Protein AF-0000000075995054 (afdb_homodimer)

InterPro domains:
  IPR000730 Proliferating cell nuclear antigen, PCNA [MF_00317] (2-255)
  IPR000730 Proliferating cell nuclear antigen, PCNA [PR00339] (10-29)
  IPR000730 Proliferating cell nuclear antigen, PCNA [PR00339] (34-52)
  IPR000730 Proliferating cell nuclear antigen, PCNA [PR00339] (56-80)
  IPR000730 Proliferating cell nuclear antigen, PCNA [PR00339] (110-132)
  IPR000730 Proliferating cell nuclear antigen, PCNA [PR00339] (203-217)
  IPR000730 Proliferating cell nuclear antigen, PCNA [PR00339] (241-258)
  IPR000730 Proliferating cell nuclear antigen, PCNA [PTHR11352] (1-259)
  IPR000730 Proliferating cell nuclear antigen, PCNA [TIGR00590] (1-258)
  IPR022648 Proliferating cell nuclear antigen, PCNA, N-terminal [PF00705] (1-124)
  IPR022649 Proliferating cell nuclear antigen, PCNA, C-terminal [PF02747] (127-254)
  IPR022659 Proliferating cell nuclear antigen, PCNA, conserved site [PS00293] (61-79)
  IPR022659 Proliferating cell nuclear antigen, PCNA, conserved site [PS01251] (34-57)
  IPR046938 DNA clamp superfamily [SSF55979] (1-126)
  IPR046938 DNA clamp superfamily [SSF55979] (127-255)

Sequence (522 aa):
MFEARLVQGSLLKKVLEAIKDLINEATWDCSATGISLQAMDNSHVSLVSVNLRSDGFDKYRCDRNISMGMNLGSMSKILKCAANDDVITVKAQDDADTVTFVFEAPNQEKVSDYEMKLMNLDTEHLGIPDTEYSVVIKMPAVEFQRICRDLSQIGDSVVISCSKEGVKFSASGDLGTGNIKLSQTANVDKEEEAVIIDMQEAVTLTFALRYLNSFTKATPLAAQVQLSMSADVPLAVEYKIADMGYMKYYLAPKIEDGDDNMFEARLVQGSLLKKVLEAIKDLINEATWDCSATGISLQAMDNSHVSLVSVNLRSDGFDKYRCDRNISMGMNLGSMSKILKCAANDDVITVKAQDDADTVTFVFEAPNQEKVSDYEMKLMNLDTEHLGIPDTEYSVVIKMPAVEFQRICRDLSQIGDSVVISCSKEGVKFSASGDLGTGNIKLSQTANVDKEEEAVIIDMQEAVTLTFALRYLNSFTKATPLAAQVQLSMSADVPLAVEYKIADMGYMKYYLAPKIEDGDDN

Nearest PDB structures (foldseek):
  5e0u-assembly3_C  TM=9.875E-01  e=7.480E-42  Homo sapiens
  2zvv-assembly2_B  TM=9.870E-01  e=3.228E-41  Arabidopsis thaliana
  2zvw-assembly2_E  TM=9.789E-01  e=1.639E-40  Arabidopsis thaliana
  4cs5-assembly3_C  TM=9.875E-01  e=4.345E-40  Penaeus vannamei
  9b8t-assembly1_D  TM=9.681E-01  e=4.716E-41  Homo sapiens

Structure (mmCIF, N/CA/C/O backbone):
data_AF-0000000075995054-model_v1
#
loop_
_entity.id
_entity.type
_entity.pdbx_description
1 polymer 'Proliferating cell nuclear antigen-like'
#
loop_
_atom_site.group_PDB
_atom_site.id
_atom_site.type_symbol
_atom_site.label_atom_id
_atom_site.label_alt_id
_atom_site.label_comp_id
_atom_site.label_asym_id
_atom_site.label_entity_id
_atom_site.label_seq_id
_atom_site.pdbx_PDB_ins_code
_atom_site.Cartn_x
_atom_site.Cartn_y
_atom_site.Cartn_z
_atom_site.occupancy
_atom_site.B_iso_or_equiv
_atom_site.auth_seq_id
_atom_site.auth_comp_id
_atom_site.auth_asym_id
_atom_site.auth_atom_id
_atom_site.pdbx_PDB_model_num
ATOM 1 N N . MET A 1 1 ? 26.609 -13.398 -11.516 1 94.06 1 MET A N 1
ATOM 2 C CA . MET A 1 1 ? 25.672 -12.297 -11.25 1 94.06 1 MET A CA 1
ATOM 3 C C . MET A 1 1 ? 24.328 -12.555 -11.906 1 94.06 1 MET A C 1
ATOM 5 O O . MET A 1 1 ? 24.25 -13.102 -13.008 1 94.06 1 MET A O 1
ATOM 9 N N . PHE A 1 2 ? 23.359 -12.328 -11.234 1 97.94 2 PHE A N 1
ATOM 10 C CA . PHE A 1 2 ? 22 -12.461 -11.727 1 97.94 2 PHE A CA 1
ATOM 11 C C . PHE A 1 2 ? 21.312 -11.102 -11.773 1 97.94 2 PHE A C 1
ATOM 13 O O . PHE A 1 2 ? 21.406 -10.32 -10.828 1 97.94 2 PHE A O 1
ATOM 20 N N . GLU A 1 3 ? 20.609 -10.836 -12.852 1 98.5 3 GLU A N 1
ATOM 21 C CA . GLU A 1 3 ? 19.828 -9.625 -13.023 1 98.5 3 GLU A CA 1
ATOM 22 C C . GLU A 1 3 ? 18.641 -9.859 -13.969 1 98.5 3 GLU A C 1
ATOM 24 O O . GLU A 1 3 ? 18.828 -10.406 -15.055 1 98.5 3 GLU A O 1
ATOM 29 N N . ALA A 1 4 ? 17.5 -9.508 -13.555 1 98.44 4 ALA A N 1
ATOM 30 C CA . ALA A 1 4 ? 16.297 -9.594 -14.375 1 98.44 4 ALA A CA 1
ATOM 31 C C . ALA A 1 4 ? 15.469 -8.32 -14.258 1 98.44 4 ALA A C 1
ATOM 33 O O . ALA A 1 4 ? 15.062 -7.93 -13.164 1 98.44 4 ALA A O 1
ATOM 34 N N . ARG A 1 5 ? 15.227 -7.652 -15.359 1 98.19 5 ARG A N 1
ATOM 35 C CA . ARG A 1 5 ? 14.508 -6.383 -15.414 1 98.19 5 ARG A CA 1
ATOM 36 C C . ARG A 1 5 ? 13.172 -6.547 -16.141 1 98.19 5 ARG A C 1
ATOM 38 O O . ARG A 1 5 ? 13.133 -6.969 -17.297 1 98.19 5 ARG A O 1
ATOM 45 N N . LEU A 1 6 ? 12.125 -6.234 -15.445 1 96.62 6 LEU A N 1
ATOM 46 C CA . LEU A 1 6 ? 10.766 -6.34 -15.969 1 96.62 6 LEU A CA 1
ATOM 47 C C . LEU A 1 6 ? 10.125 -4.961 -16.109 1 96.62 6 LEU A C 1
ATOM 49 O O . LEU A 1 6 ? 9.898 -4.277 -15.109 1 96.62 6 LEU A O 1
ATOM 53 N N . VAL A 1 7 ? 9.781 -4.559 -17.312 1 94.94 7 VAL A N 1
ATOM 54 C CA . VAL A 1 7 ? 9.211 -3.244 -17.578 1 94.94 7 VAL A CA 1
ATOM 55 C C . VAL A 1 7 ? 7.832 -3.143 -16.938 1 94.94 7 VAL A C 1
ATOM 57 O O . VAL A 1 7 ? 7.523 -2.16 -16.266 1 94.94 7 VAL A O 1
ATOM 60 N N . GLN A 1 8 ? 7.016 -4.16 -17.141 1 92.81 8 GLN A N 1
ATOM 61 C CA . GLN A 1 8 ? 5.742 -4.238 -16.438 1 92.81 8 GLN A CA 1
ATOM 62 C C . GLN A 1 8 ? 5.902 -4.953 -15.102 1 92.81 8 GLN A C 1
ATOM 64 O O . GLN A 1 8 ? 5.492 -6.105 -14.953 1 92.81 8 GLN A O 1
ATOM 69 N N . GLY A 1 9 ? 6.383 -4.234 -14.125 1 94.69 9 GLY A N 1
ATOM 70 C CA . GLY A 1 9 ? 6.711 -4.812 -12.836 1 94.69 9 GLY A CA 1
ATOM 71 C C . GLY A 1 9 ? 5.512 -5.426 -12.133 1 94.69 9 GLY A C 1
ATOM 72 O O . GLY A 1 9 ? 5.66 -6.355 -11.336 1 94.69 9 GLY A O 1
ATOM 73 N N . SER A 1 10 ? 4.316 -4.969 -12.484 1 96 10 SER A N 1
ATOM 74 C CA . SER A 1 10 ? 3.096 -5.445 -11.852 1 96 10 SER A CA 1
ATOM 75 C C . SER A 1 10 ? 2.916 -6.945 -12.055 1 96 10 SER A C 1
ATOM 77 O O . SER A 1 10 ? 2.256 -7.613 -11.258 1 96 10 SER A O 1
ATOM 79 N N . LEU A 1 11 ? 3.508 -7.48 -13.102 1 96.25 11 LEU A N 1
ATOM 80 C CA . LEU A 1 11 ? 3.434 -8.914 -13.367 1 96.25 11 LEU A CA 1
ATOM 81 C C . LEU A 1 11 ? 4.051 -9.711 -12.227 1 96.25 11 LEU A C 1
ATOM 83 O O . LEU A 1 11 ? 3.475 -10.703 -11.766 1 96.25 11 LEU A O 1
ATOM 87 N N . LEU A 1 12 ? 5.23 -9.336 -11.789 1 96.81 12 LEU A N 1
ATOM 88 C CA . LEU A 1 12 ? 5.898 -10.023 -10.695 1 96.81 12 LEU A CA 1
ATOM 89 C C . LEU A 1 12 ? 5.062 -9.953 -9.422 1 96.81 12 LEU A C 1
ATOM 91 O O . LEU A 1 12 ? 4.98 -10.93 -8.672 1 96.81 12 LEU A O 1
ATOM 95 N N . LYS A 1 13 ? 4.484 -8.859 -9.188 1 97.44 13 LYS A N 1
ATOM 96 C CA . LYS A 1 13 ? 3.6 -8.688 -8.039 1 97.44 13 LYS A CA 1
ATOM 97 C C . LYS A 1 13 ? 2.443 -9.688 -8.086 1 97.44 13 LYS A C 1
ATOM 99 O O . LYS A 1 13 ? 2.119 -10.32 -7.078 1 97.44 13 LYS A O 1
ATOM 104 N N . LYS A 1 14 ? 1.835 -9.797 -9.227 1 97.56 14 LYS A N 1
ATOM 105 C CA . LYS A 1 14 ? 0.701 -10.703 -9.406 1 97.56 14 LYS A CA 1
ATOM 106 C C . LYS A 1 14 ? 1.117 -12.156 -9.195 1 97.56 14 LYS A C 1
ATOM 108 O O . LYS A 1 14 ? 0.376 -12.938 -8.594 1 97.56 14 LYS A O 1
ATOM 113 N N . VAL A 1 15 ? 2.238 -12.5 -9.719 1 97.81 15 VAL A N 1
ATOM 114 C CA . VAL A 1 15 ? 2.764 -13.852 -9.539 1 97.81 15 VAL A CA 1
ATOM 115 C C . VAL A 1 15 ? 2.91 -14.148 -8.047 1 97.81 15 VAL A C 1
ATOM 117 O O . VAL A 1 15 ? 2.486 -15.211 -7.578 1 97.81 15 VAL A O 1
ATOM 120 N N . LEU A 1 16 ? 3.508 -13.273 -7.328 1 98.19 16 LEU A N 1
ATOM 121 C CA . LEU A 1 16 ? 3.719 -13.477 -5.898 1 98.19 16 LEU A CA 1
ATOM 122 C C . LEU A 1 16 ? 2.387 -13.57 -5.164 1 98.19 16 LEU A C 1
ATOM 124 O O . LEU A 1 16 ? 2.217 -14.43 -4.293 1 98.19 16 LEU A O 1
ATOM 128 N N . GLU A 1 17 ? 1.414 -12.703 -5.469 1 97.62 17 GLU A N 1
ATOM 129 C CA . GLU A 1 17 ? 0.089 -12.758 -4.859 1 97.62 17 GLU A CA 1
ATOM 130 C C . GLU A 1 17 ? -0.564 -14.117 -5.074 1 97.62 17 GLU A C 1
ATOM 132 O O . GLU A 1 17 ? -1.315 -14.594 -4.223 1 97.62 17 GLU A O 1
ATOM 137 N N . ALA A 1 18 ? -0.205 -14.688 -6.164 1 98.12 18 ALA A N 1
ATOM 138 C CA . ALA A 1 18 ? -0.832 -15.945 -6.562 1 98.12 18 ALA A CA 1
ATOM 139 C C . ALA A 1 18 ? -0.23 -17.125 -5.801 1 98.12 18 ALA A C 1
ATOM 141 O O . ALA A 1 18 ? -0.772 -18.234 -5.828 1 98.12 18 ALA A O 1
ATOM 142 N N . ILE A 1 19 ? 0.853 -16.938 -5.09 1 97.69 19 ILE A N 1
ATOM 143 C CA . ILE A 1 19 ? 1.467 -18.109 -4.477 1 97.69 19 ILE A CA 1
ATOM 144 C C . ILE A 1 19 ? 1.643 -17.891 -2.979 1 97.69 19 ILE A C 1
ATOM 146 O O . ILE A 1 19 ? 1.82 -18.844 -2.215 1 97.69 19 ILE A O 1
ATOM 150 N N . LYS A 1 20 ? 1.653 -16.688 -2.518 1 96.5 20 LYS A N 1
ATOM 151 C CA . LYS A 1 20 ? 2.08 -16.344 -1.165 1 96.5 20 LYS A CA 1
ATOM 152 C C . LYS A 1 20 ? 1.132 -16.938 -0.124 1 96.5 20 LYS A C 1
ATOM 154 O O . LYS A 1 20 ? 1.525 -17.156 1.021 1 96.5 20 LYS A O 1
ATOM 159 N N . ASP A 1 21 ? -0.121 -17.156 -0.451 1 96.25 21 ASP A N 1
ATOM 160 C CA . ASP A 1 21 ? -1.075 -17.719 0.501 1 96.25 21 ASP A CA 1
ATOM 161 C C . ASP A 1 21 ? -0.896 -19.234 0.633 1 96.25 21 ASP A C 1
ATOM 163 O O . ASP A 1 21 ? -1.402 -19.844 1.577 1 96.25 21 ASP A O 1
ATOM 167 N N . LEU A 1 22 ? -0.229 -19.875 -0.292 1 97.12 22 LEU A N 1
ATOM 168 C CA . LEU A 1 22 ? -0.051 -21.328 -0.324 1 97.12 22 LEU A CA 1
ATOM 169 C C . LEU A 1 22 ? 1.304 -21.719 0.255 1 97.12 22 LEU A C 1
ATOM 171 O O . LEU A 1 22 ? 1.444 -22.797 0.84 1 97.12 22 LEU A O 1
ATOM 175 N N . ILE A 1 23 ? 2.232 -20.875 0.022 1 96.31 23 ILE A N 1
ATOM 176 C CA . ILE A 1 23 ? 3.621 -21.188 0.342 1 96.31 23 ILE A CA 1
ATOM 177 C C . ILE A 1 23 ? 4.23 -20.062 1.17 1 96.31 23 ILE A C 1
ATOM 179 O O . ILE A 1 23 ? 4.109 -18.891 0.813 1 96.31 23 ILE A O 1
ATOM 183 N N . ASN A 1 24 ? 4.934 -20.406 2.264 1 96.31 24 ASN A N 1
ATOM 184 C CA . ASN A 1 24 ? 5.562 -19.406 3.109 1 96.31 24 ASN A CA 1
ATOM 185 C C . ASN A 1 24 ? 6.965 -19.062 2.617 1 96.31 24 ASN A C 1
ATOM 187 O O . ASN A 1 24 ? 7.34 -17.875 2.566 1 96.31 24 ASN A O 1
ATOM 191 N N . GLU A 1 25 ? 7.676 -20.125 2.285 1 96.25 25 GLU A N 1
ATOM 192 C CA . GLU A 1 25 ? 9.047 -20.016 1.8 1 96.25 25 GLU A CA 1
ATOM 193 C C . GLU A 1 25 ? 9.266 -20.875 0.562 1 96.25 25 GLU A C 1
ATOM 195 O O . GLU A 1 25 ? 8.742 -21.984 0.474 1 96.25 25 GLU A O 1
ATOM 200 N N . ALA A 1 26 ? 10.016 -20.297 -0.37 1 95.44 26 ALA A N 1
ATOM 201 C CA . ALA A 1 26 ? 10.266 -21.062 -1.586 1 95.44 26 ALA A CA 1
ATOM 202 C C . ALA A 1 26 ? 11.586 -20.656 -2.234 1 95.44 26 ALA A C 1
ATOM 204 O O . ALA A 1 26 ? 12.102 -19.562 -1.968 1 95.44 26 ALA A O 1
ATOM 205 N N . THR A 1 27 ? 12.062 -21.547 -3.043 1 96 27 THR A N 1
ATOM 206 C CA . THR A 1 27 ? 13.297 -21.312 -3.783 1 96 27 THR A CA 1
ATOM 207 C C . THR A 1 27 ? 12.992 -20.875 -5.215 1 96 27 THR A C 1
ATOM 209 O O . THR A 1 27 ? 12.227 -21.547 -5.922 1 96 27 THR A O 1
ATOM 212 N N . TRP A 1 28 ? 13.562 -19.797 -5.574 1 96.56 28 TRP A N 1
ATOM 213 C CA . TRP A 1 28 ? 13.539 -19.359 -6.965 1 96.56 28 TRP A CA 1
ATOM 214 C C . TRP A 1 28 ? 14.812 -19.781 -7.691 1 96.56 28 TRP A C 1
ATOM 216 O O . TRP A 1 28 ? 15.906 -19.328 -7.352 1 96.56 28 TRP A O 1
ATOM 226 N N . ASP A 1 29 ? 14.617 -20.562 -8.633 1 95.88 29 ASP A N 1
ATOM 227 C CA . ASP A 1 29 ? 15.758 -21.031 -9.414 1 95.88 29 ASP A CA 1
ATOM 228 C C . ASP A 1 29 ? 15.938 -20.188 -10.672 1 95.88 29 ASP A C 1
ATOM 230 O O . ASP A 1 29 ? 15.023 -20.078 -11.484 1 95.88 29 ASP A O 1
ATOM 234 N N . CYS A 1 30 ? 17.125 -19.641 -10.836 1 97 30 CYS A N 1
ATOM 235 C CA . CYS A 1 30 ? 17.422 -18.781 -11.969 1 97 30 CYS A CA 1
ATOM 236 C C . CYS A 1 30 ? 18.516 -19.375 -12.844 1 97 30 CYS A C 1
ATOM 238 O O . CYS A 1 30 ? 19.531 -19.844 -12.328 1 97 30 CYS A O 1
ATOM 240 N N . SER A 1 31 ? 18.281 -19.391 -14.078 1 97.5 31 SER A N 1
ATOM 241 C CA . SER A 1 31 ? 19.234 -19.859 -15.078 1 97.5 31 SER A CA 1
ATOM 242 C C . SER A 1 31 ? 19.203 -18.984 -16.328 1 97.5 31 SER A C 1
ATOM 244 O O . SER A 1 31 ? 18.5 -17.969 -16.359 1 97.5 31 SER A O 1
ATOM 246 N N . ALA A 1 32 ? 20 -19.359 -17.328 1 97.38 32 ALA A N 1
ATOM 247 C CA . ALA A 1 32 ? 20.031 -18.594 -18.562 1 97.38 32 ALA A CA 1
ATOM 248 C C . ALA A 1 32 ? 18.672 -18.594 -19.266 1 97.38 32 ALA A C 1
ATOM 250 O O . ALA A 1 32 ? 18.375 -17.688 -20.031 1 97.38 32 ALA A O 1
ATOM 251 N N . THR A 1 33 ? 17.891 -19.562 -18.938 1 97.31 33 THR A N 1
ATOM 252 C CA . THR A 1 33 ? 16.641 -19.719 -19.672 1 97.31 33 THR A CA 1
ATOM 253 C C . THR A 1 33 ? 15.508 -18.984 -18.953 1 97.31 33 THR A C 1
ATOM 255 O O . THR A 1 33 ? 14.438 -18.781 -19.531 1 97.31 33 THR A O 1
ATOM 258 N N . GLY A 1 34 ? 15.711 -18.625 -17.719 1 98.19 34 GLY A N 1
ATOM 259 C CA . GLY A 1 34 ? 14.664 -17.891 -17.016 1 98.19 34 GLY A CA 1
ATOM 260 C C . GLY A 1 34 ? 14.609 -18.219 -15.531 1 98.19 34 GLY A C 1
ATOM 261 O O . GLY A 1 34 ? 15.602 -18.672 -14.953 1 98.19 34 GLY A O 1
ATOM 262 N N . ILE A 1 35 ? 13.484 -17.906 -14.914 1 97.94 35 ILE A N 1
ATOM 263 C CA . ILE A 1 35 ? 13.25 -18.094 -13.484 1 97.94 35 ILE A CA 1
ATOM 264 C C . ILE A 1 35 ? 12.148 -19.125 -13.273 1 97.94 35 ILE A C 1
ATOM 266 O O . ILE A 1 35 ? 11.117 -19.094 -13.953 1 97.94 35 ILE A O 1
ATOM 270 N N . SER A 1 36 ? 12.328 -20 -12.352 1 96.31 36 SER A N 1
ATOM 271 C CA . SER A 1 36 ? 11.312 -21 -12.047 1 96.31 36 SER A CA 1
ATOM 272 C C . SER A 1 36 ? 11.188 -21.234 -10.547 1 96.31 36 SER A C 1
ATOM 274 O O . SER A 1 36 ? 12.109 -20.922 -9.789 1 96.31 36 SER A O 1
ATOM 276 N N . LEU A 1 37 ? 10.07 -21.703 -10.125 1 96.12 37 LEU A N 1
ATOM 277 C CA . LEU A 1 37 ? 9.758 -22.047 -8.742 1 96.12 37 LEU A CA 1
ATOM 278 C C . LEU A 1 37 ? 8.828 -23.25 -8.688 1 96.12 37 LEU A C 1
ATOM 280 O O . LEU A 1 37 ? 7.867 -23.344 -9.461 1 96.12 37 LEU A O 1
ATOM 284 N N . GLN A 1 38 ? 9.164 -24.219 -7.969 1 94.75 38 GLN A N 1
ATOM 285 C CA . GLN A 1 38 ? 8.305 -25.359 -7.668 1 94.75 38 GLN A CA 1
ATOM 286 C C . GLN A 1 38 ? 8.297 -25.672 -6.176 1 94.75 38 GLN A C 1
ATOM 288 O O . GLN A 1 38 ? 9.352 -25.766 -5.547 1 94.75 38 GLN A O 1
ATOM 293 N N . ALA A 1 39 ? 7.129 -25.781 -5.605 1 93.81 39 ALA A N 1
ATOM 294 C CA . ALA A 1 39 ? 7.023 -26.062 -4.176 1 93.81 39 ALA A CA 1
ATOM 295 C C . ALA A 1 39 ? 5.645 -26.609 -3.82 1 93.81 39 ALA A C 1
ATOM 297 O O . ALA A 1 39 ? 4.648 -26.266 -4.465 1 93.81 39 ALA A O 1
ATOM 298 N N . MET A 1 40 ? 5.602 -27.469 -2.869 1 92.94 40 MET A N 1
ATOM 299 C CA . MET A 1 40 ? 4.328 -27.875 -2.273 1 92.94 40 MET A CA 1
ATOM 300 C C . MET A 1 40 ? 3.805 -26.797 -1.332 1 92.94 40 MET A C 1
ATOM 302 O O . MET A 1 40 ? 4.586 -26.031 -0.769 1 92.94 40 MET A O 1
ATOM 306 N N . ASP A 1 41 ? 2.561 -26.812 -1.261 1 93.12 41 ASP A N 1
ATOM 307 C CA . ASP A 1 41 ? 2.008 -25.875 -0.279 1 93.12 41 ASP A CA 1
ATOM 308 C C . ASP A 1 41 ? 2.324 -26.328 1.145 1 93.12 41 ASP A C 1
ATOM 310 O O . ASP A 1 41 ? 2.771 -27.453 1.357 1 93.12 41 ASP A O 1
ATOM 314 N N . ASN A 1 42 ? 2.094 -25.516 2.043 1 91.56 42 ASN A N 1
ATOM 315 C CA . ASN A 1 42 ? 2.439 -25.781 3.438 1 91.56 42 ASN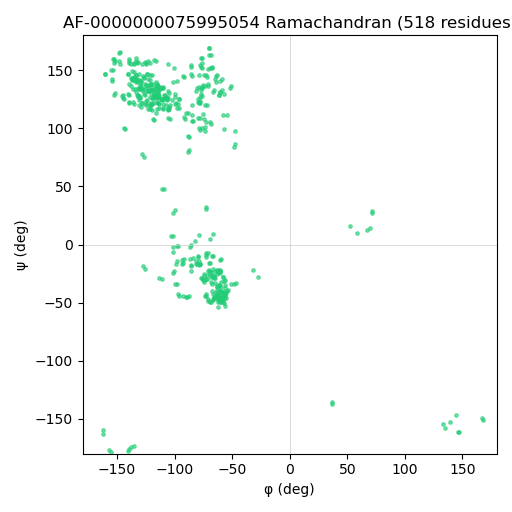 A CA 1
ATOM 316 C C . ASN A 1 42 ? 1.772 -27.047 3.953 1 91.56 42 ASN A C 1
ATOM 318 O O . ASN A 1 42 ? 2.336 -27.75 4.793 1 91.56 42 ASN A O 1
ATOM 322 N N . SER A 1 43 ? 0.651 -27.453 3.461 1 91.31 43 SER A N 1
ATOM 323 C CA . SER A 1 43 ? -0.085 -28.641 3.895 1 91.31 43 SER A CA 1
ATOM 324 C C . SER A 1 43 ? 0.302 -29.859 3.074 1 91.31 43 SER A C 1
ATOM 326 O O . SER A 1 43 ? -0.123 -30.984 3.377 1 91.31 43 SER A O 1
ATOM 328 N N . HIS A 1 44 ? 0.987 -29.688 1.997 1 91.62 44 HIS A N 1
ATOM 329 C CA . HIS A 1 44 ? 1.491 -30.734 1.126 1 91.62 44 HIS A CA 1
ATOM 330 C C . HIS A 1 44 ? 0.357 -31.406 0.354 1 91.62 44 HIS A C 1
ATOM 332 O O . HIS A 1 44 ? 0.437 -32.594 0.023 1 91.62 44 HIS A O 1
ATOM 338 N N . VAL A 1 45 ? -0.655 -30.672 0.121 1 93.25 45 VAL A N 1
ATOM 339 C CA . VAL A 1 45 ? -1.817 -31.188 -0.591 1 93.25 45 VAL A CA 1
ATOM 340 C C . VAL A 1 45 ? -1.782 -30.719 -2.045 1 93.25 45 VAL A C 1
ATOM 342 O O . VAL A 1 45 ? -2.34 -31.375 -2.928 1 93.25 45 VAL A O 1
ATOM 345 N N . SER A 1 46 ? -1.108 -29.609 -2.291 1 94.88 46 SER A N 1
ATOM 346 C CA . SER A 1 46 ? -1.003 -29.062 -3.639 1 94.88 46 SER A CA 1
ATOM 347 C C . SER A 1 46 ? 0.441 -28.719 -3.982 1 94.88 46 SER A C 1
ATOM 349 O O . SER A 1 46 ? 1.286 -28.594 -3.092 1 94.88 46 SER A O 1
ATOM 351 N N . LEU A 1 47 ? 0.683 -28.688 -5.273 1 94.75 47 LEU A N 1
ATOM 352 C CA . LEU A 1 47 ? 1.982 -28.297 -5.812 1 94.75 47 LEU A CA 1
ATOM 353 C C . LEU A 1 47 ? 1.852 -27.094 -6.73 1 94.75 47 LEU A C 1
ATOM 355 O O . LEU A 1 47 ? 0.937 -27.031 -7.555 1 94.75 47 LEU A O 1
ATOM 359 N N . VAL A 1 48 ? 2.744 -26.109 -6.527 1 96.25 48 VAL A N 1
ATOM 360 C CA . VAL A 1 48 ? 2.777 -24.922 -7.367 1 96.25 48 VAL A CA 1
ATOM 361 C C . VAL A 1 48 ? 4.031 -24.938 -8.234 1 96.25 48 VAL A C 1
ATOM 363 O O . VAL A 1 48 ? 5.121 -25.25 -7.758 1 96.25 48 VAL A O 1
ATOM 366 N N . SER A 1 49 ? 3.828 -24.609 -9.492 1 95.81 49 SER A N 1
ATOM 367 C CA . SER A 1 49 ? 4.934 -24.469 -10.43 1 95.81 49 SER A CA 1
ATOM 368 C C . SER A 1 49 ? 4.852 -23.156 -11.195 1 95.81 49 SER A C 1
ATOM 370 O O . SER A 1 49 ? 3.818 -22.844 -11.797 1 95.81 49 SER A O 1
ATOM 372 N N . VAL A 1 50 ? 5.906 -22.391 -11.156 1 96.94 50 VAL A N 1
ATOM 373 C CA . VAL A 1 50 ? 6.02 -21.141 -11.891 1 96.94 50 VAL A CA 1
ATOM 374 C C . VAL A 1 50 ? 7.203 -21.203 -12.852 1 96.94 50 VAL A C 1
ATOM 376 O O . VAL A 1 50 ? 8.266 -21.734 -12.5 1 96.94 50 VAL A O 1
ATOM 379 N N . ASN A 1 51 ? 6.957 -20.703 -13.977 1 96.94 51 ASN A N 1
ATOM 380 C CA . ASN A 1 51 ? 8.031 -20.562 -14.953 1 96.94 51 ASN A CA 1
ATOM 381 C C . ASN A 1 51 ? 7.934 -19.234 -15.711 1 96.94 51 ASN A C 1
ATOM 383 O O . ASN A 1 51 ? 6.898 -18.938 -16.297 1 96.94 51 ASN A O 1
ATOM 387 N N . LEU A 1 52 ? 8.969 -18.453 -15.648 1 98.06 52 LEU A N 1
ATOM 388 C CA . LEU A 1 52 ? 9.117 -17.203 -16.406 1 98.06 52 LEU A CA 1
ATOM 389 C C . LEU A 1 52 ? 10.352 -17.25 -17.297 1 98.06 52 LEU A C 1
ATOM 391 O O . LEU A 1 52 ? 11.477 -17.281 -16.797 1 98.06 52 LEU A O 1
ATOM 395 N N . ARG A 1 53 ? 10.141 -17.188 -18.516 1 98.31 53 ARG A N 1
ATOM 396 C CA . ARG A 1 53 ? 11.242 -17.328 -19.453 1 98.31 53 ARG A CA 1
ATOM 397 C C . ARG A 1 53 ? 12.047 -16.031 -19.547 1 98.31 53 ARG A C 1
ATOM 399 O O . ARG A 1 53 ? 11.492 -14.938 -19.422 1 98.31 53 ARG A O 1
ATOM 406 N N . SER A 1 54 ? 13.297 -16.156 -19.906 1 97.94 54 SER A N 1
ATOM 407 C CA . SER A 1 54 ? 14.219 -15.023 -19.953 1 97.94 54 SER A CA 1
ATOM 408 C C . SER A 1 54 ? 13.805 -14.008 -21 1 97.94 54 SER A C 1
ATOM 410 O O . SER A 1 54 ? 14.008 -12.805 -20.828 1 97.94 54 SER A O 1
ATOM 412 N N . ASP A 1 55 ? 13.227 -14.445 -22.078 1 96.56 55 ASP A N 1
ATOM 413 C CA . ASP A 1 55 ? 12.906 -13.57 -23.203 1 96.56 55 ASP A CA 1
ATOM 414 C C . ASP A 1 55 ? 11.727 -12.656 -22.859 1 96.56 55 ASP A C 1
ATOM 416 O O . ASP A 1 55 ? 11.414 -11.742 -23.625 1 96.56 55 ASP A O 1
ATOM 420 N N . GLY A 1 56 ? 11.047 -12.875 -21.797 1 95.94 56 GLY A N 1
ATOM 421 C CA . GLY A 1 56 ? 9.977 -12 -21.344 1 95.94 56 GLY A CA 1
ATOM 422 C C . GLY A 1 56 ? 10.477 -10.781 -20.594 1 95.94 56 GLY A C 1
ATOM 423 O O . GLY A 1 56 ? 9.727 -9.828 -20.375 1 95.94 56 GLY A O 1
ATOM 424 N N . PHE A 1 57 ? 11.672 -10.797 -20.219 1 97.25 57 PHE A N 1
ATOM 425 C CA . PHE A 1 57 ? 12.281 -9.695 -19.484 1 97.25 57 PHE A CA 1
ATOM 426 C C . PHE A 1 57 ? 12.945 -8.719 -20.453 1 97.25 57 PHE A C 1
ATOM 428 O O . PHE A 1 57 ? 13.438 -9.117 -21.5 1 97.25 57 PHE A O 1
ATOM 435 N N . ASP A 1 58 ? 12.859 -7.457 -20.109 1 96.94 58 ASP A N 1
ATOM 436 C CA . ASP A 1 58 ? 13.547 -6.434 -20.891 1 96.94 58 ASP A CA 1
ATOM 437 C C . ASP A 1 58 ? 15.055 -6.641 -20.859 1 96.94 58 ASP A C 1
ATOM 439 O O . ASP A 1 58 ? 15.727 -6.508 -21.891 1 96.94 58 ASP A O 1
ATOM 443 N N . LYS A 1 59 ? 15.586 -6.887 -19.781 1 97.56 59 LYS A N 1
ATOM 444 C CA . LYS A 1 59 ? 16.969 -7.293 -19.547 1 97.56 59 LYS A CA 1
ATOM 445 C C . LYS A 1 59 ? 17.031 -8.531 -18.656 1 97.56 59 LYS A C 1
ATOM 447 O O . LYS A 1 59 ? 16.312 -8.625 -17.656 1 97.56 59 LYS A O 1
ATOM 452 N N . TYR A 1 60 ? 17.891 -9.453 -19.141 1 98.19 60 TYR A N 1
ATOM 453 C CA . TYR A 1 60 ? 18.062 -10.68 -18.359 1 98.19 60 TYR A CA 1
ATOM 454 C C . TYR A 1 60 ? 19.5 -11.172 -18.453 1 98.19 60 TYR A C 1
ATOM 456 O O . TYR A 1 60 ? 20.047 -11.328 -19.547 1 98.19 60 TYR A O 1
ATOM 464 N N . ARG A 1 61 ? 20.062 -11.359 -17.312 1 97.88 61 ARG A N 1
ATOM 465 C CA . ARG A 1 61 ? 21.422 -11.891 -17.219 1 97.88 61 ARG A CA 1
ATOM 466 C C . ARG A 1 61 ? 21.547 -12.883 -16.078 1 97.88 61 ARG A C 1
ATOM 468 O O . ARG A 1 61 ? 21.062 -12.625 -14.969 1 97.88 61 ARG A O 1
ATOM 475 N N . CYS A 1 62 ? 22.062 -13.992 -16.375 1 97.56 62 CYS A N 1
ATOM 476 C CA . CYS A 1 62 ? 22.375 -15 -15.367 1 97.56 62 CYS A CA 1
ATOM 477 C C . CYS A 1 62 ? 23.672 -15.734 -15.719 1 97.56 62 CYS A C 1
ATOM 479 O O . CYS A 1 62 ? 23.656 -16.688 -16.484 1 97.56 62 CYS A O 1
ATOM 481 N N . ASP A 1 63 ? 24.75 -15.336 -15.094 1 96.38 63 ASP A N 1
ATOM 482 C CA . ASP A 1 63 ? 26.062 -15.852 -15.445 1 96.38 63 ASP A CA 1
ATOM 483 C C . ASP A 1 63 ? 26.234 -17.297 -14.961 1 96.38 63 ASP A C 1
ATOM 485 O O . ASP A 1 63 ? 26.875 -18.109 -15.641 1 96.38 63 ASP A O 1
ATOM 489 N N . ARG A 1 64 ? 25.781 -17.547 -13.766 1 95.25 64 ARG A N 1
ATOM 490 C CA . ARG A 1 64 ? 25.734 -18.875 -13.164 1 95.25 64 ARG A CA 1
ATOM 491 C C . ARG A 1 64 ? 24.359 -19.172 -12.578 1 95.25 64 ARG A C 1
ATOM 493 O O . ARG A 1 64 ? 23.719 -18.266 -12.016 1 95.25 64 ARG A O 1
ATOM 500 N N . ASN A 1 65 ? 24 -20.391 -12.773 1 95.31 65 ASN A N 1
ATOM 501 C CA . ASN A 1 65 ? 22.75 -20.766 -12.125 1 95.31 65 ASN A CA 1
ATOM 502 C C . ASN A 1 65 ? 22.766 -20.422 -10.641 1 95.31 65 ASN A C 1
ATOM 504 O O . ASN A 1 65 ? 23.766 -20.641 -9.961 1 95.31 65 ASN A O 1
ATOM 508 N N . ILE A 1 66 ? 21.703 -19.844 -10.211 1 94.5 66 ILE A N 1
ATOM 509 C CA . ILE A 1 66 ? 21.609 -19.5 -8.797 1 94.5 66 ILE A CA 1
ATOM 510 C C . ILE A 1 66 ? 20.234 -19.875 -8.266 1 94.5 66 ILE A C 1
ATOM 512 O O . ILE A 1 66 ? 19.234 -19.781 -8.977 1 94.5 66 ILE A O 1
ATOM 516 N N . SER A 1 67 ? 20.203 -20.375 -7.031 1 94.5 67 SER A N 1
ATOM 517 C CA . SER A 1 67 ? 18.969 -20.656 -6.293 1 94.5 67 SER A CA 1
ATOM 518 C C . SER A 1 67 ? 18.812 -19.703 -5.105 1 94.5 67 SER A C 1
ATOM 520 O O . SER A 1 67 ? 19.672 -19.656 -4.23 1 94.5 67 SER A O 1
ATOM 522 N N . MET A 1 68 ? 17.719 -19.062 -5.078 1 96 68 MET A N 1
ATOM 523 C CA . MET A 1 68 ? 17.5 -18.062 -4.035 1 96 68 MET A CA 1
ATOM 524 C C . MET A 1 68 ? 16.312 -18.438 -3.158 1 96 68 MET A C 1
ATOM 526 O O . MET A 1 68 ? 15.164 -18.391 -3.604 1 96 68 MET A O 1
ATOM 530 N N . GLY A 1 69 ? 16.578 -18.859 -1.954 1 96.5 69 GLY A N 1
ATOM 531 C CA . GLY A 1 69 ? 15.523 -19.094 -0.983 1 96.5 69 GLY A CA 1
ATOM 532 C C . GLY A 1 69 ? 14.992 -17.828 -0.348 1 96.5 69 GLY A C 1
ATOM 533 O O . GLY A 1 69 ? 15.758 -17.047 0.233 1 96.5 69 GLY A O 1
ATOM 534 N N . MET A 1 70 ? 13.688 -17.688 -0.43 1 96.5 70 MET A N 1
ATOM 535 C CA . MET A 1 70 ? 13.125 -16.438 0.071 1 96.5 70 MET A CA 1
ATOM 536 C C . MET A 1 70 ? 11.859 -16.703 0.89 1 96.5 70 MET A C 1
ATOM 538 O O . MET A 1 70 ? 11.117 -17.641 0.606 1 96.5 70 MET A O 1
ATOM 542 N N . ASN A 1 71 ? 11.688 -15.906 1.963 1 96.62 71 ASN A N 1
ATOM 543 C CA . ASN A 1 71 ? 10.391 -15.805 2.615 1 96.62 71 ASN A CA 1
ATOM 544 C C . ASN A 1 71 ? 9.391 -15.023 1.758 1 96.62 71 ASN A C 1
ATOM 546 O O . ASN A 1 71 ? 9.602 -13.844 1.475 1 96.62 71 ASN A O 1
ATOM 550 N N . LEU A 1 72 ? 8.305 -15.625 1.39 1 97.38 72 LEU A N 1
ATOM 551 C CA . LEU A 1 72 ? 7.391 -15.016 0.426 1 97.38 72 LEU A CA 1
ATOM 552 C C . LEU A 1 72 ? 6.586 -13.898 1.071 1 97.38 72 LEU A C 1
ATOM 554 O O . LEU A 1 72 ? 6.188 -12.945 0.396 1 97.38 72 LEU A O 1
ATOM 558 N N . GLY A 1 73 ? 6.305 -13.992 2.396 1 96.5 73 GLY A N 1
ATOM 559 C CA . GLY A 1 73 ? 5.699 -12.875 3.107 1 96.5 73 GLY A CA 1
ATOM 560 C C . GLY A 1 73 ? 6.539 -11.617 3.061 1 96.5 73 GLY A C 1
ATOM 561 O O . GLY A 1 73 ? 6.023 -10.531 2.781 1 96.5 73 GLY A O 1
ATOM 562 N N . SER A 1 74 ? 7.82 -11.758 3.311 1 96.38 74 SER A N 1
ATOM 563 C CA . SER A 1 74 ? 8.758 -10.641 3.248 1 96.38 74 SER A CA 1
ATOM 564 C C . SER A 1 74 ? 8.844 -10.07 1.836 1 96.38 74 SER A C 1
ATOM 566 O O . SER A 1 74 ? 8.828 -8.852 1.647 1 96.38 74 SER A O 1
ATOM 568 N N . MET A 1 75 ? 8.922 -10.969 0.911 1 97.38 75 MET A N 1
ATOM 569 C CA . MET A 1 75 ? 8.961 -10.547 -0.487 1 97.38 75 MET A CA 1
ATOM 570 C C . MET A 1 75 ? 7.711 -9.758 -0.853 1 97.38 75 MET A C 1
ATOM 572 O O . MET A 1 75 ? 7.789 -8.75 -1.555 1 97.38 75 MET A O 1
ATOM 576 N N . SER A 1 76 ? 6.645 -10.227 -0.4 1 97.38 76 SER A N 1
ATOM 577 C CA . SER A 1 76 ? 5.379 -9.555 -0.673 1 97.38 76 SER A CA 1
ATOM 578 C C . SER A 1 76 ? 5.375 -8.133 -0.111 1 97.38 76 SER A C 1
ATOM 580 O O . SER A 1 76 ? 4.93 -7.199 -0.777 1 97.38 76 SER A O 1
ATOM 582 N N . LYS A 1 77 ? 5.816 -7.938 1.109 1 96.38 77 LYS A N 1
ATOM 583 C CA . LYS A 1 77 ? 5.906 -6.617 1.726 1 96.38 77 LYS A CA 1
ATOM 584 C C . LYS A 1 77 ? 6.742 -5.668 0.873 1 96.38 77 LYS A C 1
ATOM 586 O O . LYS A 1 77 ? 6.375 -4.504 0.69 1 96.38 77 LYS A O 1
ATOM 591 N N . ILE A 1 78 ? 7.805 -6.164 0.35 1 97.5 78 ILE A N 1
ATOM 592 C CA . ILE A 1 78 ? 8.703 -5.363 -0.475 1 97.5 78 ILE A CA 1
ATOM 593 C C . ILE A 1 78 ? 8.023 -5.02 -1.796 1 97.5 78 ILE A C 1
ATOM 595 O O . ILE A 1 78 ? 7.984 -3.854 -2.197 1 97.5 78 ILE A O 1
ATOM 599 N N . LEU A 1 79 ? 7.465 -6.008 -2.443 1 97.62 79 LEU A N 1
ATOM 600 C CA . LEU A 1 79 ? 6.879 -5.797 -3.762 1 97.62 79 LEU A CA 1
ATOM 601 C C . LEU A 1 79 ? 5.656 -4.891 -3.676 1 97.62 79 LEU A C 1
ATOM 603 O O . LEU A 1 79 ? 5.297 -4.227 -4.652 1 97.62 79 LEU A O 1
ATOM 607 N N . LYS A 1 80 ? 4.965 -4.875 -2.568 1 96.31 80 LYS A N 1
ATOM 608 C CA . LYS A 1 80 ? 3.84 -3.967 -2.361 1 96.31 80 LYS A CA 1
ATOM 609 C C . LYS A 1 80 ? 4.285 -2.51 -2.445 1 96.31 80 LYS A C 1
ATOM 611 O O . LYS A 1 80 ? 3.469 -1.617 -2.68 1 96.31 80 LYS A O 1
ATOM 616 N N . CYS A 1 81 ? 5.539 -2.26 -2.223 1 96.69 81 CYS A N 1
ATOM 617 C CA . CYS A 1 81 ? 6.066 -0.901 -2.262 1 96.69 81 CYS A CA 1
ATOM 618 C C . CYS A 1 81 ? 6.273 -0.436 -3.699 1 96.69 81 CYS A C 1
ATOM 620 O O . CYS A 1 81 ? 6.527 0.745 -3.943 1 96.69 81 CYS A O 1
ATOM 622 N N . ALA A 1 82 ? 6.25 -1.278 -4.617 1 97.06 82 ALA A N 1
ATOM 623 C CA . ALA A 1 82 ? 6.344 -0.909 -6.027 1 97.06 82 ALA A CA 1
ATOM 624 C C . ALA A 1 82 ? 4.992 -0.45 -6.562 1 97.06 82 ALA A C 1
ATOM 626 O O . ALA A 1 82 ? 3.961 -1.067 -6.277 1 97.06 82 ALA A O 1
ATOM 627 N N . ALA A 1 83 ? 5.004 0.654 -7.246 1 94.5 83 ALA A N 1
ATOM 628 C CA . ALA A 1 83 ? 3.797 1.047 -7.965 1 94.5 83 ALA A CA 1
ATOM 629 C C . ALA A 1 83 ? 3.523 0.106 -9.133 1 94.5 83 ALA A C 1
ATOM 631 O O . ALA A 1 83 ? 4.414 -0.629 -9.57 1 94.5 83 ALA A O 1
ATOM 632 N N . ASN A 1 84 ? 2.324 0.146 -9.633 1 93.88 84 ASN A N 1
ATOM 633 C CA . ASN A 1 84 ? 1.918 -0.788 -10.68 1 93.88 84 ASN A CA 1
ATOM 634 C C . ASN A 1 84 ? 2.639 -0.505 -11.992 1 93.88 84 ASN A C 1
ATOM 636 O O . ASN A 1 84 ? 2.797 -1.401 -12.828 1 93.88 84 ASN A O 1
ATOM 640 N N . ASP A 1 85 ? 3.047 0.708 -12.188 1 94.75 85 ASP A N 1
ATOM 641 C CA . ASP A 1 85 ? 3.695 1.065 -13.445 1 94.75 85 ASP A CA 1
ATOM 642 C C . ASP A 1 85 ? 5.211 1.141 -13.281 1 94.75 85 ASP A C 1
ATOM 644 O O . ASP A 1 85 ? 5.918 1.576 -14.188 1 94.75 85 ASP A O 1
ATOM 648 N N . ASP A 1 86 ? 5.68 0.746 -12.156 1 96.62 86 ASP A N 1
ATOM 649 C CA . ASP A 1 86 ? 7.121 0.748 -11.922 1 96.62 86 ASP A CA 1
ATOM 650 C C . ASP A 1 86 ? 7.809 -0.356 -12.719 1 96.62 86 ASP A C 1
ATOM 652 O O . ASP A 1 86 ? 7.246 -1.436 -12.914 1 96.62 86 ASP A O 1
ATOM 656 N N . VAL A 1 87 ? 8.992 -0.055 -13.18 1 97.56 87 VAL A N 1
ATOM 657 C CA . VAL A 1 87 ? 9.914 -1.092 -13.633 1 97.56 87 VAL A CA 1
ATOM 658 C C . VAL A 1 87 ? 10.547 -1.785 -12.43 1 97.56 87 VAL A C 1
ATOM 660 O O . VAL A 1 87 ? 10.977 -1.126 -11.484 1 97.56 87 VAL A O 1
ATOM 663 N N . ILE A 1 88 ? 10.586 -3.098 -12.43 1 98.19 88 ILE A N 1
ATOM 664 C CA . ILE A 1 88 ? 11.172 -3.846 -11.32 1 98.19 88 ILE A CA 1
ATOM 665 C C . ILE A 1 88 ? 12.398 -4.617 -11.805 1 98.19 88 ILE A C 1
ATOM 667 O O . ILE A 1 88 ? 12.328 -5.332 -12.812 1 98.19 88 ILE A O 1
ATOM 671 N N . THR A 1 89 ? 13.508 -4.449 -11.141 1 98.38 89 THR A N 1
ATOM 672 C CA . THR A 1 89 ? 14.727 -5.219 -11.383 1 98.38 89 THR A CA 1
ATOM 673 C C . THR A 1 89 ? 15.086 -6.059 -10.164 1 98.38 89 THR A C 1
ATOM 675 O O . THR A 1 89 ? 15.086 -5.559 -9.039 1 98.38 89 THR A O 1
ATOM 678 N N . VAL A 1 90 ? 15.312 -7.336 -10.398 1 98.5 90 VAL A N 1
ATOM 679 C CA . VAL A 1 90 ? 15.812 -8.234 -9.359 1 98.5 90 VAL A CA 1
ATOM 680 C C . VAL A 1 90 ? 17.281 -8.531 -9.609 1 98.5 90 VAL A C 1
ATOM 682 O O . VAL A 1 90 ? 17.672 -8.922 -10.711 1 98.5 90 VAL A O 1
ATOM 685 N N . LYS A 1 91 ? 18.062 -8.367 -8.508 1 97.5 91 LYS A N 1
ATOM 686 C CA . LYS A 1 91 ? 19.516 -8.539 -8.641 1 97.5 91 LYS A CA 1
ATOM 687 C C . LYS A 1 91 ? 20.062 -9.367 -7.484 1 97.5 91 LYS A C 1
ATOM 689 O O . LYS A 1 91 ? 19.625 -9.227 -6.34 1 97.5 91 LYS A O 1
ATOM 694 N N . ALA A 1 92 ? 21.031 -10.18 -7.84 1 97.5 92 ALA A N 1
ATOM 695 C CA . ALA A 1 92 ? 21.781 -10.93 -6.832 1 97.5 92 ALA A CA 1
ATOM 696 C C . ALA A 1 92 ? 23.172 -11.289 -7.336 1 97.5 92 ALA A C 1
ATOM 698 O O . ALA A 1 92 ? 23.359 -11.625 -8.508 1 97.5 92 ALA A O 1
ATOM 699 N N . GLN A 1 93 ? 24.125 -11.18 -6.398 1 94.94 93 GLN A N 1
ATOM 700 C CA . GLN A 1 93 ? 25.469 -11.664 -6.715 1 94.94 93 GLN A CA 1
ATOM 701 C C . GLN A 1 93 ? 25.531 -13.188 -6.645 1 94.94 93 GLN A C 1
ATOM 703 O O . GLN A 1 93 ? 24.656 -13.828 -6.066 1 94.94 93 GLN A O 1
ATOM 708 N N . ASP A 1 94 ? 26.516 -13.922 -7.258 1 88.44 94 ASP A N 1
ATOM 709 C CA . ASP A 1 94 ? 26.625 -15.375 -7.348 1 88.44 94 ASP A CA 1
ATOM 710 C C . ASP A 1 94 ? 26.625 -16.016 -5.961 1 88.44 94 ASP A C 1
ATOM 712 O O . ASP A 1 94 ? 25.969 -17.031 -5.738 1 88.44 94 ASP A O 1
ATOM 716 N N . ASP A 1 95 ? 27.328 -15.531 -5.004 1 85 95 ASP A N 1
ATOM 717 C CA . ASP A 1 95 ? 27.375 -16.062 -3.645 1 85 95 ASP A CA 1
ATOM 718 C C . ASP A 1 95 ? 26.703 -15.109 -2.662 1 85 95 ASP A C 1
ATOM 720 O O . ASP A 1 95 ? 27.188 -14.898 -1.551 1 85 95 ASP A O 1
ATOM 724 N N . ALA A 1 96 ? 25.547 -14.75 -3.15 1 83.38 96 ALA A N 1
ATOM 725 C CA . ALA A 1 96 ? 24.953 -13.656 -2.387 1 83.38 96 ALA A CA 1
ATOM 726 C C . ALA A 1 96 ? 24.188 -14.172 -1.176 1 83.38 96 ALA A C 1
ATOM 728 O O . ALA A 1 96 ? 23.625 -15.266 -1.217 1 83.38 96 ALA A O 1
ATOM 729 N N . ASP A 1 97 ? 24.234 -13.438 -0.125 1 93.5 97 ASP A N 1
ATOM 730 C CA . ASP A 1 97 ? 23.391 -13.664 1.043 1 93.5 97 ASP A CA 1
ATOM 731 C C . ASP A 1 97 ? 22.156 -12.758 1.016 1 93.5 97 ASP A C 1
ATOM 733 O O . ASP A 1 97 ? 21.297 -12.836 1.902 1 93.5 97 ASP A O 1
ATOM 737 N N . THR A 1 98 ? 22.094 -11.93 -0.015 1 96.56 98 THR A N 1
ATOM 738 C CA . THR A 1 98 ? 20.953 -11.023 -0.137 1 96.56 98 THR A CA 1
ATOM 739 C C . THR A 1 98 ? 20.5 -10.93 -1.589 1 96.56 98 THR A C 1
ATOM 741 O O . THR A 1 98 ? 21.25 -11.266 -2.508 1 96.56 98 THR A O 1
ATOM 744 N N . VAL A 1 99 ? 19.297 -10.539 -1.777 1 98.06 99 VAL 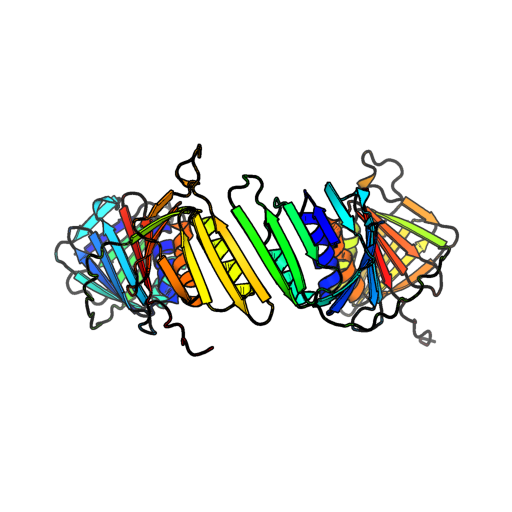A N 1
ATOM 745 C CA . VAL A 1 99 ? 18.719 -10.172 -3.066 1 98.06 99 VAL A CA 1
ATOM 746 C C . VAL A 1 99 ? 18.219 -8.734 -3.018 1 98.06 99 VAL A C 1
ATOM 748 O O . VAL A 1 99 ? 17.719 -8.281 -1.989 1 98.06 99 VAL A O 1
ATOM 751 N N . THR A 1 100 ? 18.406 -8.016 -4.113 1 98.31 100 THR A N 1
ATOM 752 C CA . THR A 1 100 ? 17.984 -6.621 -4.188 1 98.31 100 THR A CA 1
ATOM 753 C C . THR A 1 100 ? 16.875 -6.441 -5.211 1 98.31 100 THR A C 1
ATOM 755 O O . THR A 1 100 ? 16.953 -6.957 -6.328 1 98.31 100 THR A O 1
ATOM 758 N N . PHE A 1 101 ? 15.836 -5.773 -4.844 1 98.56 101 PHE A N 1
ATOM 759 C CA . PHE A 1 101 ? 14.766 -5.34 -5.73 1 98.56 101 PHE A CA 1
ATOM 760 C C . PHE A 1 101 ? 14.859 -3.844 -6 1 98.56 101 PHE A C 1
ATOM 762 O O . PHE A 1 101 ? 14.922 -3.041 -5.066 1 98.56 101 PHE A O 1
ATOM 769 N N . VAL A 1 102 ? 14.883 -3.488 -7.211 1 98.31 102 VAL A N 1
ATOM 770 C CA . VAL A 1 102 ? 14.953 -2.082 -7.594 1 98.31 102 VAL A CA 1
ATOM 771 C C . VAL A 1 102 ? 13.664 -1.675 -8.312 1 98.31 102 VAL A C 1
ATOM 773 O O . VAL A 1 102 ? 13.234 -2.344 -9.25 1 98.31 102 VAL A O 1
ATOM 776 N N . PHE A 1 103 ? 13.023 -0.603 -7.832 1 98 103 PHE A N 1
ATOM 777 C CA . PHE A 1 103 ? 11.828 -0.041 -8.453 1 98 103 PHE A CA 1
ATOM 778 C C . PHE A 1 103 ? 12.125 1.32 -9.062 1 98 103 PHE A C 1
ATOM 780 O O . PHE A 1 103 ? 12.633 2.217 -8.383 1 98 103 PHE A O 1
ATOM 787 N N . GLU A 1 104 ? 11.828 1.456 -10.297 1 96.5 104 GLU A N 1
ATOM 788 C CA . GLU A 1 104 ? 12 2.721 -11.008 1 96.5 104 GLU A CA 1
ATOM 789 C C . GLU A 1 104 ? 10.672 3.24 -11.547 1 96.5 104 GLU A C 1
ATOM 791 O O . GLU A 1 104 ? 10.023 2.568 -12.352 1 96.5 104 GLU A O 1
ATOM 796 N N . ALA A 1 105 ? 10.344 4.426 -11.094 1 92.19 105 ALA A N 1
ATOM 797 C CA . ALA A 1 105 ? 9.148 5.062 -11.648 1 92.19 105 ALA A CA 1
ATOM 798 C C . ALA A 1 105 ? 9.352 5.43 -13.117 1 92.19 105 ALA A C 1
ATOM 800 O O . ALA A 1 105 ? 10.484 5.668 -13.547 1 92.19 105 ALA A O 1
ATOM 801 N N . PRO A 1 106 ? 8.266 5.484 -13.891 1 86.31 106 PRO A N 1
ATOM 802 C CA . PRO A 1 106 ? 8.398 5.805 -15.312 1 86.31 106 PRO A CA 1
ATOM 803 C C . PRO A 1 106 ? 9.039 7.168 -15.555 1 86.31 106 PRO A C 1
ATOM 805 O O . PRO A 1 106 ? 9.734 7.359 -16.547 1 86.31 106 PRO A O 1
ATOM 808 N N . ASN A 1 107 ? 8.828 8.172 -14.672 1 77.31 107 ASN A N 1
ATOM 809 C CA . ASN A 1 107 ? 9.391 9.5 -14.875 1 77.31 107 ASN A CA 1
ATOM 810 C C . ASN A 1 107 ? 10.844 9.57 -14.414 1 77.31 107 ASN A C 1
ATOM 812 O O . ASN A 1 107 ? 11.508 10.602 -14.578 1 77.31 107 ASN A O 1
ATOM 816 N N . GLN A 1 108 ? 11.461 8.523 -13.969 1 73.88 108 GLN A N 1
ATOM 817 C CA . GLN A 1 108 ? 12.852 8.312 -13.57 1 73.88 108 GLN A CA 1
ATOM 818 C C . GLN A 1 108 ? 13.25 9.258 -12.438 1 73.88 108 GLN A C 1
ATOM 820 O O . GLN A 1 108 ? 14.43 9.375 -12.109 1 73.88 108 GLN A O 1
ATOM 825 N N . GLU A 1 109 ? 12.281 9.93 -11.891 1 81.69 109 GLU A N 1
ATOM 826 C CA . GLU A 1 109 ? 12.609 10.883 -10.836 1 81.69 109 GLU A CA 1
ATOM 827 C C . GLU A 1 109 ? 12.648 10.203 -9.469 1 81.69 109 GLU A C 1
ATOM 829 O O . GLU A 1 109 ? 13.188 10.758 -8.508 1 81.69 109 GLU A O 1
ATOM 834 N N . LYS A 1 110 ? 12.148 9.023 -9.438 1 91.06 110 LYS A N 1
ATOM 835 C CA . LYS A 1 110 ? 12.117 8.266 -8.195 1 91.06 110 LYS A CA 1
ATOM 836 C C . LYS A 1 110 ? 12.648 6.855 -8.391 1 91.06 110 LYS A C 1
ATOM 838 O O . LYS A 1 110 ? 12.219 6.141 -9.297 1 91.06 110 LYS A O 1
ATOM 843 N N . VAL A 1 111 ? 13.656 6.5 -7.602 1 95.56 111 VAL A N 1
ATOM 844 C CA . VAL A 1 111 ? 14.203 5.148 -7.598 1 95.56 111 VAL A CA 1
ATOM 845 C C . VAL A 1 111 ? 14.234 4.605 -6.172 1 95.56 111 VAL A C 1
ATOM 847 O O . VAL A 1 111 ? 14.641 5.305 -5.242 1 95.56 111 VAL A O 1
ATOM 850 N N . SER A 1 112 ? 13.781 3.402 -6.062 1 96.75 112 SER A N 1
ATOM 851 C CA . SER A 1 112 ? 13.828 2.738 -4.762 1 96.75 112 SER A CA 1
ATOM 852 C C . SER A 1 112 ? 14.523 1.385 -4.859 1 96.75 112 SER A C 1
ATOM 854 O O . SER A 1 112 ? 14.43 0.706 -5.883 1 96.75 112 SER A O 1
ATOM 856 N N . ASP A 1 113 ? 15.227 1.071 -3.855 1 97.06 113 ASP A N 1
ATOM 857 C CA . ASP A 1 113 ? 15.797 -0.271 -3.779 1 97.06 113 ASP A CA 1
ATOM 858 C C . ASP A 1 113 ? 15.57 -0.885 -2.4 1 97.06 113 ASP A C 1
ATOM 860 O O . ASP A 1 113 ? 15.602 -0.18 -1.389 1 97.06 113 ASP A O 1
ATOM 864 N N . TYR A 1 114 ? 15.289 -2.107 -2.369 1 98 114 TYR A N 1
ATOM 865 C CA . TYR A 1 114 ? 15.07 -2.91 -1.172 1 98 114 TYR A CA 1
ATOM 866 C C . TYR A 1 114 ? 15.945 -4.16 -1.181 1 98 114 TYR A C 1
ATOM 868 O O . TYR A 1 114 ? 16.016 -4.859 -2.191 1 98 114 TYR A O 1
ATOM 876 N N . GLU A 1 115 ? 16.594 -4.402 -0.102 1 97.38 115 GLU A N 1
ATOM 877 C CA . GLU A 1 115 ? 17.453 -5.574 0.058 1 97.38 115 GLU A CA 1
ATOM 878 C C . GLU A 1 115 ? 16.875 -6.539 1.092 1 97.38 115 GLU A C 1
ATOM 880 O O . GLU A 1 115 ? 16.516 -6.129 2.197 1 97.38 115 GLU A O 1
ATOM 885 N N . MET A 1 116 ? 16.859 -7.816 0.73 1 96.75 116 MET A N 1
ATOM 886 C CA . MET A 1 116 ? 16.328 -8.852 1.613 1 96.75 116 MET A CA 1
ATOM 887 C C . MET A 1 116 ? 17.328 -9.984 1.795 1 96.75 116 MET A C 1
ATOM 889 O O . MET A 1 116 ? 18.031 -10.352 0.854 1 96.75 116 MET A O 1
ATOM 893 N N . LYS A 1 117 ? 17.328 -10.539 2.984 1 95.56 117 LYS A N 1
ATOM 894 C CA . LYS A 1 117 ? 18.203 -11.672 3.26 1 95.56 117 LYS A CA 1
ATOM 895 C C . LYS A 1 117 ? 17.656 -12.953 2.625 1 95.56 117 LYS A C 1
ATOM 897 O O . LYS A 1 117 ? 16.453 -13.203 2.662 1 95.56 117 LYS A O 1
ATOM 902 N N . LEU A 1 118 ? 18.594 -13.711 2.033 1 96.38 118 LEU A N 1
ATOM 903 C CA . LEU A 1 118 ? 18.25 -15.016 1.481 1 96.38 118 LEU A CA 1
ATOM 904 C C . LEU A 1 118 ? 18.328 -16.094 2.551 1 96.38 118 LEU A C 1
ATOM 906 O O . LEU A 1 118 ? 19 -15.922 3.572 1 96.38 118 LEU A O 1
ATOM 910 N N . MET A 1 119 ? 17.578 -17.125 2.32 1 93.94 119 MET A N 1
ATOM 911 C CA . MET A 1 119 ? 17.641 -18.25 3.25 1 93.94 119 MET A CA 1
ATOM 912 C C . MET A 1 119 ? 18 -19.531 2.521 1 93.94 119 MET A C 1
ATOM 914 O O . MET A 1 119 ? 17.828 -19.641 1.304 1 93.94 119 MET A O 1
ATOM 918 N N . ASN A 1 120 ? 18.531 -20.516 3.242 1 91 120 ASN A N 1
ATOM 919 C CA . ASN A 1 120 ? 18.859 -21.828 2.703 1 91 120 ASN A CA 1
ATOM 920 C C . ASN A 1 120 ? 17.688 -22.797 2.865 1 91 120 ASN A C 1
ATOM 922 O O . ASN A 1 120 ? 17.281 -23.109 3.988 1 91 120 ASN A O 1
ATOM 926 N N . LEU A 1 121 ? 17.172 -23.062 1.794 1 90.62 121 LEU A N 1
ATOM 927 C CA . LEU A 1 121 ? 16.031 -23.984 1.819 1 90.62 121 LEU A CA 1
ATOM 928 C C . LEU A 1 121 ? 16.391 -25.297 1.143 1 90.62 121 LEU A C 1
ATOM 930 O O . LEU A 1 121 ? 17.125 -25.312 0.153 1 90.62 121 LEU A O 1
ATOM 934 N N . ASP A 1 122 ? 16.016 -26.375 1.777 1 79.69 122 ASP A N 1
ATOM 935 C CA . ASP A 1 122 ? 16.172 -27.672 1.142 1 79.69 122 ASP A CA 1
ATOM 936 C C . ASP A 1 122 ? 15.078 -27.906 0.105 1 79.69 122 ASP A C 1
ATOM 938 O O . ASP A 1 122 ? 13.891 -27.891 0.434 1 79.69 122 ASP A O 1
ATOM 942 N N . THR A 1 123 ? 15.422 -27.672 -1.111 1 69 123 THR A N 1
ATOM 943 C CA . THR A 1 123 ? 14.383 -27.781 -2.127 1 69 123 THR A CA 1
ATOM 944 C C . THR A 1 123 ? 14.281 -29.203 -2.656 1 69 123 THR A C 1
ATOM 946 O O . THR A 1 123 ? 15.305 -29.844 -2.912 1 69 123 THR A O 1
ATOM 949 N N . GLU A 1 124 ? 13.141 -29.828 -2.357 1 66.62 124 GLU A N 1
ATOM 950 C CA . GLU A 1 124 ? 12.852 -31.078 -3.068 1 66.62 124 GLU A CA 1
ATOM 951 C C . GLU A 1 124 ? 12.18 -30.797 -4.406 1 66.62 124 GLU A C 1
ATOM 953 O O . GLU A 1 124 ? 11.203 -30.047 -4.473 1 66.62 124 GLU A O 1
ATOM 958 N N . HIS A 1 125 ? 12.922 -30.953 -5.531 1 67 125 HIS A N 1
ATOM 959 C CA . HIS A 1 125 ? 12.258 -30.828 -6.82 1 67 125 HIS A CA 1
ATOM 960 C C . HIS A 1 125 ? 11.391 -32.062 -7.109 1 67 125 HIS A C 1
ATOM 962 O O . HIS A 1 125 ? 11.883 -33.188 -7.133 1 67 125 HIS A O 1
ATOM 968 N N . LEU A 1 126 ? 10.078 -31.828 -6.879 1 70.06 126 LEU A N 1
ATOM 969 C CA . LEU A 1 126 ? 9.148 -32.906 -7.168 1 70.06 126 LEU A CA 1
ATOM 970 C C . LEU A 1 126 ? 8.875 -33.031 -8.664 1 70.06 126 LEU A C 1
ATOM 972 O O . LEU A 1 126 ? 8.773 -32 -9.352 1 70.06 126 LEU A O 1
ATOM 976 N N . GLY A 1 127 ? 9.352 -34.062 -9.367 1 69.75 127 GLY A N 1
ATOM 977 C CA . GLY A 1 127 ? 9.078 -34.25 -10.781 1 69.75 127 GLY A CA 1
ATOM 978 C C . GLY A 1 127 ? 7.598 -34.25 -11.109 1 69.75 127 GLY A C 1
ATOM 979 O O . GLY A 1 127 ? 6.809 -34.906 -10.406 1 69.75 127 GLY A O 1
ATOM 980 N N . ILE A 1 128 ? 7.137 -33.125 -11.867 1 73.75 128 ILE A N 1
ATOM 981 C CA . ILE A 1 128 ? 5.762 -33.156 -12.352 1 73.75 128 ILE A CA 1
ATOM 982 C C . ILE A 1 128 ? 5.645 -34.125 -13.516 1 73.75 128 ILE A C 1
ATOM 984 O O . ILE A 1 128 ? 6.281 -33.969 -14.562 1 73.75 128 ILE A O 1
ATOM 988 N N . PRO A 1 129 ? 5.02 -35.25 -13.32 1 70.12 129 PRO A N 1
ATOM 989 C CA . PRO A 1 129 ? 4.887 -36.219 -14.406 1 70.12 129 PRO A CA 1
ATOM 990 C C . PRO A 1 129 ? 4.125 -35.688 -15.609 1 70.12 129 PRO A C 1
ATOM 992 O O . PRO A 1 129 ? 3.281 -34.781 -15.453 1 70.12 129 PRO A O 1
ATOM 995 N N . ASP A 1 130 ? 4.641 -36.094 -16.828 1 77.44 130 ASP A N 1
ATOM 996 C CA . ASP A 1 130 ? 3.842 -35.812 -18.016 1 77.44 130 ASP A CA 1
ATOM 997 C C . ASP A 1 130 ? 2.574 -36.688 -18.016 1 77.44 130 ASP A C 1
ATOM 999 O O . ASP A 1 130 ? 2.646 -37.906 -18.047 1 77.44 130 ASP A O 1
ATOM 1003 N N . THR A 1 131 ? 1.516 -36.062 -17.734 1 83.56 131 THR A N 1
ATOM 1004 C CA . THR A 1 131 ? 0.244 -36.781 -17.625 1 83.56 131 THR A CA 1
ATOM 1005 C C . THR A 1 131 ? -0.655 -36.469 -18.812 1 83.56 131 THR A C 1
ATOM 1007 O O . THR A 1 131 ? -0.755 -35.312 -19.234 1 83.56 131 THR A O 1
ATOM 1010 N N . GLU A 1 132 ? -1.092 -37.5 -19.453 1 88.94 132 GLU A N 1
ATOM 1011 C CA . GLU A 1 132 ? -2.168 -37.344 -20.438 1 88.94 132 GLU A CA 1
ATOM 1012 C C . GLU A 1 132 ? -3.523 -37.219 -19.734 1 88.94 132 GLU A C 1
ATOM 1014 O O . GLU A 1 132 ? -3.896 -38.094 -18.938 1 88.94 132 GLU A O 1
ATOM 1019 N N . TYR A 1 133 ? -4.145 -36.156 -20.047 1 96 133 TYR A N 1
ATOM 1020 C CA . TYR A 1 133 ? -5.406 -35.906 -19.344 1 96 133 TYR A CA 1
ATOM 1021 C C . TYR A 1 133 ? -6.594 -36.281 -20.219 1 96 133 TYR A C 1
ATOM 1023 O O . TYR A 1 133 ? -6.582 -36.062 -21.438 1 96 133 TYR A O 1
ATOM 1031 N N . SER A 1 134 ? -7.582 -36.875 -19.609 1 97.19 134 SER A N 1
ATOM 1032 C CA . SER A 1 134 ? -8.805 -37.312 -20.281 1 97.19 134 SER A CA 1
ATOM 1033 C C . SER A 1 134 ? -9.672 -36.094 -20.656 1 97.19 134 SER A C 1
ATOM 1035 O O . SER A 1 134 ? -10.43 -36.156 -21.625 1 97.19 134 SER A O 1
ATOM 1037 N N . VAL A 1 135 ? -9.578 -35.094 -19.906 1 97.56 135 VAL A N 1
ATOM 1038 C CA . VAL A 1 135 ? -10.391 -33.906 -20.141 1 97.56 135 VAL A CA 1
ATOM 1039 C C . VAL A 1 135 ? -9.523 -32.656 -19.984 1 97.56 135 VAL A C 1
ATOM 1041 O O . VAL A 1 135 ? -8.734 -32.531 -19.047 1 97.56 135 VAL A O 1
ATOM 1044 N N . VAL A 1 136 ? -9.664 -31.75 -20.953 1 97.75 136 VAL A N 1
ATOM 1045 C CA . VAL A 1 136 ? -9.047 -30.422 -20.875 1 97.75 136 VAL A CA 1
ATOM 1046 C C . VAL A 1 136 ? -10.102 -29.344 -21.125 1 97.75 136 VAL A C 1
ATOM 1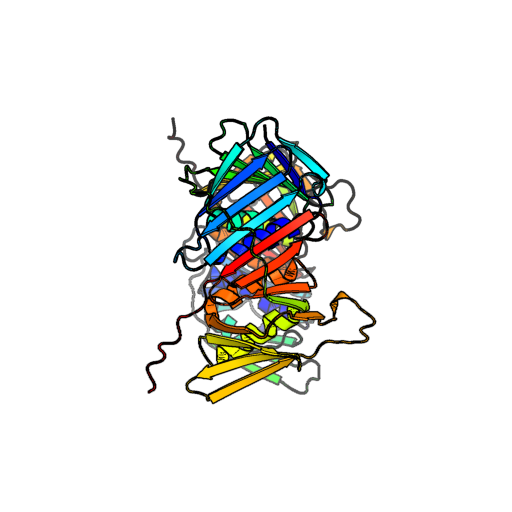048 O O . VAL A 1 136 ? -10.781 -29.359 -22.156 1 97.75 136 VAL A O 1
ATOM 1051 N N . ILE A 1 137 ? -10.242 -28.484 -20.156 1 97.81 137 ILE A N 1
ATOM 1052 C CA . ILE A 1 137 ? -11.227 -27.406 -20.234 1 97.81 137 ILE A CA 1
ATOM 1053 C C . ILE A 1 137 ? -10.508 -26.047 -20.266 1 97.81 137 ILE A C 1
ATOM 1055 O O . ILE A 1 137 ? -9.695 -25.75 -19.391 1 97.81 137 ILE A O 1
ATOM 1059 N N . LYS A 1 138 ? -10.734 -25.266 -21.25 1 97.31 138 LYS A N 1
ATOM 1060 C CA . LYS A 1 138 ? -10.305 -23.859 -21.297 1 97.31 138 LYS A CA 1
ATOM 1061 C C . LYS A 1 138 ? -11.492 -22.922 -21.141 1 97.31 138 LYS A C 1
ATOM 1063 O O . LYS A 1 138 ? -12.508 -23.062 -21.828 1 97.31 138 LYS A O 1
ATOM 1068 N N . MET A 1 139 ? -11.375 -22.062 -20.219 1 97.5 139 MET A N 1
ATOM 1069 C CA . MET A 1 139 ? -12.492 -21.156 -19.953 1 97.5 139 MET A CA 1
ATOM 1070 C C . MET A 1 139 ? -11.984 -19.797 -19.469 1 97.5 139 MET A C 1
ATOM 1072 O O . MET A 1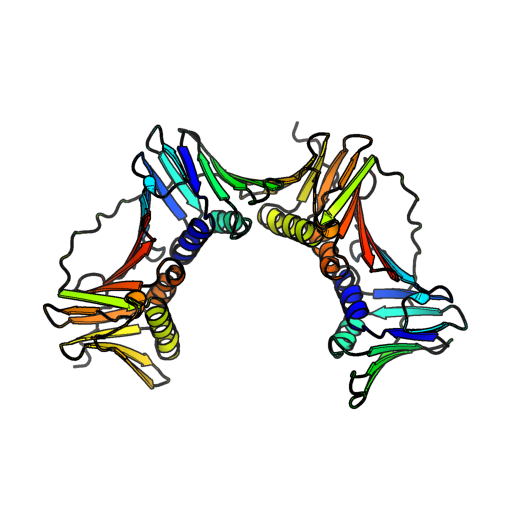 139 ? -10.82 -19.656 -19.094 1 97.5 139 MET A O 1
ATOM 1076 N N . PRO A 1 140 ? -12.844 -18.766 -19.453 1 97.44 140 PRO A N 1
ATOM 1077 C CA . PRO A 1 140 ? -12.406 -17.484 -18.906 1 97.44 140 PRO A CA 1
ATOM 1078 C C . PRO A 1 140 ? -11.992 -17.578 -17.438 1 97.44 140 PRO A C 1
ATOM 1080 O O . PRO A 1 140 ? -12.719 -18.156 -16.625 1 97.44 140 PRO A O 1
ATOM 1083 N N . ALA A 1 141 ? -10.867 -17.047 -17.125 1 98.5 141 ALA A N 1
ATOM 1084 C CA . ALA A 1 141 ? -10.32 -17.141 -15.773 1 98.5 141 ALA A CA 1
ATOM 1085 C C . ALA A 1 141 ? -11.273 -16.516 -14.758 1 98.5 141 ALA A C 1
ATOM 1087 O O . ALA A 1 141 ? -11.461 -17.062 -13.664 1 98.5 141 ALA A O 1
ATOM 1088 N N . VAL A 1 142 ? -11.875 -15.391 -15.117 1 98.5 142 VAL A N 1
ATOM 1089 C CA . VAL A 1 142 ? -12.773 -14.68 -14.219 1 98.5 142 VAL A CA 1
ATOM 1090 C C . VAL A 1 142 ? -13.992 -15.555 -13.906 1 98.5 142 VAL A C 1
ATOM 1092 O O . VAL A 1 142 ? -14.484 -15.57 -12.773 1 98.5 142 VAL A O 1
ATOM 1095 N N . GLU A 1 143 ? -14.438 -16.312 -14.883 1 97.88 143 GLU A N 1
ATOM 1096 C CA . GLU A 1 143 ? -15.57 -17.203 -14.68 1 97.88 143 GLU A CA 1
ATOM 1097 C C . GLU A 1 143 ? -15.227 -18.312 -13.688 1 97.88 143 GLU A C 1
ATOM 1099 O O . GLU A 1 143 ? -16.031 -18.641 -12.805 1 97.88 143 GLU A O 1
ATOM 1104 N N . PHE A 1 144 ? -14.125 -18.875 -13.883 1 98.69 144 PHE A N 1
ATOM 1105 C CA . PHE A 1 144 ? -13.688 -19.922 -12.969 1 98.69 144 PHE A CA 1
ATOM 1106 C C . PHE A 1 144 ? -13.586 -19.391 -11.547 1 98.69 144 PHE A C 1
ATOM 1108 O O . PHE A 1 144 ? -14.039 -20.031 -10.602 1 98.69 144 PHE A O 1
ATOM 1115 N N . GLN A 1 145 ? -12.969 -18.25 -11.383 1 98.88 145 GLN A N 1
ATOM 1116 C CA . GLN A 1 145 ? -12.844 -17.609 -10.07 1 98.88 145 GLN A CA 1
ATOM 1117 C C . GLN A 1 145 ? -14.219 -17.422 -9.438 1 98.88 145 GLN A C 1
ATOM 1119 O O . GLN A 1 145 ? -14.406 -17.688 -8.25 1 98.88 145 GLN A O 1
ATOM 1124 N N . ARG A 1 146 ? -15.156 -16.938 -10.18 1 98.69 146 ARG A N 1
ATOM 1125 C CA . ARG A 1 146 ? -16.516 -16.719 -9.68 1 98.69 146 ARG A CA 1
ATOM 1126 C C . ARG A 1 146 ? -17.141 -18.031 -9.234 1 98.69 146 ARG A C 1
ATOM 1128 O O . ARG A 1 146 ? -17.75 -18.109 -8.172 1 98.69 146 ARG A O 1
ATOM 1135 N N . ILE A 1 147 ? -17 -19.016 -10.031 1 98.75 147 ILE A N 1
ATOM 1136 C CA . ILE A 1 147 ? -17.562 -20.328 -9.734 1 98.75 147 ILE A CA 1
ATOM 1137 C C . ILE A 1 147 ? -17.047 -20.828 -8.391 1 98.75 147 ILE A C 1
ATOM 1139 O O . ILE A 1 147 ? -17.812 -21.219 -7.516 1 98.75 147 ILE A O 1
ATOM 1143 N N . CYS A 1 148 ? -15.773 -20.828 -8.242 1 98.75 148 CYS A N 1
ATOM 1144 C CA . CYS A 1 148 ? -15.164 -21.328 -7.012 1 98.75 148 CYS A CA 1
ATOM 1145 C C . CYS A 1 148 ? -15.625 -20.5 -5.812 1 98.75 148 CYS A C 1
ATOM 1147 O O . CYS A 1 148 ? -15.961 -21.062 -4.766 1 98.75 148 CYS A O 1
ATOM 1149 N N . ARG A 1 149 ? -15.586 -19.188 -5.977 1 98.38 149 ARG A N 1
ATOM 1150 C CA . ARG A 1 149 ? -15.992 -18.297 -4.906 1 98.38 149 ARG A CA 1
ATOM 1151 C C . ARG A 1 149 ? -17.438 -18.547 -4.504 1 98.38 149 ARG A C 1
ATOM 1153 O O . ARG A 1 149 ? -17.75 -18.688 -3.318 1 98.38 149 ARG A O 1
ATOM 1160 N N . ASP A 1 150 ? -18.359 -18.609 -5.438 1 98.06 150 ASP A N 1
ATOM 1161 C CA . ASP A 1 150 ? -19.781 -18.797 -5.18 1 98.06 150 ASP A CA 1
ATOM 1162 C C . ASP A 1 150 ? -20.062 -20.141 -4.508 1 98.06 150 ASP A C 1
ATOM 1164 O O . ASP A 1 150 ? -20.781 -20.203 -3.508 1 98.06 150 ASP A O 1
ATOM 1168 N N . LEU A 1 151 ? -19.516 -21.156 -5.066 1 98.44 151 LEU A N 1
ATOM 1169 C CA . LEU A 1 151 ? -19.781 -22.484 -4.539 1 98.44 151 LEU A CA 1
ATOM 1170 C C . LEU A 1 151 ? -19.188 -22.641 -3.141 1 98.44 151 LEU A C 1
ATOM 1172 O O . LEU A 1 151 ? -19.656 -23.469 -2.352 1 98.44 151 LEU A O 1
ATOM 1176 N N . SER A 1 152 ? -18.156 -21.875 -2.855 1 97.94 152 SER A N 1
ATOM 1177 C CA . SER A 1 152 ? -17.562 -21.938 -1.525 1 97.94 152 SER A CA 1
ATOM 1178 C C . SER A 1 152 ? -18.547 -21.438 -0.461 1 97.94 152 SER A C 1
ATOM 1180 O O . SER A 1 152 ? -18.375 -21.734 0.725 1 97.94 152 SER A O 1
ATOM 1182 N N . GLN A 1 153 ? -19.547 -20.625 -0.838 1 96.88 153 GLN A N 1
ATOM 1183 C CA . GLN A 1 153 ? -20.594 -20.188 0.084 1 96.88 153 GLN A CA 1
ATOM 1184 C C . GLN A 1 153 ? -21.516 -21.344 0.451 1 96.88 153 GLN A C 1
ATOM 1186 O O . GLN A 1 153 ? -22.234 -21.266 1.449 1 96.88 153 GLN A O 1
ATOM 1191 N N . ILE A 1 154 ? -21.531 -22.328 -0.386 1 96.94 154 ILE A N 1
ATOM 1192 C CA . ILE A 1 154 ? -22.469 -23.438 -0.236 1 96.94 154 ILE A CA 1
ATOM 1193 C C . ILE A 1 154 ? -21.781 -24.594 0.499 1 96.94 154 ILE A C 1
ATOM 1195 O O . ILE A 1 154 ? -22.375 -25.203 1.397 1 96.94 154 ILE A O 1
ATOM 1199 N N . GLY A 1 155 ? -20.547 -24.922 0.131 1 96.88 155 GLY A N 1
ATOM 1200 C CA . GLY A 1 155 ? -19.828 -26.047 0.702 1 96.88 155 GLY A CA 1
ATOM 1201 C C . GLY A 1 155 ? -18.328 -25.906 0.62 1 96.88 155 GLY A C 1
ATOM 1202 O O . GLY A 1 155 ? -17.828 -24.969 0.01 1 96.88 155 GLY A O 1
ATOM 1203 N N . ASP A 1 156 ? -17.625 -26.969 1.132 1 97.56 156 ASP A N 1
ATOM 1204 C CA . ASP A 1 156 ? -16.172 -26.906 1.233 1 97.56 156 ASP A CA 1
ATOM 1205 C C . ASP A 1 156 ? -15.508 -27.609 0.049 1 97.56 156 ASP A C 1
ATOM 1207 O O . ASP A 1 156 ? -14.312 -27.438 -0.18 1 97.56 156 ASP A O 1
ATOM 1211 N N . SER A 1 157 ? -16.344 -28.422 -0.702 1 97.88 157 SER A N 1
ATOM 1212 C CA . SER A 1 157 ? -15.812 -29.172 -1.824 1 97.88 157 SER A CA 1
ATOM 1213 C C . SER A 1 157 ? -16.625 -28.938 -3.094 1 97.88 157 SER A C 1
ATOM 1215 O O . SER A 1 157 ? -17.797 -28.547 -3.027 1 97.88 157 SER A O 1
ATOM 1217 N N . VAL A 1 158 ? -15.961 -29.141 -4.152 1 98.56 158 VAL A N 1
ATOM 1218 C CA . VAL A 1 158 ? -16.641 -29.047 -5.441 1 98.56 158 VAL A CA 1
ATOM 1219 C C . VAL A 1 158 ? -16.469 -30.359 -6.211 1 98.56 158 VAL A C 1
ATOM 1221 O O . VAL A 1 158 ? -15.398 -30.953 -6.203 1 98.56 158 VAL A O 1
ATOM 1224 N N . VAL A 1 159 ? -17.484 -30.781 -6.773 1 98.06 159 VAL A N 1
ATOM 1225 C CA . VAL A 1 159 ? -17.469 -31.906 -7.711 1 98.06 159 VAL A CA 1
ATOM 1226 C C . VAL A 1 159 ? -17.453 -31.375 -9.148 1 98.06 159 VAL A C 1
ATOM 1228 O O . VAL A 1 159 ? -18.344 -30.625 -9.547 1 98.06 159 VAL A O 1
ATOM 1231 N N . ILE A 1 160 ? -16.484 -31.719 -9.906 1 98.31 160 ILE A N 1
ATOM 1232 C CA . ILE A 1 160 ? -16.375 -31.359 -11.312 1 98.31 160 ILE A CA 1
ATOM 1233 C C . ILE A 1 160 ? -16.672 -32.562 -12.188 1 98.31 160 ILE A C 1
ATOM 1235 O O . ILE A 1 160 ? -15.922 -33.562 -12.164 1 98.31 160 ILE A O 1
ATOM 1239 N N . SER A 1 161 ? -17.688 -32.438 -12.93 1 97.75 161 SER A N 1
ATOM 1240 C CA . SER A 1 161 ? -18.125 -33.5 -13.797 1 97.75 161 SER A CA 1
ATOM 1241 C C . SER A 1 161 ? -18.156 -33.094 -15.258 1 97.75 161 SER A C 1
ATOM 1243 O O . SER A 1 161 ? -18.859 -32.125 -15.609 1 97.75 161 SER A O 1
ATOM 1245 N N . CYS A 1 162 ? -17.422 -33.781 -16.062 1 97.06 162 CYS A N 1
ATOM 1246 C CA . CYS A 1 162 ? -17.406 -33.469 -17.484 1 97.06 162 CYS A CA 1
ATOM 1247 C C . CYS A 1 162 ? -18 -34.594 -18.297 1 97.06 162 CYS A C 1
ATOM 1249 O O . CYS A 1 162 ? -17.625 -35.781 -18.125 1 97.06 162 CYS A O 1
ATOM 1251 N N . SER A 1 163 ? -18.938 -34.219 -19.109 1 94.25 163 SER A N 1
ATOM 1252 C CA . SER A 1 163 ? -19.609 -35.156 -20.016 1 94.25 163 SER A CA 1
ATOM 1253 C C . SER A 1 163 ? -19.797 -34.531 -21.406 1 94.25 163 SER A C 1
ATOM 1255 O O . SER A 1 163 ? -19.25 -33.469 -21.688 1 94.25 163 SER A O 1
ATOM 1257 N N . LYS A 1 164 ? -20.484 -35.188 -22.312 1 90.56 164 LYS A N 1
ATOM 1258 C CA . LYS A 1 164 ? -20.734 -34.719 -23.656 1 90.56 164 LYS A CA 1
ATOM 1259 C C . LYS A 1 164 ? -21.547 -33.406 -23.641 1 90.56 164 LYS A C 1
ATOM 1261 O O . LYS A 1 164 ? -21.469 -32.625 -24.578 1 90.56 164 LYS A O 1
ATOM 1266 N N . GLU A 1 165 ? -22.281 -33.188 -22.562 1 91.31 165 GLU A N 1
ATOM 1267 C CA . GLU A 1 165 ? -23.141 -32.031 -22.438 1 91.31 165 GLU A CA 1
ATOM 1268 C C . GLU A 1 165 ? -22.359 -30.797 -22 1 91.31 165 GLU A C 1
ATOM 1270 O O . GLU A 1 165 ? -22.828 -29.672 -22.125 1 91.31 165 GLU A O 1
ATOM 1275 N N . GLY A 1 166 ? -21.141 -31.094 -21.484 1 94.94 166 GLY A N 1
ATOM 1276 C CA . GLY A 1 166 ? -20.328 -30 -20.969 1 94.94 166 GLY A CA 1
ATOM 1277 C C . GLY A 1 166 ? -19.719 -30.297 -19.609 1 94.94 166 GLY A C 1
ATOM 1278 O O . GLY A 1 166 ? -19.484 -31.453 -19.281 1 94.94 166 GLY A O 1
ATOM 1279 N N . VAL A 1 167 ? -19.469 -29.234 -18.922 1 97.75 167 VAL A N 1
ATOM 1280 C CA . VAL A 1 167 ? -18.859 -29.406 -17.609 1 97.75 167 VAL A CA 1
ATOM 1281 C C . VAL A 1 167 ? -19.797 -28.844 -16.531 1 97.75 167 VAL A C 1
ATOM 1283 O O . VAL A 1 167 ? -20.406 -27.797 -16.719 1 97.75 167 VAL A O 1
ATOM 1286 N N . LYS A 1 168 ? -19.875 -29.609 -15.469 1 98.25 168 LYS A N 1
ATOM 1287 C CA . LYS A 1 168 ? -20.719 -29.219 -14.344 1 98.25 168 LYS A CA 1
ATOM 1288 C C . LYS A 1 168 ? -19.891 -29.125 -13.055 1 98.25 168 LYS A C 1
ATOM 1290 O O . LYS A 1 168 ? -19.125 -30.031 -12.727 1 98.25 168 LYS A O 1
ATOM 1295 N N . PHE A 1 169 ? -20.062 -28.031 -12.336 1 98.75 169 PHE A N 1
ATOM 1296 C CA . PHE A 1 169 ? -19.484 -27.812 -11.008 1 98.75 169 PHE A CA 1
ATOM 1297 C C . PHE A 1 169 ? -20.578 -27.844 -9.945 1 98.75 169 PHE A C 1
ATOM 1299 O O . PHE A 1 169 ? -21.562 -27.125 -10.039 1 98.75 169 PHE A O 1
ATOM 1306 N N . SER A 1 170 ? -20.328 -28.656 -8.93 1 98.38 170 SER A N 1
ATOM 1307 C CA . SER A 1 170 ? -21.375 -28.797 -7.922 1 98.38 170 SER A CA 1
ATOM 1308 C C . SER A 1 170 ? -20.781 -28.781 -6.512 1 98.38 170 SER A C 1
ATOM 1310 O O . SER A 1 170 ? -19.688 -29.297 -6.281 1 98.38 170 SER A O 1
ATOM 1312 N N . ALA A 1 171 ? -21.469 -28.172 -5.629 1 98.12 171 ALA A N 1
ATOM 1313 C CA . ALA A 1 171 ? -21.125 -28.188 -4.207 1 98.12 171 ALA A CA 1
ATOM 1314 C C . ALA A 1 171 ? -22.359 -28.422 -3.348 1 98.12 171 ALA A C 1
ATOM 1316 O O . ALA A 1 171 ? -23.469 -28.047 -3.732 1 98.12 171 ALA A O 1
ATOM 1317 N N . SER A 1 172 ? -22.172 -29.062 -2.236 1 97.5 172 SER A N 1
ATOM 1318 C CA . SER A 1 172 ? -23.234 -29.297 -1.27 1 97.5 172 SER A CA 1
ATOM 1319 C C . SER A 1 172 ? -22.781 -28.969 0.149 1 97.5 172 SER A C 1
ATOM 1321 O O . SER A 1 172 ? -21.625 -29.172 0.494 1 97.5 172 SER A O 1
ATOM 1323 N N . GLY A 1 173 ? -23.734 -28.469 0.944 1 94.81 173 GLY A N 1
ATOM 1324 C CA . GLY A 1 173 ? -23.516 -28.125 2.342 1 94.81 173 GLY A CA 1
ATOM 1325 C C . GLY A 1 173 ? -24.812 -27.984 3.127 1 94.81 173 GLY A C 1
ATOM 1326 O O . GLY A 1 173 ? -25.859 -28.516 2.723 1 94.81 173 GLY A O 1
ATOM 1327 N N . ASP A 1 174 ? -24.734 -27.297 4.223 1 94.06 174 ASP A N 1
ATOM 1328 C CA . ASP A 1 174 ? -25.875 -27.156 5.113 1 94.06 174 ASP A CA 1
ATOM 1329 C C . ASP A 1 174 ? -26.969 -26.312 4.473 1 94.06 174 ASP A C 1
ATOM 1331 O O . ASP A 1 174 ? -28.156 -26.531 4.719 1 94.06 174 ASP A O 1
ATOM 1335 N N . LEU A 1 175 ? -26.516 -25.391 3.682 1 92.44 175 LEU A N 1
ATOM 1336 C CA . LEU A 1 175 ? -27.453 -24.469 3.039 1 92.44 175 LEU A CA 1
ATOM 1337 C C . LEU A 1 175 ? -28.203 -25.172 1.906 1 92.44 175 LEU A C 1
ATOM 1339 O O . LEU A 1 175 ? -29.297 -24.734 1.522 1 92.44 175 LEU A O 1
ATOM 1343 N N . GLY A 1 176 ? -27.562 -26.234 1.356 1 95.75 176 GLY A N 1
ATOM 1344 C CA . GLY A 1 176 ? -28.125 -26.906 0.2 1 95.75 176 GLY A CA 1
ATOM 1345 C C . GLY A 1 176 ? -27.094 -27.297 -0.835 1 95.75 176 GLY A C 1
ATOM 1346 O O . GLY A 1 176 ? -25.969 -27.688 -0.485 1 95.75 176 GLY A O 1
ATOM 1347 N N . THR A 1 177 ? -27.641 -27.359 -2.066 1 97 177 THR A N 1
ATOM 1348 C CA . THR A 1 177 ? -26.766 -27.75 -3.17 1 97 177 THR A CA 1
ATOM 1349 C C . THR A 1 177 ? -26.734 -26.641 -4.23 1 97 177 THR A C 1
ATOM 1351 O O . THR A 1 177 ? -27.734 -25.984 -4.484 1 97 177 THR A O 1
ATOM 1354 N N . GLY A 1 178 ? -25.562 -26.344 -4.758 1 97.81 178 GLY A N 1
ATOM 1355 C CA . GLY A 1 178 ? -25.359 -25.453 -5.895 1 97.81 178 GLY A CA 1
ATOM 1356 C C . GLY A 1 178 ? -24.781 -26.156 -7.105 1 97.81 178 GLY A C 1
ATOM 1357 O O . GLY A 1 178 ? -23.922 -27.031 -6.969 1 97.81 178 GLY A O 1
ATOM 1358 N N . ASN A 1 179 ? -25.297 -25.781 -8.273 1 97.69 179 ASN A N 1
ATOM 1359 C CA . ASN A 1 179 ? -24.812 -26.328 -9.539 1 97.69 179 ASN A CA 1
ATOM 1360 C C . ASN A 1 179 ? -24.578 -25.234 -10.57 1 97.69 179 ASN A C 1
ATOM 1362 O O . ASN A 1 179 ? -25.422 -24.328 -10.734 1 97.69 179 ASN A O 1
ATOM 1366 N N . ILE A 1 180 ? -23.5 -25.219 -11.195 1 98.25 180 ILE A N 1
ATOM 1367 C CA . ILE A 1 180 ? -23.188 -24.344 -12.32 1 98.25 180 ILE A CA 1
ATOM 1368 C C . ILE A 1 180 ? -22.766 -25.188 -13.523 1 98.25 180 ILE A C 1
ATOM 1370 O O . ILE A 1 180 ? -21.844 -26 -13.43 1 98.25 180 ILE A O 1
ATOM 1374 N N . LYS A 1 181 ? -23.391 -25.047 -14.633 1 96.94 181 LYS A N 1
ATOM 1375 C CA . LYS A 1 181 ? -23.094 -25.797 -15.852 1 96.94 181 LYS A CA 1
ATOM 1376 C C . LYS A 1 181 ? -22.578 -24.875 -16.953 1 96.94 181 LYS A C 1
ATOM 1378 O O . LYS A 1 181 ? -23.109 -23.781 -17.156 1 96.94 181 LYS A O 1
ATOM 1383 N N . LEU A 1 182 ? -21.516 -25.281 -17.562 1 96 182 LEU A N 1
ATOM 1384 C CA . LEU A 1 182 ? -20.969 -24.578 -18.719 1 96 182 LEU A CA 1
ATOM 1385 C C . LEU A 1 182 ? -20.953 -25.484 -19.938 1 96 182 LEU A C 1
ATOM 1387 O O . LEU A 1 182 ? -20.578 -26.656 -19.844 1 96 182 LEU A O 1
ATOM 1391 N N . SER A 1 183 ? -21.422 -24.938 -21.016 1 92.88 183 SER A N 1
ATOM 1392 C CA . SER A 1 183 ? -21.344 -25.641 -22.297 1 92.88 183 SER A CA 1
ATOM 1393 C C . SER A 1 183 ? -20.266 -25.031 -23.203 1 92.88 183 SER A C 1
ATOM 1395 O O . SER A 1 183 ? -19.891 -23.875 -23.031 1 92.88 183 SER A O 1
ATOM 1397 N N . GLN A 1 184 ? -19.812 -25.859 -24.062 1 89.19 184 GLN A N 1
ATOM 1398 C CA . GLN A 1 184 ? -18.828 -25.359 -25.031 1 89.19 184 GLN A CA 1
ATOM 1399 C C . GLN A 1 184 ? -19.422 -24.25 -25.891 1 89.19 184 GLN A C 1
ATOM 1401 O O . GLN A 1 184 ? -20.578 -24.312 -26.312 1 89.19 184 GLN A O 1
ATOM 1406 N N . THR A 1 185 ? -18.625 -23.188 -25.875 1 82.5 185 THR A N 1
ATOM 1407 C CA . THR A 1 185 ? -19.109 -22.078 -26.672 1 82.5 185 THR A CA 1
ATOM 1408 C C . THR A 1 185 ? -18.688 -22.234 -28.141 1 82.5 185 THR A C 1
ATOM 1410 O O . THR A 1 185 ? -17.578 -22.688 -28.422 1 82.5 185 THR A O 1
ATOM 1413 N N . ALA A 1 186 ? -19.547 -22.469 -29.109 1 64.88 186 ALA A N 1
ATOM 1414 C CA . ALA A 1 186 ? -19.266 -22.578 -30.531 1 64.88 186 ALA A CA 1
ATOM 1415 C C . ALA A 1 186 ? -18.703 -21.281 -31.094 1 64.88 186 ALA A C 1
ATOM 1417 O O . ALA A 1 186 ? -17.719 -21.297 -31.844 1 64.88 186 ALA A O 1
ATOM 1418 N N . ASN A 1 187 ? -19.359 -20.172 -30.906 1 62.62 187 ASN A N 1
ATOM 1419 C CA . ASN A 1 187 ? -19.062 -18.969 -31.656 1 62.62 187 ASN A CA 1
ATOM 1420 C C . ASN A 1 187 ? -18.797 -17.781 -30.734 1 62.62 187 ASN A C 1
ATOM 1422 O O . ASN A 1 187 ? -19.719 -17.234 -30.125 1 62.62 187 ASN A O 1
ATOM 1426 N N . VAL A 1 188 ? -17.609 -17.812 -30.141 1 65.81 188 VAL A N 1
ATOM 1427 C CA . VAL A 1 188 ? -17.406 -16.594 -29.375 1 65.81 188 VAL A CA 1
ATOM 1428 C C . VAL A 1 188 ? -16.531 -15.625 -30.172 1 65.81 188 VAL A C 1
ATOM 1430 O O . VAL A 1 188 ? -15.57 -16.031 -30.828 1 65.81 188 VAL A O 1
ATOM 1433 N N . ASP A 1 189 ? -16.953 -14.438 -30.5 1 71.81 189 ASP A N 1
ATOM 1434 C CA . ASP A 1 189 ? -16.203 -13.359 -31.141 1 71.81 189 ASP A CA 1
ATOM 1435 C C . ASP A 1 189 ? -14.844 -13.156 -30.469 1 71.81 189 ASP A C 1
ATOM 1437 O O . ASP A 1 189 ? -13.859 -12.852 -31.141 1 71.81 189 ASP A O 1
ATOM 1441 N N . LYS A 1 190 ? -14.828 -13.391 -29.156 1 83 190 LYS A N 1
ATOM 1442 C CA . LYS A 1 190 ? -13.57 -13.203 -28.453 1 83 190 LYS A CA 1
ATOM 1443 C C . LYS A 1 190 ? -13.062 -14.516 -27.859 1 83 190 LYS A C 1
ATOM 1445 O O . LYS A 1 190 ? -13.703 -15.086 -26.969 1 83 190 LYS A O 1
ATOM 1450 N N . GLU A 1 191 ? -11.969 -15.008 -28.359 1 85.06 191 GLU A N 1
ATOM 1451 C CA . GLU A 1 191 ? -11.344 -16.25 -27.922 1 85.06 191 GLU A CA 1
ATOM 1452 C C . GLU A 1 191 ? -11.211 -16.312 -26.406 1 85.06 191 GLU A C 1
ATOM 1454 O O . GLU A 1 191 ? -11.375 -17.375 -25.797 1 85.06 191 GLU A O 1
ATOM 1459 N N . GLU A 1 192 ? -10.984 -15.25 -25.75 1 91.06 192 GLU A N 1
ATOM 1460 C CA . GLU A 1 192 ? -10.766 -15.18 -24.312 1 91.06 192 GLU A CA 1
ATOM 1461 C C . GLU A 1 192 ? -12.055 -15.477 -23.547 1 91.06 192 GLU A C 1
ATOM 1463 O O . GLU A 1 192 ? -12.016 -15.805 -22.359 1 91.06 192 GLU A O 1
ATOM 1468 N N . GLU A 1 193 ? -13.133 -15.43 -24.172 1 92.12 193 GLU A N 1
ATOM 1469 C CA . GLU A 1 193 ? -14.422 -15.664 -23.516 1 92.12 193 GLU A CA 1
ATOM 1470 C C . GLU A 1 193 ? -14.938 -17.078 -23.797 1 92.12 193 GLU A C 1
ATOM 1472 O O . GLU A 1 193 ? -15.945 -17.5 -23.219 1 92.12 193 GLU A O 1
ATOM 1477 N N . ALA A 1 194 ? -14.305 -17.781 -24.609 1 93.69 194 ALA A N 1
ATOM 1478 C CA . ALA A 1 194 ? -14.773 -19.094 -25.062 1 93.69 194 ALA A CA 1
ATOM 1479 C C . ALA A 1 194 ? -14.586 -20.141 -23.969 1 93.69 194 ALA A C 1
ATOM 1481 O O . ALA A 1 194 ? -13.672 -20.031 -23.141 1 93.69 194 ALA A O 1
ATOM 1482 N N . VAL A 1 195 ? -15.469 -21 -23.969 1 95.69 195 VAL A N 1
ATOM 1483 C CA . VAL A 1 195 ? -15.305 -22.25 -23.219 1 95.69 195 VAL A CA 1
ATOM 1484 C C . VAL A 1 195 ? -15.031 -23.406 -24.188 1 95.69 195 VAL A C 1
ATOM 1486 O O . VAL A 1 195 ? -15.844 -23.703 -25.062 1 95.69 195 VAL A O 1
ATOM 1489 N N . ILE A 1 196 ? -13.891 -24 -24.094 1 95.56 196 ILE A N 1
ATOM 1490 C CA . ILE A 1 196 ? -13.477 -25.094 -24.953 1 95.56 196 ILE A CA 1
ATOM 1491 C C . ILE A 1 196 ? -13.242 -26.359 -24.109 1 95.56 196 ILE A C 1
ATOM 1493 O O . ILE A 1 196 ? -12.5 -26.328 -23.125 1 95.56 196 ILE A O 1
ATOM 1497 N N . ILE A 1 197 ? -13.875 -27.422 -24.547 1 96.19 197 ILE A N 1
ATOM 1498 C CA . ILE A 1 197 ? -13.758 -28.672 -23.812 1 96.19 197 ILE A CA 1
ATOM 1499 C C . ILE A 1 197 ? -13.258 -29.766 -24.75 1 96.19 197 ILE A C 1
ATOM 1501 O O . ILE A 1 197 ? -13.875 -30.047 -25.781 1 96.19 197 ILE A O 1
ATOM 1505 N N . ASP A 1 198 ? -12.156 -30.328 -24.453 1 96 198 ASP A N 1
ATOM 1506 C CA . ASP A 1 198 ? -11.625 -31.516 -25.109 1 96 198 ASP A CA 1
ATOM 1507 C C . ASP A 1 198 ? -11.758 -32.75 -24.203 1 96 198 ASP A C 1
ATOM 1509 O O . ASP A 1 198 ? -11.055 -32.844 -23.203 1 96 198 ASP A O 1
ATOM 1513 N N . MET A 1 199 ? -12.625 -33.594 -24.578 1 95.94 199 MET A N 1
ATOM 1514 C CA . MET A 1 199 ? -12.938 -34.75 -23.719 1 95.94 199 MET A CA 1
ATOM 1515 C C . MET A 1 199 ? -12.672 -36.062 -24.438 1 95.94 199 MET A C 1
ATOM 1517 O O . MET A 1 199 ? -13.242 -36.312 -25.5 1 95.94 199 MET A O 1
ATOM 1521 N N . GLN A 1 200 ? -11.867 -36.875 -23.938 1 95.88 200 GLN A N 1
ATOM 1522 C CA . GLN A 1 200 ? -11.664 -38.25 -24.438 1 95.88 200 GLN A CA 1
ATOM 1523 C C . GLN A 1 200 ? -12.555 -39.25 -23.703 1 95.88 200 GLN A C 1
ATOM 1525 O O . GLN A 1 200 ? -13.109 -40.156 -24.312 1 95.88 200 GLN A O 1
ATOM 1530 N N . GLU A 1 201 ? -12.57 -39.062 -22.406 1 95.38 201 GLU A N 1
ATOM 1531 C CA . GLU A 1 201 ? -13.43 -39.875 -21.547 1 95.38 201 GLU A CA 1
ATOM 1532 C C . GLU A 1 201 ? -14.055 -39.031 -20.453 1 95.38 201 GLU A C 1
ATOM 1534 O O . GLU A 1 201 ? -13.422 -38.094 -19.938 1 95.38 201 GLU A O 1
ATOM 1539 N N . ALA A 1 202 ? -15.234 -39.406 -20.109 1 96.06 202 ALA A N 1
ATOM 1540 C CA . ALA A 1 202 ? -15.914 -38.656 -19.031 1 96.06 202 ALA A CA 1
ATOM 1541 C C . ALA A 1 202 ? -15.172 -38.812 -17.703 1 96.06 202 ALA A C 1
ATOM 1543 O O . ALA A 1 202 ? -14.648 -39.906 -17.406 1 96.06 202 ALA A O 1
ATOM 1544 N N . VAL A 1 203 ? -15.148 -37.719 -16.969 1 96.12 203 VAL A N 1
ATOM 1545 C CA . VAL A 1 203 ? -14.445 -37.75 -15.688 1 96.12 203 VAL A CA 1
ATOM 1546 C C . VAL A 1 203 ? -15.258 -36.969 -14.648 1 96.12 203 VAL A C 1
ATOM 1548 O O . VAL A 1 203 ? -15.836 -35.938 -14.953 1 96.12 203 VAL A O 1
ATOM 1551 N N . THR A 1 204 ? -15.344 -37.5 -13.445 1 96.75 204 THR A N 1
ATOM 1552 C CA . THR A 1 204 ? -15.922 -36.812 -12.289 1 96.75 204 THR A CA 1
ATOM 1553 C C . THR A 1 204 ? -14.977 -36.906 -11.094 1 96.75 204 THR A C 1
ATOM 1555 O O . THR A 1 204 ? -14.617 -38 -10.648 1 96.75 204 THR A O 1
ATOM 1558 N N . LEU A 1 205 ? -14.555 -35.812 -10.617 1 97 205 LEU A N 1
ATOM 1559 C CA . LEU A 1 205 ? -13.633 -35.75 -9.492 1 97 205 LEU A CA 1
ATOM 1560 C C . LEU A 1 205 ? -14.094 -34.719 -8.469 1 97 205 LEU A C 1
ATOM 1562 O O . LEU A 1 205 ? -14.859 -33.781 -8.805 1 97 205 LEU A O 1
ATOM 1566 N N . THR A 1 206 ? -13.609 -34.812 -7.23 1 97.75 206 THR A N 1
ATOM 1567 C CA . THR A 1 206 ? -13.953 -33.906 -6.141 1 97.75 206 THR A CA 1
ATOM 1568 C C . THR A 1 206 ? -12.703 -33.219 -5.609 1 97.75 206 THR A C 1
ATOM 1570 O O . THR A 1 206 ? -11.672 -33.844 -5.391 1 97.75 206 THR A O 1
ATOM 1573 N N . PHE A 1 207 ? -12.82 -31.891 -5.391 1 98.06 207 PHE A N 1
ATOM 1574 C CA . PHE A 1 207 ? -11.672 -31.125 -4.926 1 98.06 207 PHE A CA 1
ATOM 1575 C C . PHE A 1 207 ? -12.078 -30.172 -3.809 1 98.06 207 PHE A C 1
ATOM 1577 O O . PHE A 1 207 ? -13.242 -29.766 -3.719 1 98.06 207 PHE A O 1
ATOM 1584 N N . ALA A 1 208 ? -11.109 -29.828 -3.008 1 97.81 208 ALA A N 1
ATOM 1585 C CA . ALA A 1 208 ? -11.328 -28.859 -1.95 1 97.81 208 ALA A CA 1
ATOM 1586 C C . ALA A 1 208 ? -11.367 -27.438 -2.516 1 97.81 208 ALA A C 1
ATOM 1588 O O . ALA A 1 208 ? -10.414 -26.984 -3.156 1 97.81 208 ALA A O 1
ATOM 1589 N N . LEU A 1 209 ? -12.398 -26.688 -2.154 1 98.31 209 LEU A N 1
ATOM 1590 C CA . LEU A 1 209 ? -12.602 -25.344 -2.705 1 98.31 209 LEU A CA 1
ATOM 1591 C C . LEU A 1 209 ? -11.617 -24.344 -2.1 1 98.31 209 LEU A C 1
ATOM 1593 O O . LEU A 1 209 ? -11.25 -23.359 -2.744 1 98.31 209 LEU A O 1
ATOM 1597 N N . ARG A 1 210 ? -11.172 -24.625 -0.895 1 97.69 210 ARG A N 1
ATOM 1598 C CA . ARG A 1 210 ? -10.195 -23.734 -0.261 1 97.69 210 ARG A CA 1
ATOM 1599 C C . ARG A 1 210 ? -8.953 -23.578 -1.134 1 97.69 210 ARG A C 1
ATOM 1601 O O . ARG A 1 210 ? -8.469 -22.469 -1.335 1 97.69 210 ARG A O 1
ATOM 1608 N N . TYR A 1 211 ? -8.484 -24.656 -1.72 1 98 211 TYR A N 1
ATOM 1609 C CA . TYR A 1 211 ? -7.297 -24.609 -2.568 1 98 211 TYR A CA 1
ATOM 1610 C C . TYR A 1 211 ? -7.605 -23.953 -3.906 1 98 211 TYR A C 1
ATOM 1612 O O . TYR A 1 211 ? -6.848 -23.094 -4.375 1 98 211 TYR A O 1
ATOM 1620 N N . LEU A 1 212 ? -8.672 -24.328 -4.445 1 98.69 212 LEU A N 1
ATOM 1621 C CA . LEU A 1 212 ? -9.016 -23.75 -5.738 1 98.69 212 LEU A CA 1
ATOM 1622 C C . LEU A 1 212 ? -9.18 -22.234 -5.633 1 98.69 212 LEU A C 1
ATOM 1624 O O . LEU A 1 212 ? -8.781 -21.5 -6.535 1 98.69 212 LEU A O 1
ATOM 1628 N N . ASN A 1 213 ? -9.805 -21.797 -4.535 1 98.69 213 ASN A N 1
ATOM 1629 C CA . ASN A 1 213 ? -9.93 -20.359 -4.328 1 98.69 213 ASN A CA 1
ATOM 1630 C C . ASN A 1 213 ? -8.562 -19.688 -4.211 1 98.69 213 ASN A C 1
ATOM 1632 O O . ASN A 1 213 ? -8.383 -18.547 -4.664 1 98.69 213 ASN A O 1
ATOM 1636 N N . SER A 1 214 ? -7.617 -20.312 -3.65 1 98.38 214 SER A N 1
ATOM 1637 C CA . SER A 1 214 ? -6.262 -19.781 -3.59 1 98.38 214 SER A CA 1
ATOM 1638 C C . SER A 1 214 ? -5.629 -19.734 -4.977 1 98.38 214 SER A C 1
ATOM 1640 O O . SER A 1 214 ? -4.953 -18.75 -5.316 1 98.38 214 SER A O 1
ATOM 1642 N N . PHE A 1 215 ? -5.883 -20.797 -5.781 1 98.75 215 PHE A N 1
ATOM 1643 C CA . PHE A 1 215 ? -5.332 -20.844 -7.133 1 98.75 215 PHE A CA 1
ATOM 1644 C C . PHE A 1 215 ? -5.848 -19.688 -7.98 1 98.75 215 PHE A C 1
ATOM 1646 O O . PHE A 1 215 ? -5.109 -19.125 -8.789 1 98.75 215 PHE A O 1
ATOM 1653 N N . THR A 1 216 ? -7.09 -19.312 -7.758 1 98.81 216 THR A N 1
ATOM 1654 C CA . THR A 1 216 ? -7.734 -18.312 -8.609 1 98.81 216 THR A CA 1
ATOM 1655 C C . THR A 1 216 ? -7.172 -16.922 -8.328 1 98.81 216 THR A C 1
ATOM 1657 O O . THR A 1 216 ? -7.477 -15.969 -9.047 1 98.81 216 THR A O 1
ATOM 1660 N N . LYS A 1 217 ? -6.363 -16.812 -7.34 1 98.44 217 LYS A N 1
ATOM 1661 C CA . LYS A 1 217 ? -5.633 -15.555 -7.156 1 98.44 217 LYS A CA 1
ATOM 1662 C C . LYS A 1 217 ? -4.742 -15.258 -8.359 1 98.44 217 LYS A C 1
ATOM 1664 O O . LYS A 1 217 ? -4.285 -14.125 -8.531 1 98.44 217 LYS A O 1
ATOM 1669 N N . ALA A 1 218 ? -4.512 -16.188 -9.242 1 98.62 218 ALA A N 1
ATOM 1670 C CA . ALA A 1 218 ? -3.709 -16.031 -10.453 1 98.62 218 ALA A CA 1
ATOM 1671 C C . ALA A 1 218 ? -4.551 -15.477 -11.594 1 98.62 218 ALA A C 1
ATOM 1673 O O . ALA A 1 218 ? -4.027 -15.195 -12.68 1 98.62 218 ALA A O 1
ATOM 1674 N N . THR A 1 219 ? -5.805 -15.242 -11.344 1 98.69 219 THR A N 1
ATOM 1675 C CA . THR A 1 219 ? -6.75 -14.828 -12.375 1 98.69 219 THR A CA 1
ATOM 1676 C C . THR A 1 219 ? -6.246 -13.586 -13.102 1 98.69 219 THR A C 1
ATOM 1678 O O . THR A 1 219 ? -6.336 -13.508 -14.328 1 98.69 219 THR A O 1
ATOM 1681 N N . PRO A 1 220 ? -5.652 -12.625 -12.422 1 97.75 220 PRO A N 1
ATOM 1682 C CA . PRO A 1 220 ? -5.207 -11.414 -13.117 1 97.75 220 PRO A CA 1
ATOM 1683 C C . PRO A 1 220 ? -4.066 -11.68 -14.094 1 97.75 220 PRO A C 1
ATOM 1685 O O . PRO A 1 220 ? -3.73 -10.82 -14.906 1 97.75 220 PRO A O 1
ATOM 1688 N N . LEU A 1 221 ? -3.447 -12.805 -14.125 1 97.38 221 LEU A N 1
ATOM 1689 C CA . LEU A 1 221 ? -2.273 -13.102 -14.938 1 97.38 221 LEU A CA 1
ATOM 1690 C C . LEU A 1 221 ? -2.68 -13.555 -16.344 1 97.38 221 LEU A C 1
ATOM 1692 O O . LEU A 1 221 ? -1.854 -13.578 -17.25 1 97.38 221 LEU A O 1
ATOM 1696 N N . ALA A 1 222 ? -3.902 -13.938 -16.484 1 97.69 222 ALA A N 1
ATOM 1697 C CA . ALA A 1 222 ? -4.32 -14.508 -17.75 1 97.69 222 ALA A CA 1
ATOM 1698 C C . ALA A 1 222 ? -5.82 -14.336 -17.969 1 97.69 222 ALA A C 1
ATOM 1700 O O . ALA A 1 222 ? -6.605 -14.43 -17.016 1 97.69 222 ALA A O 1
ATOM 1701 N N . ALA A 1 223 ? -6.199 -14.242 -19.219 1 96.81 223 ALA A N 1
ATOM 1702 C CA . ALA A 1 223 ? -7.617 -14.109 -19.547 1 96.81 223 ALA A CA 1
ATOM 1703 C C . ALA A 1 223 ? -8.328 -15.453 -19.438 1 96.81 223 ALA A C 1
ATOM 1705 O O . ALA A 1 223 ? -9.523 -15.508 -19.141 1 96.81 223 ALA A O 1
ATOM 1706 N N . GLN A 1 224 ? -7.543 -16.516 -19.672 1 97.5 224 GLN A N 1
ATOM 1707 C CA . GLN A 1 224 ? -8.125 -17.859 -19.625 1 97.5 224 GLN A CA 1
ATOM 1708 C C . GLN A 1 224 ? -7.375 -18.75 -18.641 1 97.5 224 GLN A C 1
ATOM 1710 O O . GLN A 1 224 ? -6.223 -18.469 -18.297 1 97.5 224 GLN A O 1
ATOM 1715 N N . VAL A 1 225 ? -8.094 -19.719 -18.188 1 98.62 225 VAL A N 1
ATOM 1716 C CA . VAL A 1 225 ? -7.523 -20.766 -17.359 1 98.62 225 VAL A CA 1
ATOM 1717 C C . VAL A 1 225 ? -7.793 -22.141 -18 1 98.62 225 VAL A C 1
ATOM 1719 O O . VAL A 1 225 ? -8.797 -22.312 -18.688 1 98.62 225 VAL A O 1
ATOM 1722 N N . GLN A 1 226 ? -6.852 -23.047 -17.812 1 98.31 226 GLN A N 1
ATOM 1723 C CA . GLN A 1 226 ? -7.008 -24.406 -18.312 1 98.31 226 GLN A CA 1
ATOM 1724 C C . GLN A 1 226 ? -7.062 -25.406 -17.156 1 98.31 226 GLN A C 1
ATOM 1726 O O . GLN A 1 226 ? -6.176 -25.438 -16.297 1 98.31 226 GLN A O 1
ATOM 1731 N N . LEU A 1 227 ? -8.07 -26.25 -17.141 1 98.62 227 LEU A N 1
ATOM 1732 C CA . LEU A 1 227 ? -8.219 -27.344 -16.203 1 98.62 227 LEU A CA 1
ATOM 1733 C C . LEU A 1 227 ? -8 -28.688 -16.891 1 98.62 227 LEU A C 1
ATOM 1735 O O . LEU A 1 227 ? -8.656 -28.984 -17.891 1 98.62 227 LEU A O 1
ATOM 1739 N N . SER A 1 228 ? -7.125 -29.5 -16.359 1 98.19 228 SER A N 1
ATOM 1740 C CA . SER A 1 228 ? -6.867 -30.828 -16.906 1 98.19 228 SER A CA 1
ATOM 1741 C C . SER A 1 228 ? -7.137 -31.922 -15.859 1 98.19 228 SER A C 1
ATOM 1743 O O . SER A 1 228 ? -6.566 -31.891 -14.773 1 98.19 228 SER A O 1
ATOM 1745 N N . MET A 1 229 ? -7.926 -32.812 -16.281 1 97 229 MET A N 1
ATOM 1746 C CA . MET A 1 229 ? -8.383 -33.812 -15.32 1 97 229 MET A CA 1
ATOM 1747 C C . MET A 1 229 ? -8.273 -35.219 -15.898 1 97 229 MET A C 1
ATOM 1749 O O . MET A 1 229 ? -8.516 -35.438 -17.094 1 97 229 MET A O 1
ATOM 1753 N N . SER A 1 230 ? -7.941 -36.094 -15.125 1 95.69 230 SER A N 1
ATOM 1754 C CA . SER A 1 230 ? -8.008 -37.531 -15.359 1 95.69 230 SER A CA 1
ATOM 1755 C C . SER A 1 230 ? -8.266 -38.312 -14.07 1 95.69 230 SER A C 1
ATOM 1757 O O . SER A 1 230 ? -7.949 -37.812 -12.977 1 95.69 230 SER A O 1
ATOM 1759 N N . ALA A 1 231 ? -8.773 -39.5 -14.25 1 91.38 231 ALA A N 1
ATOM 1760 C CA . ALA A 1 231 ? -9.125 -40.281 -13.07 1 91.38 231 ALA A CA 1
ATOM 1761 C C . ALA A 1 231 ? -7.898 -40.562 -12.203 1 91.38 231 ALA A C 1
ATOM 1763 O O . ALA A 1 231 ? -6.832 -40.906 -12.711 1 91.38 231 ALA A O 1
ATOM 1764 N N . ASP A 1 232 ? -8 -40.25 -10.883 1 86.56 232 ASP A N 1
ATOM 1765 C CA . ASP A 1 232 ? -7.078 -40.625 -9.812 1 86.56 232 ASP A CA 1
ATOM 1766 C C . ASP A 1 232 ? -5.75 -39.875 -9.961 1 86.56 232 ASP A C 1
ATOM 1768 O O . ASP A 1 232 ? -4.711 -40.375 -9.5 1 86.56 232 ASP A O 1
ATOM 1772 N N . VAL A 1 233 ? -5.797 -38.906 -10.773 1 90.69 233 VAL A N 1
ATOM 1773 C CA . VAL A 1 233 ? -4.602 -38.094 -10.852 1 90.69 233 VAL A CA 1
ATOM 1774 C C . VAL A 1 233 ? -4.934 -36.656 -10.422 1 90.69 233 VAL A C 1
ATOM 1776 O O . VAL A 1 233 ? -6.094 -36.25 -10.492 1 90.69 233 VAL A O 1
ATOM 1779 N N . PRO A 1 234 ? -3.941 -35.875 -10.008 1 94.69 234 PRO A N 1
ATOM 1780 C CA . PRO A 1 234 ? -4.195 -34.5 -9.57 1 94.69 234 PRO A CA 1
ATOM 1781 C C . PRO A 1 234 ? -4.73 -33.625 -10.695 1 94.69 234 PRO A C 1
ATOM 1783 O O . P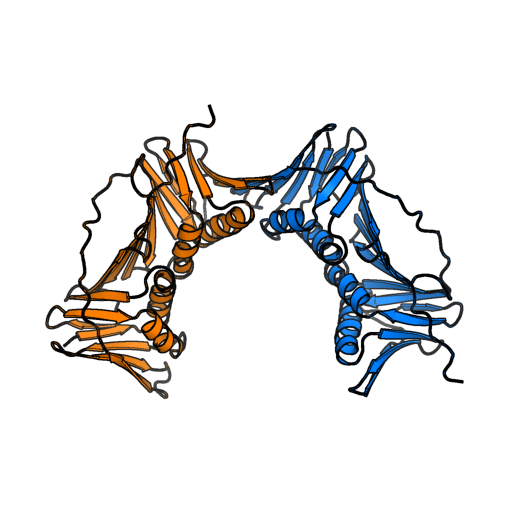RO A 1 234 ? -4.336 -33.781 -11.852 1 94.69 234 PRO A O 1
ATOM 1786 N N . LEU A 1 235 ? -5.59 -32.75 -10.312 1 97.06 235 LEU A N 1
ATOM 1787 C CA . LEU A 1 235 ? -6.043 -31.688 -11.203 1 97.06 235 LEU A CA 1
ATOM 1788 C C . LEU A 1 235 ? -4.902 -30.734 -11.539 1 97.06 235 LEU A C 1
ATOM 1790 O O . LEU A 1 235 ? -4.148 -30.328 -10.656 1 97.06 235 LEU A O 1
ATOM 1794 N N . ALA A 1 236 ? -4.746 -30.406 -12.789 1 97.5 236 ALA A N 1
ATOM 1795 C CA . ALA A 1 236 ? -3.811 -29.359 -13.188 1 97.5 236 ALA A CA 1
ATOM 1796 C C . ALA A 1 236 ? -4.551 -28.078 -13.578 1 97.5 236 ALA A C 1
ATOM 1798 O O . ALA A 1 236 ? -5.402 -28.094 -14.469 1 97.5 236 ALA A O 1
ATOM 1799 N N . VAL A 1 237 ? -4.312 -26.984 -12.859 1 98.56 237 VAL A N 1
ATOM 1800 C CA . VAL A 1 237 ? -4.852 -25.656 -13.164 1 98.56 237 VAL A CA 1
ATOM 1801 C C . VAL A 1 237 ? -3.744 -24.75 -13.70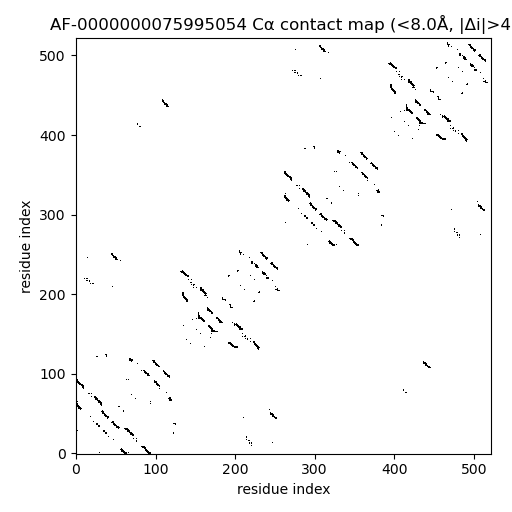3 1 98.56 237 VAL A C 1
ATOM 1803 O O . VAL A 1 237 ? -2.773 -24.469 -13 1 98.56 237 VAL A O 1
ATOM 1806 N N . GLU A 1 238 ? -3.924 -24.266 -14.93 1 98.19 238 GLU A N 1
ATOM 1807 C CA . GLU A 1 238 ? -2.824 -23.547 -15.57 1 98.19 238 GLU A CA 1
ATOM 1808 C C . GLU A 1 238 ? -3.27 -22.156 -16.031 1 98.19 238 GLU A C 1
ATOM 1810 O O . GLU A 1 238 ? -4.305 -22.016 -16.688 1 98.19 238 GLU A O 1
ATOM 1815 N N . TYR A 1 239 ? -2.533 -21.156 -15.656 1 98.62 239 TYR A N 1
ATOM 1816 C CA . TYR A 1 239 ? -2.627 -19.797 -16.188 1 98.62 239 TYR A CA 1
ATOM 1817 C C . TYR A 1 239 ? -1.409 -19.453 -17.031 1 98.62 239 TYR A C 1
ATOM 1819 O O . TYR A 1 239 ? -0.281 -19.438 -16.531 1 98.62 239 TYR A O 1
ATOM 1827 N N . LYS A 1 240 ? -1.617 -19.219 -18.297 1 97.5 240 LYS A N 1
ATOM 1828 C CA . LYS A 1 240 ? -0.521 -18.797 -19.172 1 97.5 240 LYS A CA 1
ATOM 1829 C C . LYS A 1 240 ? -0.21 -17.312 -19 1 97.5 240 LYS A C 1
ATOM 1831 O O . LYS A 1 240 ? -1.098 -16.469 -19.125 1 97.5 240 LYS A O 1
ATOM 1836 N N . ILE A 1 241 ? 1.006 -17.047 -18.641 1 95.75 241 ILE A N 1
ATOM 1837 C CA . ILE A 1 241 ? 1.428 -15.656 -18.438 1 95.75 241 ILE A CA 1
ATOM 1838 C C . ILE A 1 241 ? 1.906 -15.062 -19.766 1 95.75 241 ILE A C 1
ATOM 1840 O O . ILE A 1 241 ? 3.084 -15.18 -20.109 1 95.75 241 ILE A O 1
ATOM 1844 N N . ALA A 1 242 ? 0.958 -14.406 -20.484 1 84.94 242 ALA A N 1
ATOM 1845 C CA . ALA A 1 242 ? 1.28 -13.844 -21.797 1 84.94 242 ALA A CA 1
ATOM 1846 C C . ALA A 1 242 ? 2.25 -14.75 -22.547 1 84.94 242 ALA A C 1
ATOM 1848 O O . ALA A 1 242 ? 1.998 -15.945 -22.703 1 84.94 242 ALA A O 1
ATOM 1849 N N . ASP A 1 243 ? 3.242 -14.195 -23.141 1 86.19 243 ASP A N 1
ATOM 1850 C CA . ASP A 1 243 ? 4.234 -14.977 -23.875 1 86.19 243 ASP A CA 1
ATOM 1851 C C . ASP A 1 243 ? 5.508 -15.164 -23.062 1 86.19 243 ASP A C 1
ATOM 1853 O O . ASP A 1 243 ? 6.578 -15.422 -23.609 1 86.19 243 ASP A O 1
ATOM 1857 N N . MET A 1 244 ? 5.285 -15.125 -21.734 1 93.31 244 MET A N 1
ATOM 1858 C CA . MET A 1 244 ? 6.469 -15.117 -20.875 1 93.31 244 MET A CA 1
ATOM 1859 C C . MET A 1 244 ? 6.594 -16.422 -20.109 1 93.31 244 MET A C 1
ATOM 1861 O O . MET A 1 244 ? 7.68 -16.781 -19.641 1 93.31 244 MET A O 1
ATOM 1865 N N . GLY A 1 245 ? 5.48 -17.078 -19.797 1 97.06 245 GLY A N 1
ATOM 1866 C CA . GLY A 1 245 ? 5.555 -18.297 -19.016 1 97.06 245 GLY A CA 1
ATOM 1867 C C . GLY A 1 245 ? 4.203 -18.766 -18.5 1 97.06 245 GLY A C 1
ATOM 1868 O O . GLY A 1 245 ? 3.205 -18.688 -19.219 1 97.06 245 GLY A O 1
ATOM 1869 N N . TYR A 1 246 ? 4.262 -19.438 -17.359 1 97.56 246 TYR A N 1
ATOM 1870 C CA . TYR A 1 246 ? 3.004 -19.953 -16.828 1 97.56 246 TYR A CA 1
ATOM 1871 C C . TYR A 1 246 ? 3.055 -20.062 -15.312 1 97.56 246 TYR A C 1
ATOM 1873 O O . TYR A 1 246 ? 4.133 -20.047 -14.719 1 97.56 246 TYR A O 1
ATOM 1881 N N . MET A 1 247 ? 1.906 -20.078 -14.742 1 97.56 247 MET A N 1
ATOM 1882 C CA . MET A 1 247 ? 1.607 -20.547 -13.398 1 97.56 247 MET A CA 1
ATOM 1883 C C . MET A 1 247 ? 0.774 -21.828 -13.445 1 97.56 247 MET A C 1
ATOM 1885 O O . MET A 1 247 ? -0.272 -21.875 -14.094 1 97.56 247 MET A O 1
ATOM 1889 N N . LYS A 1 248 ? 1.248 -22.844 -12.797 1 97.12 248 LYS A N 1
ATOM 1890 C CA . LYS A 1 248 ? 0.525 -24.109 -12.766 1 97.12 248 LYS A CA 1
ATOM 1891 C C . LYS A 1 248 ? 0.375 -24.625 -11.344 1 97.12 248 LYS A C 1
ATOM 1893 O O . LYS A 1 248 ? 1.317 -24.562 -10.547 1 97.12 248 LYS A O 1
ATOM 1898 N N . TYR A 1 249 ? -0.827 -25.109 -11.086 1 97.69 249 TYR A N 1
ATOM 1899 C CA . TYR A 1 249 ? -1.128 -25.719 -9.797 1 97.69 249 TYR A CA 1
ATOM 1900 C C . TYR A 1 249 ? -1.594 -27.156 -9.969 1 97.69 249 TYR A C 1
ATOM 1902 O O . TYR A 1 249 ? -2.303 -27.484 -10.93 1 97.69 249 TYR A O 1
ATOM 1910 N N . TYR A 1 250 ? -1.263 -28 -9.047 1 96.5 250 TYR A N 1
ATOM 1911 C CA . TYR A 1 250 ? -1.735 -29.375 -9.008 1 96.5 250 TYR A CA 1
ATOM 1912 C C . TYR A 1 250 ? -2.428 -29.672 -7.68 1 96.5 250 TYR A C 1
ATOM 1914 O O . TYR A 1 250 ? -1.886 -29.391 -6.613 1 96.5 250 TYR A O 1
ATOM 1922 N N . LEU A 1 251 ? -3.553 -30.25 -7.758 1 97 251 LEU A N 1
ATOM 1923 C CA . LEU A 1 251 ? -4.344 -30.516 -6.566 1 97 251 LEU A CA 1
ATOM 1924 C C . LEU A 1 251 ? -4.82 -31.969 -6.551 1 97 251 LEU A C 1
ATOM 1926 O O . LEU A 1 251 ? -5.457 -32.438 -7.5 1 97 251 LEU A O 1
ATOM 1930 N N . ALA A 1 252 ? -4.559 -32.594 -5.504 1 94.62 252 ALA A N 1
ATOM 1931 C CA . ALA A 1 252 ? -5.02 -33.969 -5.34 1 94.62 252 ALA A CA 1
ATOM 1932 C C . ALA A 1 252 ? -6.535 -34.031 -5.145 1 94.62 252 ALA A C 1
ATOM 1934 O O . ALA A 1 252 ? -7.102 -33.188 -4.414 1 94.62 252 ALA A O 1
ATOM 1935 N N . PRO A 1 253 ? -7.184 -35.031 -5.82 1 95.44 253 PRO A N 1
ATOM 1936 C CA . PRO A 1 253 ? -8.625 -35.188 -5.602 1 95.44 253 PRO A CA 1
ATOM 1937 C C . PRO A 1 253 ? -8.961 -35.688 -4.199 1 95.44 253 PRO A C 1
ATOM 1939 O O . PRO A 1 253 ? -8.133 -36.344 -3.557 1 95.44 253 PRO A O 1
ATOM 1942 N N . LYS A 1 254 ? -10.078 -35.344 -3.734 1 93.25 254 LYS A N 1
ATOM 1943 C CA . LYS A 1 254 ? -10.586 -35.875 -2.48 1 93.25 254 LYS A CA 1
ATOM 1944 C C . LYS A 1 254 ? -11.094 -37.312 -2.672 1 93.25 254 LYS A C 1
ATOM 1946 O O . LYS A 1 254 ? -11.648 -37.625 -3.721 1 93.25 254 LYS A O 1
ATOM 1951 N N . ILE A 1 255 ? -10.75 -38.25 -1.735 1 77.62 255 ILE A N 1
ATOM 1952 C CA . ILE A 1 255 ? -11.227 -39.656 -1.805 1 77.62 255 ILE A CA 1
ATOM 1953 C C . ILE A 1 255 ? -12.656 -39.719 -1.285 1 77.62 255 ILE A C 1
ATOM 1955 O O . ILE A 1 255 ? -12.977 -39.156 -0.232 1 77.62 255 ILE A O 1
ATOM 1959 N N . GLU A 1 256 ? -13.633 -39.938 -2.164 1 63.44 256 GLU A N 1
ATOM 1960 C CA . GLU A 1 256 ? -15.016 -40.188 -1.739 1 63.44 256 GLU A CA 1
ATOM 1961 C C . GLU A 1 256 ? -15.109 -41.375 -0.81 1 63.44 256 GLU A C 1
ATOM 1963 O O . GLU A 1 256 ? -14.477 -42.406 -1.054 1 63.44 256 GLU A O 1
ATOM 1968 N N . ASP A 1 257 ? -15.18 -41.281 0.45 1 53.22 257 ASP A N 1
ATOM 1969 C CA . ASP A 1 257 ? -15.57 -42.469 1.218 1 53.22 257 ASP A CA 1
ATOM 1970 C C . ASP A 1 257 ? -16.812 -43.125 0.627 1 53.22 257 ASP A C 1
ATOM 1972 O O . ASP A 1 257 ? -17.844 -42.469 0.466 1 53.22 257 ASP A O 1
ATOM 1976 N N . GLY A 1 258 ? -16.781 -44 -0.393 1 43.97 258 GLY A N 1
ATOM 1977 C CA . GLY A 1 258 ? -17.859 -44.844 -0.915 1 43.97 258 GLY A CA 1
ATOM 1978 C C . GLY A 1 258 ? -18.844 -45.281 0.155 1 43.97 258 GLY A C 1
ATOM 1979 O O . GLY A 1 258 ? -19.734 -46.094 -0.115 1 43.97 258 GLY A O 1
ATOM 1980 N N . ASP A 1 259 ? -18.562 -45.312 1.457 1 40.59 259 ASP A N 1
ATOM 1981 C CA . ASP A 1 259 ? -19.375 -46.188 2.273 1 40.59 259 ASP A CA 1
ATOM 1982 C C . ASP A 1 259 ? -20.828 -45.719 2.334 1 40.59 259 ASP A C 1
ATOM 1984 O O . ASP A 1 259 ? -21.578 -46.156 3.209 1 40.59 259 ASP A O 1
ATOM 1988 N N . ASP A 1 260 ? -21.344 -44.781 1.623 1 34.88 260 ASP A N 1
ATOM 1989 C CA . ASP A 1 260 ? -22.781 -44.812 1.902 1 34.88 260 ASP A CA 1
ATOM 1990 C C . ASP A 1 260 ? -23.438 -46.031 1.254 1 34.88 260 ASP A C 1
ATOM 1992 O O . ASP A 1 260 ? -24.094 -45.906 0.214 1 34.88 260 ASP A O 1
ATOM 1996 N N . ASN A 1 261 ? -22.75 -47.25 1.09 1 29.28 261 ASN A N 1
ATOM 1997 C CA . ASN A 1 261 ? -23.734 -48.312 1.136 1 29.28 261 ASN A CA 1
ATOM 1998 C C . ASN A 1 261 ? -24.406 -48.406 2.502 1 29.28 261 ASN A C 1
ATOM 2000 O O . ASN A 1 261 ? -23.766 -48.188 3.531 1 29.28 261 ASN A O 1
ATOM 2004 N N . MET B 1 1 ? -19.828 36.438 21.047 1 93.06 1 MET B N 1
ATOM 2005 C CA . MET B 1 1 ? -20.359 35.344 20.25 1 93.06 1 MET B CA 1
ATOM 2006 C C . MET B 1 1 ? -19.359 34.938 19.172 1 93.06 1 MET B C 1
ATOM 2008 O O . MET B 1 1 ? -18.656 35.781 18.609 1 93.06 1 MET B O 1
ATOM 2012 N N . PHE B 1 2 ? -19.266 33.719 19.016 1 97.56 2 PHE B N 1
ATOM 2013 C CA . PHE B 1 2 ? -18.406 33.156 17.984 1 97.56 2 PHE B CA 1
ATOM 2014 C C . PHE B 1 2 ? -19.219 32.406 16.953 1 97.56 2 PHE B C 1
ATOM 2016 O O . PHE B 1 2 ? -20.109 31.625 17.312 1 97.56 2 PHE B O 1
ATOM 2023 N N . GLU B 1 3 ? -18.891 32.656 15.727 1 98.31 3 GLU B N 1
ATOM 2024 C CA . GLU B 1 3 ? -19.516 31.922 14.625 1 98.31 3 GLU B CA 1
ATOM 2025 C C . GLU B 1 3 ? -18.578 31.828 13.43 1 98.31 3 GLU B C 1
ATOM 2027 O O . GLU B 1 3 ? -17.984 32.844 13.016 1 98.31 3 GLU B O 1
ATOM 2032 N N . ALA B 1 4 ? -18.422 30.656 12.914 1 98.25 4 ALA B N 1
ATOM 2033 C CA . ALA B 1 4 ? -17.625 30.422 11.727 1 98.25 4 ALA B CA 1
ATOM 2034 C C . ALA B 1 4 ? -18.328 29.469 10.766 1 98.25 4 ALA B C 1
ATOM 2036 O O . ALA B 1 4 ? -18.656 28.344 11.133 1 98.25 4 ALA B O 1
ATOM 2037 N N . ARG B 1 5 ? -18.531 29.938 9.578 1 97.94 5 ARG B N 1
ATOM 2038 C CA . ARG B 1 5 ? -19.25 29.188 8.562 1 97.94 5 ARG B CA 1
ATOM 2039 C C . ARG B 1 5 ? -18.344 28.812 7.402 1 97.94 5 ARG B C 1
ATOM 2041 O O . ARG B 1 5 ? -17.75 29.688 6.758 1 97.94 5 ARG B O 1
ATOM 2048 N N . LEU B 1 6 ? -18.266 27.516 7.176 1 95.94 6 LEU B N 1
ATOM 2049 C CA . LEU B 1 6 ? -17.422 26.984 6.117 1 95.94 6 LEU B CA 1
ATOM 2050 C C . LEU B 1 6 ? -18.25 26.312 5.031 1 95.94 6 LEU B C 1
ATOM 2052 O O . LEU B 1 6 ? -18.906 25.297 5.285 1 95.94 6 LEU B O 1
ATOM 2056 N N . VAL B 1 7 ? -18.203 26.828 3.84 1 94.38 7 VAL B N 1
ATOM 2057 C CA . VAL B 1 7 ? -19 26.312 2.732 1 94.38 7 VAL B CA 1
ATOM 2058 C C . VAL B 1 7 ? -18.516 24.906 2.377 1 94.38 7 VAL B C 1
ATOM 2060 O O . VAL B 1 7 ? -19.328 23.984 2.225 1 94.38 7 VAL B O 1
ATOM 2063 N N . GLN B 1 8 ? -17.219 24.734 2.24 1 92.31 8 GLN B N 1
ATOM 2064 C CA . GLN B 1 8 ? -16.656 23.391 2.064 1 92.31 8 GLN B CA 1
ATOM 2065 C C . GLN B 1 8 ? -16.359 22.734 3.412 1 92.31 8 GLN B C 1
ATOM 2067 O O . GLN B 1 8 ? -15.195 22.625 3.812 1 92.31 8 GLN B O 1
ATOM 2072 N N . GLY B 1 9 ? -17.375 22.203 3.994 1 94.38 9 GLY B N 1
ATOM 2073 C CA . GLY B 1 9 ? -17.266 21.672 5.34 1 94.38 9 GLY B CA 1
ATOM 2074 C C . GLY B 1 9 ? -16.281 20.516 5.449 1 94.38 9 GLY B C 1
ATOM 2075 O O . GLY B 1 9 ? -15.719 20.281 6.52 1 94.38 9 GLY B O 1
ATOM 2076 N N . SER B 1 10 ? -16.031 19.828 4.336 1 95.75 10 SER B N 1
ATOM 2077 C CA . SER B 1 10 ? -15.133 18.672 4.332 1 95.75 10 SER B CA 1
ATOM 2078 C C . SER B 1 10 ? -13.734 19.078 4.781 1 95.75 10 SER B C 1
ATOM 2080 O O . SER B 1 10 ? -12.977 18.234 5.277 1 95.75 10 SER B O 1
ATOM 2082 N N . LEU B 1 11 ? -13.406 20.344 4.648 1 95.94 11 LEU B N 1
ATOM 2083 C CA . LEU B 1 11 ? -12.102 20.844 5.078 1 95.94 11 LEU B CA 1
ATOM 2084 C C . LEU B 1 11 ? -11.922 20.672 6.582 1 95.94 11 LEU B C 1
ATOM 2086 O O . LEU B 1 11 ? -10.875 20.219 7.039 1 95.94 11 LEU B O 1
ATOM 2090 N N . LEU B 1 12 ? -12.891 21.031 7.344 1 96.5 12 LEU B N 1
ATOM 2091 C CA . LEU B 1 12 ? -12.82 20.891 8.797 1 96.5 12 LEU B CA 1
ATOM 2092 C C . LEU B 1 12 ? -12.703 19.422 9.195 1 96.5 12 LEU B C 1
ATOM 2094 O O . LEU B 1 12 ? -11.977 19.094 10.133 1 96.5 12 LEU B O 1
ATOM 2098 N N . LYS B 1 13 ? -13.398 18.609 8.516 1 97.19 13 LYS B N 1
ATOM 2099 C CA . LYS B 1 13 ? -13.305 17.172 8.758 1 97.19 13 LYS B CA 1
ATOM 2100 C C . LYS B 1 13 ? -11.883 16.672 8.547 1 97.19 13 LYS B C 1
ATOM 2102 O O . LYS B 1 13 ? -11.367 15.906 9.367 1 97.19 13 LYS B O 1
ATOM 2107 N N . LYS B 1 14 ? -11.297 17.094 7.484 1 97.5 14 LYS B N 1
ATOM 2108 C CA . LYS B 1 14 ? -9.938 16.672 7.152 1 97.5 14 LYS B CA 1
ATOM 2109 C C . LYS B 1 14 ? -8.938 17.172 8.195 1 97.5 14 LYS B C 1
ATOM 2111 O O . LYS B 1 14 ? -8.008 16.453 8.562 1 97.5 14 LYS B O 1
ATOM 2116 N N . VAL B 1 15 ? -9.109 18.375 8.625 1 97.75 15 VAL B N 1
ATOM 2117 C CA . VAL B 1 15 ? -8.242 18.938 9.656 1 97.75 15 VAL B CA 1
ATOM 2118 C C . VAL B 1 15 ? -8.32 18.078 10.914 1 97.75 15 VAL B C 1
ATOM 2120 O O . VAL B 1 15 ? -7.297 17.719 11.508 1 97.75 15 VAL B O 1
ATOM 2123 N N . LEU B 1 16 ? -9.484 17.719 11.312 1 98.06 16 LEU B N 1
ATOM 2124 C CA . LEU B 1 16 ? -9.68 16.922 12.516 1 98.06 16 LEU B CA 1
ATOM 2125 C C . LEU B 1 16 ? -9.07 15.531 12.352 1 98.06 16 LEU B C 1
ATOM 2127 O O . LEU B 1 16 ? -8.414 15.023 13.258 1 98.06 16 LEU B O 1
ATOM 2131 N N . GLU B 1 17 ? -9.305 14.93 11.195 1 97.56 17 GLU B N 1
ATOM 2132 C CA . GLU B 1 17 ? -8.711 13.625 10.914 1 97.56 17 GLU B CA 1
ATOM 2133 C C . GLU B 1 17 ? -7.191 13.664 11.031 1 97.56 17 GLU B C 1
ATOM 2135 O O . GLU B 1 17 ? -6.566 12.68 11.422 1 97.56 17 GLU B O 1
ATOM 2140 N N . ALA B 1 18 ? -6.613 14.789 10.727 1 98.12 18 ALA B N 1
ATOM 2141 C CA . ALA B 1 18 ? -5.164 14.953 10.68 1 98.12 18 ALA B CA 1
ATOM 2142 C C . ALA B 1 18 ? -4.59 15.125 12.086 1 98.12 18 ALA B C 1
ATOM 2144 O O . ALA B 1 18 ? -3.373 15.055 12.281 1 98.12 18 ALA B O 1
ATOM 2145 N N . ILE B 1 19 ? -5.43 15.305 13.109 1 97.62 19 ILE B N 1
ATOM 2146 C CA . ILE B 1 19 ? -4.84 15.578 14.414 1 97.62 19 ILE B CA 1
ATOM 2147 C C . IL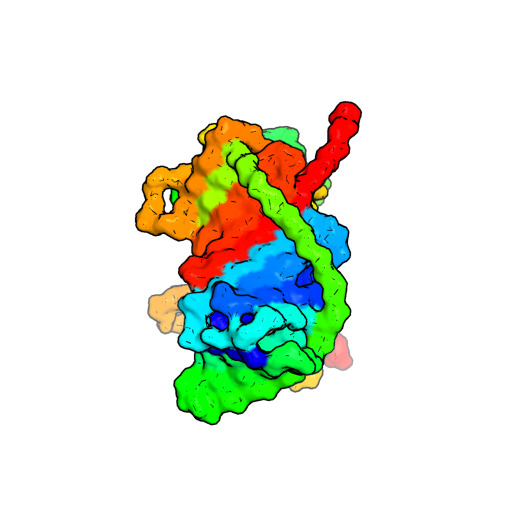E B 1 19 ? -5.391 14.602 15.445 1 97.62 19 ILE B C 1
ATOM 2149 O O . ILE B 1 19 ? -4.805 14.43 16.516 1 97.62 19 ILE B O 1
ATOM 2153 N N . LYS B 1 20 ? -6.465 13.953 15.227 1 96.44 20 LYS B N 1
ATOM 2154 C CA . LYS B 1 20 ? -7.207 13.219 16.234 1 96.44 20 LYS B CA 1
ATOM 2155 C C . LYS B 1 20 ? -6.422 12 16.719 1 96.44 20 LYS B C 1
ATOM 2157 O O . LYS B 1 20 ? -6.629 11.516 17.844 1 96.44 20 LYS B O 1
ATOM 2162 N N . ASP B 1 21 ? -5.578 11.453 15.891 1 96.19 21 ASP B N 1
ATOM 2163 C CA . ASP B 1 21 ? -4.797 10.289 16.281 1 96.19 21 ASP B CA 1
ATOM 2164 C C . ASP B 1 21 ? -3.621 10.695 17.172 1 96.19 21 ASP B C 1
ATOM 2166 O O . ASP B 1 21 ? -3.018 9.844 17.844 1 96.19 21 ASP B O 1
ATOM 2170 N N . LEU B 1 22 ? -3.244 11.922 17.219 1 97.19 22 LEU B N 1
ATOM 2171 C CA . LEU B 1 22 ? -2.09 12.422 17.953 1 97.19 22 LEU B CA 1
ATOM 2172 C C . LEU B 1 22 ? -2.521 13.039 19.281 1 97.19 22 LEU B C 1
ATOM 2174 O O . LEU B 1 22 ? -1.781 12.984 20.266 1 97.19 22 LEU B O 1
ATOM 2178 N N . ILE B 1 23 ? -3.68 13.641 19.234 1 96.19 23 ILE B N 1
ATOM 2179 C CA . ILE B 1 23 ? -4.145 14.43 20.375 1 96.19 23 ILE B CA 1
ATOM 2180 C C . ILE B 1 23 ? -5.559 14 20.75 1 96.19 23 ILE B C 1
ATOM 2182 O O . ILE B 1 23 ? -6.438 13.891 19.906 1 96.19 23 ILE B O 1
ATOM 2186 N N . ASN B 1 24 ? -5.801 13.844 22.062 1 96.19 24 ASN B N 1
ATOM 2187 C CA . ASN B 1 24 ? -7.125 13.453 22.516 1 96.19 24 ASN B CA 1
ATOM 2188 C C . ASN B 1 24 ? -8.016 14.664 22.781 1 96.19 24 ASN B C 1
ATOM 2190 O O . ASN B 1 24 ? -9.188 14.672 22.422 1 96.19 24 ASN B O 1
ATOM 2194 N N . GLU B 1 25 ? -7.387 15.609 23.453 1 96 25 GLU B N 1
ATOM 2195 C CA . GLU B 1 25 ? -8.062 16.859 23.797 1 96 25 GLU B CA 1
ATOM 2196 C C . GLU B 1 25 ? -7.203 18.062 23.469 1 96 25 GLU B C 1
ATOM 2198 O O . GLU B 1 25 ? -5.98 18.031 23.641 1 96 25 GLU B O 1
ATOM 2203 N N . ALA B 1 26 ? -7.887 19.078 22.984 1 95.25 26 ALA B N 1
ATOM 2204 C CA . ALA B 1 26 ? -7.133 20.266 22.625 1 95.25 26 ALA B CA 1
ATOM 2205 C C . ALA B 1 26 ? -8.016 21.516 22.703 1 95.25 26 ALA B C 1
ATOM 2207 O O . ALA B 1 26 ? -9.242 21.422 22.688 1 95.25 26 ALA B O 1
ATOM 2208 N N . THR B 1 27 ? -7.367 22.609 22.812 1 95.75 27 THR B N 1
ATOM 2209 C CA . THR B 1 27 ? -8.047 23.906 22.859 1 95.75 27 THR B CA 1
ATOM 2210 C C . THR B 1 27 ? -8.008 24.578 21.5 1 95.75 27 THR B C 1
ATOM 2212 O O . THR B 1 27 ? -6.938 24.719 20.891 1 95.75 27 THR B O 1
ATOM 2215 N N . TRP B 1 28 ? -9.148 25 21.062 1 96.06 28 TRP B N 1
ATOM 2216 C CA . TRP B 1 28 ? -9.266 25.844 19.875 1 96.06 28 TRP B CA 1
ATOM 2217 C C . TRP B 1 28 ? -9.391 27.312 20.266 1 96.06 28 TRP B C 1
ATOM 2219 O O . TRP B 1 28 ? -10.375 27.703 20.891 1 96.06 28 TRP B O 1
ATOM 2229 N N . ASP B 1 29 ? -8.453 28.016 19.859 1 95.5 29 ASP B N 1
ATOM 2230 C CA . ASP B 1 29 ? -8.477 29.438 20.141 1 95.5 29 ASP B CA 1
ATOM 2231 C C . ASP B 1 29 ? -9.055 30.234 18.969 1 95.5 29 ASP B C 1
ATOM 2233 O O . ASP B 1 29 ? -8.562 30.141 17.844 1 95.5 29 ASP B O 1
ATOM 2237 N N . CYS B 1 30 ? -10.078 31.031 19.25 1 96.62 30 CYS B N 1
ATOM 2238 C CA . CYS B 1 30 ? -10.75 31.812 18.219 1 96.62 30 CYS B CA 1
ATOM 2239 C C . CYS B 1 30 ? -10.617 33.312 18.484 1 96.62 30 CYS B C 1
ATOM 2241 O O . CYS B 1 30 ? -10.781 33.75 19.625 1 96.62 30 CYS B O 1
ATOM 2243 N N . SER B 1 31 ? -10.266 34 17.516 1 97.31 31 SER B N 1
ATOM 2244 C CA . SER B 1 31 ? -10.148 35.469 17.547 1 97.31 31 SER B CA 1
ATOM 2245 C C . SER B 1 31 ? -10.672 36.094 16.25 1 97.31 31 SER B C 1
ATOM 2247 O O . SER B 1 31 ? -11.195 35.375 15.383 1 97.31 31 SER B O 1
ATOM 2249 N N . ALA B 1 32 ? -10.523 37.406 16.156 1 97.12 32 ALA B N 1
ATOM 2250 C CA . ALA B 1 32 ? -10.984 38.125 14.969 1 97.12 32 ALA B CA 1
ATOM 2251 C C . ALA B 1 32 ? -10.203 37.656 13.734 1 97.12 32 ALA B C 1
ATOM 2253 O O . ALA B 1 32 ? -10.688 37.781 12.609 1 97.12 32 ALA B O 1
ATOM 2254 N N . THR B 1 33 ? -9.086 37.125 13.977 1 97 33 THR B N 1
ATOM 2255 C CA . THR B 1 33 ? -8.211 36.812 12.852 1 97 33 THR B CA 1
ATOM 2256 C C . THR B 1 33 ? -8.414 35.375 12.383 1 97 33 THR B C 1
ATOM 2258 O O . THR B 1 33 ? -7.965 35 11.297 1 97 33 THR B O 1
ATOM 2261 N N . GLY B 1 34 ? -9.039 34.562 13.211 1 98 34 GLY B N 1
ATOM 2262 C CA . GLY B 1 34 ? -9.273 33.188 12.797 1 98 34 GLY B CA 1
ATOM 2263 C C . GLY B 1 34 ? -9.234 32.219 13.953 1 98 34 GLY B C 1
ATOM 2264 O O . GLY B 1 34 ? -9.438 32.594 15.109 1 98 34 GLY B O 1
ATOM 2265 N N . ILE B 1 35 ? -9.047 30.938 13.633 1 97.56 35 ILE B N 1
ATOM 2266 C CA . ILE B 1 35 ? -9.031 29.828 14.586 1 97.56 35 ILE B CA 1
ATOM 2267 C C . ILE B 1 35 ? -7.648 29.172 14.602 1 97.56 35 ILE B C 1
ATOM 2269 O O . ILE B 1 35 ? -7.055 28.938 13.547 1 97.56 35 ILE B O 1
ATOM 2273 N N . SER B 1 36 ? -7.141 28.891 15.758 1 96.12 36 SER B N 1
ATOM 2274 C CA . SER B 1 36 ? -5.84 28.234 15.875 1 96.12 36 SER B CA 1
ATOM 2275 C C . SER B 1 36 ? -5.852 27.156 16.953 1 96.12 36 SER B C 1
ATOM 2277 O O . SER B 1 36 ? -6.699 27.188 17.844 1 96.12 36 SER B O 1
ATOM 2279 N N . LEU B 1 37 ? -4.977 26.203 16.828 1 95.69 37 LEU B N 1
ATOM 2280 C CA . LEU B 1 37 ? -4.766 25.125 17.781 1 95.69 37 LEU B CA 1
ATOM 2281 C C . LEU B 1 37 ? -3.289 24.75 17.859 1 95.69 37 LEU B C 1
ATOM 2283 O O . LEU B 1 37 ? -2.613 24.656 16.828 1 95.69 37 LEU B O 1
ATOM 2287 N N . GLN B 1 38 ? -2.754 24.703 19.016 1 94.56 38 GLN B N 1
ATOM 2288 C CA . GLN B 1 38 ? -1.412 24.188 19.266 1 94.56 38 GLN B CA 1
ATOM 2289 C C . GLN B 1 38 ? -1.411 23.219 20.453 1 94.56 38 GLN B C 1
ATOM 2291 O O . GLN B 1 38 ? -1.951 23.531 21.516 1 94.56 38 GLN B O 1
ATOM 2296 N N . ALA B 1 39 ? -0.856 22.062 20.25 1 93.5 39 ALA B N 1
ATOM 2297 C CA . ALA B 1 39 ? -0.833 21.062 21.328 1 93.5 39 ALA B CA 1
ATOM 2298 C C . ALA B 1 39 ? 0.243 20.016 21.062 1 93.5 39 ALA B C 1
ATOM 2300 O O . ALA B 1 39 ? 0.558 19.703 19.922 1 93.5 39 ALA B O 1
ATOM 2301 N N . MET B 1 40 ? 0.855 19.5 22.125 1 92.56 40 MET B N 1
ATOM 2302 C CA . MET B 1 40 ? 1.714 18.328 22.016 1 92.56 40 MET B CA 1
ATOM 2303 C C . MET B 1 40 ? 0.883 17.062 21.891 1 92.56 40 MET B C 1
ATOM 2305 O O . MET B 1 40 ? -0.259 17 22.359 1 92.56 40 MET B O 1
ATOM 2309 N N . ASP B 1 41 ? 1.467 16.172 21.281 1 92.81 41 ASP B N 1
ATOM 2310 C CA . ASP B 1 41 ? 0.772 14.883 21.219 1 92.81 41 ASP B CA 1
ATOM 2311 C C . ASP B 1 41 ? 0.753 14.211 22.594 1 92.81 41 ASP B C 1
ATOM 2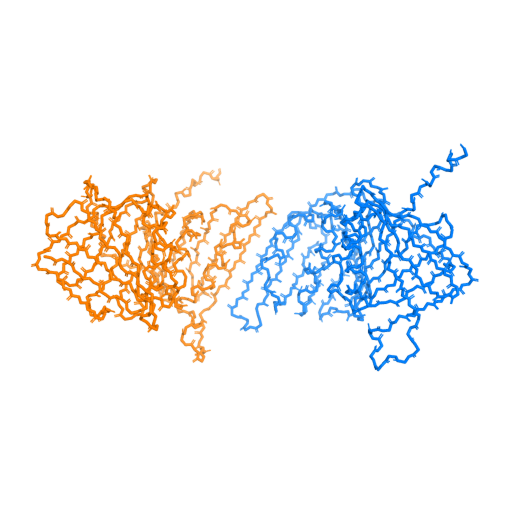313 O O . ASP B 1 41 ? 1.458 14.641 23.5 1 92.81 41 ASP B O 1
ATOM 2317 N N . ASN B 1 42 ? 0.003 13.211 22.703 1 91 42 ASN B N 1
ATOM 2318 C CA . ASN B 1 42 ? -0.199 12.531 23.969 1 91 42 ASN B CA 1
ATOM 2319 C C . ASN B 1 42 ? 1.118 12.023 24.547 1 91 42 ASN B C 1
ATOM 2321 O O . ASN B 1 42 ? 1.294 12 25.766 1 91 42 ASN B O 1
ATOM 2325 N N . SER B 1 43 ? 2.09 11.727 23.781 1 90.94 43 SER B N 1
ATOM 2326 C CA . SER B 1 43 ? 3.379 11.211 24.219 1 90.94 43 SER B CA 1
ATOM 2327 C C . SER B 1 43 ? 4.387 12.336 24.422 1 90.94 43 SER B C 1
ATOM 2329 O O . SER B 1 43 ? 5.492 12.102 24.922 1 90.94 43 SER B O 1
ATOM 2331 N N . HIS B 1 44 ? 4.094 13.531 23.953 1 91.75 44 HIS B N 1
ATOM 2332 C CA . HIS B 1 44 ? 4.906 14.734 24.109 1 91.75 44 HIS B CA 1
ATOM 2333 C C . HIS B 1 44 ? 6.172 14.656 23.266 1 91.75 44 HIS B C 1
ATOM 2335 O O . HIS B 1 44 ? 7.203 15.227 23.625 1 91.75 44 HIS B O 1
ATOM 2341 N N . VAL B 1 45 ? 6.094 13.93 22.219 1 93.06 45 VAL B N 1
ATOM 2342 C CA . VAL B 1 45 ? 7.238 13.766 21.328 1 93.06 45 VAL B CA 1
ATOM 2343 C C . VAL B 1 45 ? 7.09 14.68 20.109 1 93.06 45 VAL B C 1
ATOM 2345 O O . VAL B 1 45 ? 8.078 15.055 19.484 1 93.06 45 VAL B O 1
ATOM 2348 N N . SER B 1 46 ? 5.828 15.07 19.797 1 94.88 46 SER B N 1
ATOM 2349 C CA . SER B 1 46 ? 5.551 15.938 18.656 1 94.88 46 SER B CA 1
ATOM 2350 C C . SER B 1 46 ? 4.609 17.078 19.047 1 94.88 46 SER B C 1
ATOM 2352 O O . SER B 1 46 ? 3.934 17 20.078 1 94.88 46 SER B O 1
ATOM 2354 N N . LEU B 1 47 ? 4.688 18.125 18.297 1 95.06 47 LEU B N 1
ATOM 2355 C CA . LEU B 1 47 ? 3.82 19.297 18.453 1 95.06 47 LEU B CA 1
ATOM 2356 C C . LEU B 1 47 ? 3.016 19.547 17.188 1 95.06 47 LEU B C 1
ATOM 2358 O O . LEU B 1 47 ? 3.559 19.5 16.078 1 95.06 47 LEU B O 1
ATOM 2362 N N . VAL B 1 48 ? 1.713 19.781 17.375 1 96.25 48 VAL B N 1
ATOM 2363 C CA . VAL B 1 48 ? 0.828 20.094 16.25 1 96.25 48 VAL B CA 1
ATOM 2364 C C . VAL B 1 48 ? 0.382 21.547 16.344 1 96.25 48 VAL B C 1
ATOM 2366 O O . VAL B 1 48 ? 0.038 22.047 17.422 1 96.25 48 VAL B O 1
ATOM 2369 N N . SER B 1 49 ? 0.438 22.203 15.203 1 95.88 49 SER B N 1
ATOM 2370 C CA . SER B 1 49 ? -0.05 23.578 15.094 1 95.88 49 SER B CA 1
ATOM 2371 C C . SER B 1 49 ? -0.999 23.719 13.906 1 95.88 49 SER B C 1
ATOM 2373 O O . SER B 1 49 ? -0.652 23.375 12.773 1 95.88 49 SER B O 1
ATOM 2375 N N . VAL B 1 50 ? -2.178 24.25 14.148 1 96.88 50 VAL B N 1
ATOM 2376 C CA . VAL B 1 50 ? -3.176 24.516 13.125 1 96.88 50 VAL B CA 1
ATOM 2377 C C . VAL B 1 50 ? -3.525 26 13.125 1 96.88 50 VAL B C 1
ATOM 2379 O O . VAL B 1 50 ? -3.654 26.625 14.195 1 96.88 50 VAL B O 1
ATOM 2382 N N . ASN B 1 51 ? -3.639 26.531 11.977 1 96.81 51 ASN B N 1
ATOM 2383 C CA . ASN B 1 51 ? -4.109 27.906 11.82 1 96.81 51 ASN B CA 1
ATOM 2384 C C . ASN B 1 51 ? -5.059 28.031 10.633 1 96.81 51 ASN B C 1
ATOM 2386 O O . ASN B 1 51 ? -4.707 27.672 9.508 1 96.81 51 ASN B O 1
ATOM 2390 N N . LEU B 1 52 ? -6.281 28.484 10.883 1 97.88 52 LEU B N 1
ATOM 2391 C CA . LEU B 1 52 ? -7.281 28.812 9.867 1 97.88 52 LEU B CA 1
ATOM 2392 C C . LEU B 1 52 ? -7.684 30.281 9.945 1 97.88 52 LEU B C 1
ATOM 2394 O O . LEU B 1 52 ? -8.312 30.703 10.914 1 97.88 52 LEU B O 1
ATOM 2398 N N . ARG B 1 53 ? -7.398 30.953 8.953 1 98.19 53 ARG B N 1
ATOM 2399 C CA . ARG B 1 53 ? -7.664 32.375 8.953 1 98.19 53 ARG B CA 1
ATOM 2400 C C . ARG B 1 53 ? -9.148 32.656 8.75 1 98.19 53 ARG B C 1
ATOM 2402 O O . ARG B 1 53 ? -9.836 31.938 8.031 1 98.19 53 ARG B O 1
ATOM 2409 N N . SER B 1 54 ? -9.586 33.844 9.211 1 97.88 54 SER B N 1
ATOM 2410 C CA . SER B 1 54 ? -11 34.219 9.172 1 97.88 54 SER B CA 1
ATOM 2411 C C . SER B 1 54 ? -11.477 34.406 7.738 1 97.88 54 SER B C 1
ATOM 2413 O O . SER B 1 54 ? -12.633 34.156 7.422 1 97.88 54 SER B O 1
ATOM 2415 N N . ASP B 1 55 ? -10.633 34.875 6.879 1 96.19 55 ASP B N 1
ATOM 2416 C CA . ASP B 1 55 ? -11.023 35.219 5.512 1 96.19 55 ASP B CA 1
ATOM 2417 C C . ASP B 1 55 ? -11.273 33.938 4.68 1 96.19 55 ASP B C 1
ATOM 2419 O O . ASP B 1 55 ? -11.742 34.031 3.545 1 96.19 55 ASP B O 1
ATOM 2423 N N . GLY B 1 56 ? -10.953 32.812 5.199 1 95.38 56 GLY B N 1
ATOM 2424 C CA . GLY B 1 56 ? -11.258 31.562 4.516 1 95.38 56 GLY B CA 1
ATOM 2425 C C . GLY B 1 56 ? -12.672 31.062 4.758 1 95.38 56 GLY B C 1
ATOM 2426 O O . GLY B 1 56 ? -13.156 30.188 4.055 1 95.38 56 GLY B O 1
ATOM 2427 N N . PHE B 1 57 ? -13.297 31.641 5.672 1 96.88 57 PHE B N 1
ATOM 2428 C CA . PHE B 1 57 ? -14.672 31.281 6.008 1 96.88 57 PHE B CA 1
ATOM 2429 C C . PHE B 1 57 ? -15.664 32.156 5.254 1 96.88 57 PHE B C 1
ATOM 2431 O O . PHE B 1 57 ? -15.375 33.312 4.957 1 96.88 57 PHE B O 1
ATOM 2438 N N . ASP B 1 58 ? -16.766 31.547 4.898 1 96.56 58 ASP B N 1
ATOM 2439 C CA . ASP B 1 58 ? -17.828 32.312 4.258 1 96.56 58 ASP B CA 1
ATOM 2440 C C . ASP B 1 58 ? -18.391 33.375 5.195 1 96.56 58 ASP B C 1
ATOM 2442 O O . ASP B 1 58 ? -18.641 34.5 4.777 1 96.56 58 ASP B O 1
ATOM 2446 N N . LYS B 1 59 ? -18.609 33 6.344 1 97.12 59 LYS B N 1
ATOM 2447 C CA . LYS B 1 59 ? -18.984 33.906 7.449 1 97.12 59 LYS B CA 1
ATOM 2448 C C . LYS B 1 59 ? -18.125 33.625 8.68 1 97.12 59 LYS B C 1
ATOM 2450 O O . LYS B 1 59 ? -17.875 32.469 9.023 1 97.12 59 LYS B O 1
ATOM 2455 N N . TYR B 1 60 ? -17.672 34.75 9.219 1 98.19 60 TYR B N 1
ATOM 2456 C CA . TYR B 1 60 ? -16.844 34.656 10.422 1 98.19 60 TYR B CA 1
ATOM 2457 C C . TYR B 1 60 ? -17.109 35.812 11.375 1 98.19 60 TYR B C 1
ATOM 2459 O O . TYR B 1 60 ? -17.062 36.969 10.984 1 98.19 60 TYR B O 1
ATOM 2467 N N . ARG B 1 61 ? -17.422 35.469 12.562 1 97.62 61 ARG B N 1
ATOM 2468 C CA . ARG B 1 61 ? -17.641 36.438 13.609 1 97.62 61 ARG B CA 1
ATOM 2469 C C . ARG B 1 61 ? -17.062 35.969 14.938 1 97.62 61 ARG B C 1
ATOM 2471 O O . ARG B 1 61 ? -17.25 34.812 15.328 1 97.62 61 ARG B O 1
ATOM 2478 N N . CYS B 1 62 ? -16.312 36.844 15.5 1 97.44 62 CYS B N 1
ATOM 2479 C CA . CYS B 1 62 ? -15.789 36.594 16.844 1 97.44 62 CYS B CA 1
ATOM 2480 C C . CYS B 1 62 ? -15.734 37.875 17.641 1 97.44 62 CYS B C 1
ATOM 2482 O O . CYS B 1 62 ? -14.766 38.656 17.531 1 97.44 62 CYS B O 1
ATOM 2484 N N . ASP B 1 63 ? -16.672 38.094 18.469 1 95.94 63 ASP B N 1
ATOM 2485 C CA . ASP B 1 63 ? -16.828 39.344 19.188 1 95.94 63 ASP B CA 1
ATOM 2486 C C . ASP B 1 63 ? -15.758 39.5 20.281 1 95.94 63 ASP B C 1
ATOM 2488 O O . ASP B 1 63 ? -15.25 40.594 20.516 1 95.94 63 ASP B O 1
ATOM 2492 N N . ARG B 1 64 ? -15.539 38.438 21 1 94.69 64 ARG B N 1
ATOM 2493 C CA . ARG B 1 64 ? -14.484 38.312 22 1 94.69 64 ARG B CA 1
ATOM 2494 C C . ARG B 1 64 ? -13.672 37.062 21.797 1 94.69 64 ARG B C 1
ATOM 2496 O O . ARG B 1 64 ? -14.227 36 21.422 1 94.69 64 ARG B O 1
ATOM 2503 N N . ASN B 1 65 ? -12.422 37.25 21.984 1 94.94 65 ASN B N 1
ATOM 2504 C CA . ASN B 1 65 ? -11.609 36.031 21.922 1 94.94 65 ASN B CA 1
ATOM 2505 C C . ASN B 1 65 ? -12.172 34.938 22.812 1 94.94 65 ASN B C 1
ATOM 2507 O O . ASN B 1 65 ? -12.602 35.188 23.938 1 94.94 65 ASN B O 1
ATOM 2511 N N . ILE B 1 66 ? -12.203 33.75 22.281 1 93.75 66 ILE B N 1
ATOM 2512 C CA . ILE B 1 66 ? -12.711 32.625 23.062 1 93.75 66 ILE B CA 1
ATOM 2513 C C . ILE B 1 66 ? -11.82 31.406 22.875 1 93.75 66 ILE B C 1
ATOM 2515 O O . ILE B 1 66 ? -11.289 31.188 21.781 1 93.75 66 ILE B O 1
ATOM 2519 N N . SER B 1 67 ? -11.617 30.656 23.953 1 94.06 67 SER B N 1
ATOM 2520 C CA . SER B 1 67 ? -10.914 29.375 23.938 1 94.06 67 SER B CA 1
ATOM 2521 C C . SER B 1 67 ? -11.859 28.219 24.234 1 94.06 67 SER B C 1
ATOM 2523 O O . SER B 1 67 ? -12.484 28.188 25.297 1 94.06 67 SER B O 1
ATOM 2525 N N . MET B 1 68 ? -11.859 27.297 23.344 1 95.56 68 MET B N 1
ATOM 2526 C CA . MET B 1 68 ? -12.797 26.172 23.5 1 95.56 68 MET B CA 1
ATOM 2527 C C . MET B 1 68 ? -12.055 24.859 23.625 1 95.56 68 MET B C 1
ATOM 2529 O O . MET B 1 68 ? -11.461 24.375 22.656 1 95.56 68 MET B O 1
ATOM 2533 N N . GLY B 1 69 ? -12.055 24.297 24.812 1 96.25 69 GLY B N 1
ATOM 2534 C CA . GLY B 1 69 ? -11.508 22.969 25.016 1 96.25 69 GLY B CA 1
ATOM 2535 C C . GLY B 1 69 ? -12.445 21.859 24.594 1 96.25 69 GLY B C 1
ATOM 2536 O O . GLY B 1 69 ? -13.586 21.797 25.047 1 96.25 69 GLY B O 1
ATOM 2537 N N . MET B 1 70 ? -11.922 21.016 23.734 1 96.81 70 MET B N 1
ATOM 2538 C CA . MET B 1 70 ? -12.805 19.984 23.203 1 96.81 70 MET B CA 1
ATOM 2539 C C . MET B 1 70 ? -12.117 18.609 23.203 1 96.81 70 MET B C 1
ATOM 2541 O O . MET B 1 70 ? -10.898 18.531 23.031 1 96.81 70 MET B O 1
ATOM 2545 N N . ASN B 1 71 ? -12.922 17.562 23.469 1 97.19 71 ASN B N 1
ATOM 2546 C CA . ASN B 1 71 ? -12.5 16.203 23.172 1 97.19 71 ASN B CA 1
ATOM 2547 C C . ASN B 1 71 ? -12.531 15.914 21.688 1 97.19 71 ASN B C 1
ATOM 2549 O O . ASN B 1 71 ? -13.602 15.938 21.062 1 97.19 71 ASN B O 1
ATOM 2553 N N . LEU B 1 72 ? -11.422 15.578 21.094 1 97.69 72 LEU B N 1
ATOM 2554 C CA . LEU B 1 72 ? -11.32 15.469 19.641 1 97.69 72 LEU B CA 1
ATOM 2555 C C . LEU B 1 72 ? -12 14.203 19.156 1 97.69 72 LEU B C 1
ATOM 2557 O O . LEU B 1 72 ? -12.508 14.156 18.031 1 97.69 72 LEU B O 1
ATOM 2561 N N . GLY B 1 73 ? -12.008 13.133 19.969 1 97.38 73 GLY B N 1
ATOM 2562 C CA . GLY B 1 73 ? -12.797 11.953 19.625 1 97.38 73 GLY B CA 1
ATOM 2563 C C . GLY B 1 73 ? -14.273 12.25 19.484 1 97.38 73 GLY B C 1
ATOM 2564 O O . GLY B 1 73 ? -14.898 11.828 18.5 1 97.38 73 GLY B O 1
ATOM 2565 N N . SER B 1 74 ? -14.789 12.977 20.438 1 97.31 74 SER B N 1
ATOM 2566 C CA . SER B 1 74 ? -16.188 13.375 20.391 1 97.31 74 SER B CA 1
ATOM 2567 C C . SER B 1 74 ? -16.469 14.273 19.188 1 97.31 74 SER B C 1
ATOM 2569 O O . SER B 1 74 ? -17.484 14.102 18.5 1 97.31 74 SER B O 1
ATOM 2571 N N . MET B 1 75 ? -15.617 15.188 19.016 1 97.81 75 MET B N 1
ATOM 2572 C CA . MET B 1 75 ? -15.75 16.078 17.859 1 97.81 75 MET B CA 1
ATOM 2573 C C . MET B 1 75 ? -15.758 15.281 16.562 1 97.81 75 MET B C 1
ATOM 2575 O O . MET B 1 75 ? -16.547 15.57 15.656 1 97.81 75 MET B O 1
ATOM 2579 N N . SER B 1 76 ? -14.891 14.344 16.469 1 97.88 76 SER B N 1
ATOM 2580 C CA . SER B 1 76 ? -14.797 13.516 15.273 1 97.88 76 SER B CA 1
ATOM 2581 C C . SER B 1 76 ? -16.109 12.766 15.016 1 97.88 76 SER B C 1
ATOM 2583 O O . SER B 1 76 ? -16.578 12.703 13.875 1 97.88 76 SER B O 1
ATOM 2585 N N . LYS B 1 77 ? -16.719 12.18 16.016 1 97.62 77 LYS B N 1
ATOM 2586 C CA . LYS B 1 77 ? -18 11.492 15.898 1 97.62 77 LYS B CA 1
ATOM 2587 C C . LYS B 1 77 ? -19.078 12.422 15.344 1 97.62 77 LYS B C 1
ATOM 2589 O O . LYS B 1 77 ? -19.859 12.023 14.484 1 97.62 77 LYS B O 1
ATOM 2594 N N . ILE B 1 78 ? -19.047 13.609 15.805 1 98.06 78 ILE B N 1
ATOM 2595 C CA . ILE B 1 78 ? -20.031 14.594 15.359 1 98.06 78 ILE B CA 1
ATOM 2596 C C . ILE B 1 78 ? -19.781 14.945 13.898 1 98.06 78 ILE B C 1
ATOM 2598 O O . ILE B 1 78 ? -20.703 14.914 13.078 1 98.06 78 ILE B O 1
ATOM 2602 N N . LEU B 1 79 ? -18.594 15.258 13.562 1 97.81 79 LEU B N 1
ATOM 2603 C CA . LEU B 1 79 ? -18.266 15.719 12.219 1 97.81 79 LEU B CA 1
ATOM 2604 C C . LEU B 1 79 ? -18.484 14.602 11.195 1 97.81 79 LEU B C 1
ATOM 2606 O O . LEU B 1 79 ? -18.688 14.867 10.008 1 97.81 79 LEU B O 1
ATOM 2610 N N . LYS B 1 80 ? -18.359 13.344 11.562 1 96.94 80 LYS B N 1
ATOM 2611 C CA . LYS B 1 80 ? -18.609 12.203 10.68 1 96.94 80 LYS B CA 1
ATOM 2612 C C . LYS B 1 80 ? -20.062 12.203 10.195 1 96.94 80 LYS B C 1
ATOM 2614 O O . LYS B 1 80 ? -20.375 11.578 9.18 1 96.94 80 LYS B O 1
ATOM 2619 N N . CYS B 1 81 ? -20.906 12.836 10.883 1 96.94 81 CYS B N 1
ATOM 2620 C CA . CYS B 1 81 ? -22.312 12.898 10.516 1 96.94 81 CYS B CA 1
ATOM 2621 C C . CYS B 1 81 ? -22.547 13.898 9.391 1 96.94 81 CYS B C 1
ATOM 2623 O O . CYS B 1 81 ? -23.625 13.938 8.805 1 96.94 81 CYS B O 1
ATOM 2625 N N . ALA B 1 82 ? -21.641 14.75 9.148 1 96.94 82 ALA B N 1
ATOM 2626 C CA . ALA B 1 82 ? -21.75 15.711 8.047 1 96.94 82 ALA B CA 1
ATOM 2627 C C . ALA B 1 82 ? -21.359 15.062 6.719 1 96.94 82 ALA B C 1
ATOM 2629 O O . ALA B 1 82 ? -20.375 14.328 6.637 1 96.94 82 ALA B O 1
ATOM 2630 N N . ALA B 1 83 ? -22.141 15.289 5.719 1 95.06 83 ALA B N 1
ATOM 2631 C CA . ALA B 1 83 ? -21.75 14.867 4.375 1 95.06 83 ALA B CA 1
ATOM 2632 C C . ALA B 1 83 ? -20.594 15.727 3.848 1 95.06 83 ALA B C 1
ATOM 2634 O O . ALA B 1 83 ? -20.328 16.812 4.375 1 95.06 83 ALA B O 1
ATOM 2635 N N . ASN B 1 84 ? -19.938 15.266 2.844 1 93.75 84 ASN B N 1
ATOM 2636 C CA . ASN B 1 84 ? -18.75 15.938 2.33 1 93.75 84 ASN B CA 1
ATOM 2637 C C . ASN B 1 84 ? -19.109 17.281 1.681 1 93.75 84 ASN B C 1
ATOM 2639 O O . ASN B 1 84 ? -18.281 18.188 1.639 1 93.75 84 ASN B O 1
ATOM 2643 N N . ASP B 1 85 ? -20.344 17.422 1.238 1 94.69 85 ASP B N 1
ATOM 2644 C CA . ASP B 1 85 ? -20.734 18.641 0.555 1 94.69 85 ASP B CA 1
ATOM 2645 C C . ASP B 1 85 ? -21.547 19.547 1.472 1 94.69 85 ASP B C 1
ATOM 2647 O O . ASP B 1 85 ? -22.078 20.578 1.036 1 94.69 85 ASP B O 1
ATOM 2651 N N . ASP B 1 86 ? -21.609 19.156 2.693 1 96.69 86 ASP B N 1
ATOM 2652 C CA . ASP B 1 86 ? -22.375 19.969 3.643 1 96.69 86 ASP B CA 1
ATOM 2653 C C . ASP B 1 86 ? -21.625 21.266 3.975 1 96.69 86 ASP B C 1
ATOM 2655 O O . ASP B 1 86 ? -20.391 21.266 4.039 1 96.69 86 ASP B O 1
ATOM 2659 N N . VAL B 1 87 ? -22.375 22.281 4.184 1 97.12 87 VAL B N 1
ATOM 2660 C CA . VAL B 1 87 ? -21.859 23.484 4.836 1 97.12 87 VAL B CA 1
ATOM 2661 C C . VAL B 1 87 ? -21.797 23.266 6.348 1 97.12 87 VAL B C 1
ATOM 2663 O O . VAL B 1 87 ? -22.734 22.719 6.941 1 97.12 87 VAL B O 1
ATOM 2666 N N . ILE B 1 88 ? -20.734 23.641 6.996 1 97.81 88 ILE B N 1
ATOM 2667 C CA . ILE B 1 88 ? -20.578 23.453 8.43 1 97.81 88 ILE B CA 1
ATOM 2668 C C . ILE B 1 88 ? -20.438 24.812 9.117 1 97.81 88 ILE B C 1
ATOM 2670 O O . ILE B 1 88 ? -19.594 25.625 8.727 1 97.81 88 ILE B O 1
ATOM 2674 N N . THR B 1 89 ? -21.203 25.062 10.102 1 98 89 THR B N 1
ATOM 2675 C CA . THR B 1 89 ? -21.109 26.25 10.945 1 98 89 THR B CA 1
ATOM 2676 C C . THR B 1 89 ? -20.797 25.875 12.391 1 98 89 THR B C 1
ATOM 2678 O O . THR B 1 89 ? -21.422 24.969 12.945 1 98 89 THR B O 1
ATOM 2681 N N . VAL B 1 90 ? -19.781 26.5 12.945 1 98.25 90 VAL B N 1
ATOM 2682 C CA . VAL B 1 90 ? -19.438 26.328 14.352 1 98.25 90 VAL B CA 1
ATOM 2683 C C . VAL B 1 90 ? -19.844 27.578 15.125 1 98.25 90 VAL B C 1
ATOM 2685 O O . VAL B 1 90 ? -19.484 28.703 14.75 1 98.25 90 VAL B O 1
ATOM 2688 N N . LYS B 1 91 ? -20.547 27.328 16.266 1 97.06 91 LYS B N 1
ATOM 2689 C CA . LYS B 1 91 ? -21.062 28.453 17.031 1 97.06 91 LYS B CA 1
ATOM 2690 C C . LYS B 1 91 ? -20.859 28.234 18.531 1 97.06 91 LYS B C 1
ATOM 2692 O O . LYS B 1 91 ? -21 27.109 19.016 1 97.06 91 LYS B O 1
ATOM 2697 N N . ALA B 1 92 ? -20.562 29.328 19.156 1 97.25 92 ALA B N 1
ATOM 2698 C CA . ALA B 1 92 ? -20.484 29.328 20.609 1 97.25 92 ALA B CA 1
ATOM 2699 C C . ALA B 1 92 ? -20.75 30.703 21.188 1 97.25 92 ALA B C 1
ATOM 2701 O O . ALA B 1 92 ? -20.328 31.719 20.609 1 97.25 92 ALA B O 1
ATOM 2702 N N . GLN B 1 93 ? -21.469 30.688 22.344 1 94.12 93 GLN B N 1
ATOM 2703 C CA . GLN B 1 93 ? -21.641 31.938 23.078 1 94.12 93 GLN B CA 1
ATOM 2704 C C . GLN B 1 93 ? -20.391 32.312 23.844 1 94.12 93 GLN B C 1
ATOM 2706 O O . GLN B 1 93 ? -19.516 31.453 24.078 1 94.12 93 GLN B O 1
ATOM 2711 N N . ASP B 1 94 ? -20.141 33.562 24.281 1 87 94 ASP B N 1
ATOM 2712 C CA . ASP B 1 94 ? -18.938 34.062 24.953 1 87 94 ASP B CA 1
ATOM 2713 C C . ASP B 1 94 ? -18.641 33.281 26.219 1 87 94 ASP B C 1
ATOM 2715 O O . ASP B 1 94 ? -17.484 32.938 26.484 1 87 94 ASP B O 1
ATOM 2719 N N . ASP B 1 95 ? -19.547 33.031 27.047 1 83.44 95 ASP B N 1
ATOM 2720 C CA . ASP B 1 95 ? -19.359 32.25 28.281 1 83.44 95 ASP B CA 1
ATOM 2721 C C . ASP B 1 95 ? -20.047 30.891 28.172 1 83.44 95 ASP B C 1
ATOM 2723 O O . ASP B 1 95 ? -20.656 30.422 29.141 1 83.44 95 ASP B O 1
ATOM 2727 N N . ALA B 1 96 ? -19.719 30.359 27.031 1 82.5 96 ALA B N 1
ATOM 2728 C CA . ALA B 1 96 ? -20.5 29.156 26.766 1 82.5 96 ALA B CA 1
ATOM 2729 C C . ALA B 1 96 ? -19.859 27.922 27.406 1 82.5 96 ALA B C 1
ATOM 2731 O O . ALA B 1 96 ? -18.641 27.859 27.547 1 82.5 96 ALA B O 1
ATOM 2732 N N . ASP B 1 97 ? -20.703 27 27.828 1 93.69 97 ASP B N 1
ATOM 2733 C CA . ASP B 1 97 ? -20.281 25.688 28.281 1 93.69 97 ASP B CA 1
ATOM 2734 C C . ASP B 1 97 ? -20.438 24.656 27.172 1 93.69 97 ASP B C 1
ATOM 2736 O O . ASP B 1 97 ? -20.094 23.484 27.344 1 93.69 97 ASP B O 1
ATOM 2740 N N . THR B 1 98 ? -20.953 25.156 26.031 1 96.94 98 THR B N 1
ATOM 2741 C CA . THR B 1 98 ? -21.141 24.234 24.906 1 96.94 98 THR B CA 1
ATOM 2742 C C . THR B 1 98 ? -20.75 24.906 23.594 1 96.94 98 THR B C 1
ATOM 2744 O O . THR B 1 98 ? -20.688 26.141 23.516 1 96.94 98 THR B O 1
ATOM 2747 N N . VAL B 1 99 ? -20.484 24.109 22.609 1 97.88 99 VAL B N 1
ATOM 2748 C CA . VAL B 1 99 ? -20.297 24.516 21.219 1 97.88 99 VAL B CA 1
ATOM 2749 C C . VAL B 1 99 ? -21.281 23.781 20.328 1 97.88 99 VAL B C 1
ATOM 2751 O O . VAL B 1 99 ? -21.609 22.625 20.562 1 97.88 99 VAL B O 1
ATOM 2754 N N . THR B 1 100 ? -21.781 24.484 19.344 1 98.19 100 THR B N 1
ATOM 2755 C CA . THR B 1 100 ? -22.766 23.906 18.438 1 98.19 100 THR B CA 1
ATOM 2756 C C . THR B 1 100 ? -22.203 23.797 17.016 1 98.19 100 THR B C 1
ATOM 2758 O O . THR B 1 100 ? -21.594 24.75 16.516 1 98.19 100 THR B O 1
ATOM 2761 N N . PHE B 1 101 ? -22.406 22.656 16.406 1 98.5 101 PHE B N 1
ATOM 2762 C CA . PHE B 1 101 ? -22.094 22.406 15 1 98.5 101 PHE B CA 1
ATOM 2763 C C . PHE B 1 101 ? -23.359 22.297 14.172 1 98.5 101 PHE B C 1
ATOM 2765 O O . PHE B 1 101 ? -24.25 21.516 14.492 1 98.5 101 PHE B O 1
ATOM 2772 N N . VAL B 1 102 ? -23.422 23.062 13.156 1 98.06 102 VAL B N 1
ATOM 2773 C CA . VAL B 1 102 ? -24.578 23.031 12.281 1 98.06 102 VAL B CA 1
ATOM 2774 C C . VAL B 1 102 ? -24.172 22.562 10.891 1 98.06 102 VAL B C 1
ATOM 2776 O O . VAL B 1 102 ? -23.234 23.094 10.297 1 98.06 102 VAL B O 1
ATOM 2779 N N . PHE B 1 103 ? -24.875 21.516 10.352 1 98 103 PHE B N 1
ATOM 2780 C CA . PHE B 1 103 ? -24.641 20.984 9.016 1 98 103 PHE B CA 1
ATOM 2781 C C . PHE B 1 103 ? -25.828 21.297 8.102 1 98 103 PHE B C 1
ATOM 2783 O O . PHE B 1 103 ? -26.969 20.969 8.414 1 98 103 PHE B O 1
ATOM 2790 N N . GLU B 1 104 ? -25.531 21.922 7.02 1 97 104 GLU B N 1
ATOM 2791 C CA . GLU B 1 104 ? -26.547 22.234 6.031 1 97 104 GLU B CA 1
ATOM 2792 C C . GLU B 1 104 ? -26.234 21.594 4.684 1 97 104 GLU B C 1
ATOM 2794 O O . GLU B 1 104 ? -25.203 21.875 4.082 1 97 104 GLU B O 1
ATOM 2799 N N . ALA B 1 105 ? -27.188 20.859 4.199 1 94.88 105 ALA B N 1
ATOM 2800 C CA . ALA B 1 105 ? -27.031 20.281 2.865 1 94.88 105 ALA B CA 1
ATOM 2801 C C . ALA B 1 105 ? -27.125 21.359 1.791 1 94.88 105 ALA B C 1
ATOM 2803 O O . ALA B 1 105 ? -27.766 22.406 1.995 1 94.88 105 ALA B O 1
ATOM 2804 N N . PRO B 1 106 ? -26.438 21.141 0.659 1 87.56 106 PRO B N 1
ATOM 2805 C CA . PRO B 1 106 ? -26.453 22.156 -0.398 1 87.56 106 PRO B CA 1
ATOM 2806 C C . PRO B 1 106 ? -27.875 22.5 -0.857 1 87.56 106 PRO B C 1
ATOM 2808 O O . PRO B 1 106 ? -28.141 23.656 -1.218 1 87.56 106 PRO B O 1
ATOM 2811 N N . ASN B 1 107 ? -28.719 21.469 -0.905 1 85.69 107 ASN B N 1
ATOM 2812 C CA . ASN B 1 107 ? -30.078 21.75 -1.355 1 85.69 107 ASN B CA 1
ATOM 2813 C C . ASN B 1 107 ? -30.922 22.375 -0.246 1 85.69 107 ASN B C 1
ATOM 2815 O O . ASN B 1 107 ? -32.094 22.703 -0.459 1 85.69 107 ASN B O 1
ATOM 2819 N N . GLN B 1 108 ? -30.312 22.734 0.863 1 77.5 108 GLN B N 1
ATOM 2820 C CA . GLN B 1 108 ? -30.875 23.406 2.029 1 77.5 108 GLN B CA 1
ATOM 2821 C C . GLN B 1 108 ? -32.125 22.672 2.537 1 77.5 108 GLN B C 1
ATOM 2823 O O . GLN B 1 108 ? -32.875 23.203 3.35 1 77.5 108 GLN B O 1
ATOM 2828 N N . GLU B 1 109 ? -32.281 21.438 2.074 1 85.75 109 GLU B N 1
ATOM 2829 C CA . GLU B 1 109 ? -33.469 20.703 2.498 1 85.75 109 GLU B CA 1
ATOM 2830 C C . GLU B 1 109 ? -33.25 20 3.828 1 85.75 109 GLU B C 1
ATOM 2832 O O . GLU B 1 109 ? -34.188 19.688 4.555 1 85.75 109 GLU B O 1
ATOM 2837 N N . LYS B 1 110 ? -32 19.781 4.09 1 92.69 110 LYS B N 1
ATOM 2838 C CA . LYS B 1 110 ? -31.688 19.062 5.324 1 92.69 110 LYS B CA 1
ATOM 2839 C C . LYS B 1 110 ? -30.719 19.875 6.188 1 92.69 110 LYS B C 1
ATOM 2841 O O . LYS B 1 110 ? -29.688 20.344 5.695 1 92.69 110 LYS B O 1
ATOM 2846 N N . VAL B 1 111 ? -31.109 20.219 7.418 1 95.94 111 VAL B N 1
ATOM 2847 C CA . VAL B 1 111 ? -30.266 20.906 8.391 1 95.94 111 VAL B CA 1
ATOM 2848 C C . VAL B 1 111 ? -30.172 20.062 9.672 1 95.94 111 VAL B C 1
ATOM 2850 O O . VAL B 1 111 ? -31.188 19.547 10.148 1 95.94 111 VAL B O 1
ATOM 2853 N N . SER B 1 112 ? -29 19.875 10.188 1 96.06 112 SER B N 1
ATOM 2854 C CA . SER B 1 112 ? -28.797 19.188 11.461 1 96.06 112 SER B CA 1
ATOM 2855 C C . SER B 1 112 ? -27.875 19.984 12.383 1 96.06 112 SER B C 1
ATOM 2857 O O . SER B 1 112 ? -27 20.719 11.914 1 96.06 112 SER B O 1
ATOM 2859 N N . ASP B 1 113 ? -28.094 19.922 13.648 1 96.62 113 ASP B N 1
ATOM 2860 C CA . ASP B 1 113 ? -27.219 20.578 14.617 1 96.62 113 ASP B CA 1
ATOM 2861 C C . ASP B 1 113 ? -26.844 19.625 15.75 1 96.62 113 ASP B C 1
ATOM 2863 O O . ASP B 1 113 ? -27.641 18.766 16.141 1 96.62 113 ASP B O 1
ATOM 2867 N N . TYR B 1 114 ? -25.719 19.641 16.172 1 98.06 114 TYR B N 1
ATOM 2868 C CA . TYR B 1 114 ? -25.156 18.859 17.281 1 98.06 114 TYR B CA 1
ATOM 2869 C C . TYR B 1 114 ? -24.5 19.781 18.297 1 98.06 114 TYR B C 1
ATOM 2871 O O . TYR B 1 114 ? -23.812 20.734 17.938 1 98.06 114 TYR B O 1
ATOM 2879 N N . GLU B 1 115 ? -24.688 19.531 19.578 1 97.25 115 GLU B N 1
ATOM 2880 C CA . GLU B 1 115 ? -24.078 20.297 20.656 1 97.25 115 GLU B CA 1
ATOM 2881 C C . GLU B 1 115 ? -23.109 19.453 21.469 1 97.25 115 GLU B C 1
ATOM 2883 O O . GLU B 1 115 ? -23.406 18.281 21.766 1 97.25 115 GLU B O 1
ATOM 2888 N N . MET B 1 116 ? -21.984 20.062 21.797 1 97.06 116 MET B N 1
ATOM 2889 C CA . MET B 1 116 ? -20.953 19.359 22.562 1 97.06 116 MET B CA 1
ATOM 2890 C C . MET B 1 116 ? -20.516 20.203 23.766 1 97.06 116 MET B C 1
ATOM 2892 O O . MET B 1 116 ? -20.406 21.422 23.656 1 97.06 116 MET B O 1
ATOM 2896 N N . LYS B 1 117 ? -20.297 19.484 24.891 1 97.25 117 LYS B N 1
ATOM 2897 C CA . LYS B 1 117 ? -19.797 20.172 26.078 1 97.25 117 LYS B CA 1
ATOM 2898 C C . LYS B 1 117 ? -18.328 20.547 25.938 1 97.25 117 LYS B C 1
ATOM 2900 O O . LYS B 1 117 ? -17.531 19.781 25.422 1 97.25 117 LYS B O 1
ATOM 2905 N N . LEU B 1 118 ? -18.078 21.75 26.359 1 96.94 118 LEU B N 1
ATOM 2906 C CA . LEU B 1 118 ? -16.703 22.219 26.391 1 96.94 118 LEU B CA 1
ATOM 2907 C C . LEU B 1 118 ? -16 21.812 27.688 1 96.94 118 LEU B C 1
ATOM 2909 O O . LEU B 1 118 ? -16.672 21.516 28.672 1 96.94 118 LEU B O 1
ATOM 2913 N N . MET B 1 119 ? -14.758 21.688 27.562 1 94.25 119 MET B N 1
ATOM 2914 C CA . MET B 1 119 ? -13.977 21.359 28.75 1 94.25 119 MET B CA 1
ATOM 2915 C C . MET B 1 119 ? -12.93 22.422 29.031 1 94.25 119 MET B C 1
ATOM 2917 O O . MET B 1 119 ? -12.547 23.188 28.141 1 94.25 119 MET B O 1
ATOM 2921 N N . ASN B 1 120 ? -12.508 22.5 30.297 1 90.31 120 ASN B N 1
ATOM 2922 C CA . ASN B 1 120 ? -11.438 23.406 30.688 1 90.31 120 ASN B CA 1
ATOM 2923 C C . ASN B 1 120 ? -10.07 22.734 30.609 1 90.31 120 ASN B C 1
ATOM 2925 O O . ASN B 1 120 ? -9.812 21.781 31.344 1 90.31 120 ASN B O 1
ATOM 2929 N N . LEU B 1 121 ? -9.352 23.125 29.672 1 90 121 LEU B N 1
ATOM 2930 C CA . LEU B 1 121 ? -8.023 22.547 29.5 1 90 121 LEU B CA 1
ATOM 2931 C C . LEU B 1 121 ? -6.941 23.578 29.828 1 90 121 LEU B C 1
ATOM 2933 O O . LEU B 1 121 ? -7.102 24.766 29.531 1 90 121 LEU B O 1
ATOM 2937 N N . ASP B 1 122 ? -5.969 23.156 30.578 1 78.38 122 ASP B N 1
ATOM 2938 C CA . ASP B 1 122 ? -4.805 24 30.781 1 78.38 122 ASP B CA 1
ATOM 2939 C C . ASP B 1 122 ? -3.891 24 29.562 1 78.38 122 ASP B C 1
ATOM 2941 O O . ASP B 1 122 ? -3.414 22.938 29.141 1 78.38 122 ASP B O 1
ATOM 2945 N N . THR B 1 123 ? -4.016 25.016 28.797 1 68.56 123 THR B N 1
ATOM 2946 C CA . THR B 1 123 ? -3.242 25.016 27.547 1 68.56 123 THR B CA 1
ATOM 2947 C C . THR B 1 123 ? -1.873 25.656 27.766 1 68.56 123 THR B C 1
ATOM 2949 O O . THR B 1 123 ? -1.762 26.688 28.422 1 68.56 123 THR B O 1
ATOM 2952 N N . GLU B 1 124 ? -0.848 24.812 27.656 1 65.62 124 GLU B N 1
ATOM 2953 C CA . GLU B 1 124 ? 0.483 25.406 27.562 1 65.62 124 GLU B CA 1
ATOM 2954 C C . GLU B 1 124 ? 0.801 25.797 26.125 1 65.62 124 GLU B C 1
ATOM 2956 O O . GLU B 1 124 ? 0.624 25 25.203 1 65.62 124 GLU B O 1
ATOM 2961 N N . HIS B 1 125 ? 0.777 27.125 25.812 1 66.81 125 HIS B N 1
ATOM 2962 C CA . HIS B 1 125 ? 1.214 27.547 24.5 1 66.81 125 HIS B CA 1
ATOM 2963 C C . HIS B 1 125 ? 2.73 27.453 24.359 1 66.81 125 HIS B C 1
ATOM 2965 O O . HIS B 1 125 ? 3.465 28.094 25.109 1 66.81 125 HIS B O 1
ATOM 2971 N N . LEU B 1 126 ? 3.135 26.344 23.75 1 70.38 126 LEU B N 1
ATOM 2972 C CA . LEU B 1 126 ? 4.566 26.188 23.516 1 70.38 126 LEU B CA 1
ATOM 2973 C C . LEU B 1 126 ? 5.039 27.062 22.375 1 70.38 126 LEU B C 1
ATOM 2975 O O . LEU B 1 126 ? 4.324 27.25 21.375 1 70.38 126 LEU B O 1
ATOM 2979 N N . GLY B 1 127 ? 5.879 28.109 22.625 1 69.94 127 GLY B N 1
ATOM 2980 C CA . GLY B 1 127 ? 6.426 28.953 21.562 1 69.94 127 GLY B CA 1
ATOM 2981 C C . GLY B 1 127 ? 7.215 28.172 20.531 1 69.94 127 GLY B C 1
ATOM 2982 O O . GLY B 1 127 ? 8.016 27.312 20.875 1 69.94 127 GLY B O 1
ATOM 2983 N N . ILE B 1 128 ? 6.637 28.094 19.234 1 73.88 128 ILE B N 1
ATOM 2984 C CA . ILE B 1 128 ? 7.414 27.516 18.141 1 73.88 128 ILE B CA 1
ATOM 2985 C C . ILE B 1 128 ? 8.516 28.5 17.719 1 73.88 128 ILE B C 1
ATOM 2987 O O . ILE B 1 128 ? 8.227 29.609 17.266 1 73.88 128 ILE B O 1
ATOM 2991 N N . PRO B 1 129 ? 9.727 28.219 18.078 1 70.38 129 PRO B N 1
ATOM 2992 C CA . PRO B 1 129 ? 10.812 29.125 17.688 1 70.38 129 PRO B CA 1
ATOM 2993 C C . PRO B 1 129 ? 10.922 29.297 16.188 1 70.38 129 PRO B C 1
ATOM 2995 O O . PRO B 1 129 ? 10.555 28.406 15.422 1 70.38 129 PRO B O 1
ATOM 2998 N N . ASP B 1 130 ? 11.242 30.578 15.805 1 77.62 130 ASP B N 1
ATOM 2999 C CA . ASP B 1 130 ? 11.617 30.797 14.414 1 77.62 130 ASP B CA 1
ATOM 3000 C C . ASP B 1 130 ? 12.953 30.141 14.086 1 77.62 130 ASP B C 1
ATOM 3002 O O . ASP B 1 130 ? 13.984 30.484 14.672 1 77.62 130 ASP B O 1
ATOM 3006 N N . THR B 1 131 ? 12.891 29.078 13.43 1 84.06 131 THR B N 1
ATOM 3007 C CA . THR B 1 131 ? 14.086 28.297 13.125 1 84.06 131 THR B CA 1
ATOM 3008 C C . THR B 1 131 ? 14.461 28.438 11.656 1 84.06 131 THR B C 1
ATOM 3010 O O . THR B 1 131 ? 13.594 28.391 10.781 1 84.06 131 THR B O 1
ATOM 3013 N N . GLU B 1 132 ? 15.672 28.859 11.453 1 89.75 132 GLU B N 1
ATOM 3014 C CA . GLU B 1 132 ? 16.219 28.766 10.102 1 89.75 132 GLU B CA 1
ATOM 3015 C C . GLU B 1 132 ? 16.656 27.328 9.789 1 89.75 132 GLU B C 1
ATOM 3017 O O . GLU B 1 132 ? 17.438 26.734 10.531 1 89.75 132 GLU B O 1
ATOM 3022 N N . TYR B 1 133 ? 16.078 26.844 8.781 1 96.06 133 TYR B N 1
ATOM 3023 C CA . TYR B 1 133 ? 16.375 25.453 8.461 1 96.06 133 TYR B CA 1
ATOM 3024 C C . TYR B 1 133 ? 17.438 25.344 7.379 1 96.06 133 TYR B C 1
ATOM 3026 O O . TYR B 1 133 ? 17.438 26.125 6.43 1 96.06 133 TYR B O 1
ATOM 3034 N N . SER B 1 134 ? 18.328 24.391 7.516 1 97.31 134 SER B N 1
ATOM 3035 C CA . SER B 1 134 ? 19.391 24.141 6.566 1 97.31 134 SER B CA 1
ATOM 3036 C C . SER B 1 134 ? 18.859 23.516 5.277 1 97.31 134 SER B C 1
ATOM 3038 O O . SER B 1 134 ? 19.453 23.688 4.211 1 97.31 134 SER B O 1
ATOM 3040 N N . VAL B 1 135 ? 17.828 22.797 5.383 1 97.62 135 VAL B N 1
ATOM 3041 C CA . VAL B 1 135 ? 17.234 22.125 4.23 1 97.62 135 VAL B CA 1
ATOM 3042 C C . VAL B 1 135 ? 15.719 22.312 4.238 1 97.62 135 VAL B C 1
ATOM 3044 O O . VAL B 1 135 ? 15.07 22.156 5.277 1 97.62 135 VAL B O 1
ATOM 3047 N N . VAL B 1 136 ? 15.18 22.656 3.109 1 97.81 136 VAL B N 1
ATOM 3048 C CA . VAL B 1 136 ? 13.734 22.703 2.9 1 97.81 136 VAL B CA 1
ATOM 3049 C C . VAL B 1 136 ? 13.367 21.906 1.65 1 97.81 136 VAL B C 1
ATOM 3051 O O . VAL B 1 136 ? 13.891 22.172 0.564 1 97.81 136 VAL B O 1
ATOM 3054 N N . ILE B 1 137 ? 12.547 20.938 1.812 1 97.88 137 ILE B N 1
ATOM 3055 C CA . ILE B 1 137 ? 12.102 20.062 0.723 1 97.88 137 ILE B CA 1
ATOM 3056 C C . ILE B 1 137 ? 10.609 20.266 0.484 1 97.88 137 ILE B C 1
ATOM 3058 O O . ILE B 1 137 ? 9.797 20.141 1.409 1 97.88 137 ILE B O 1
ATOM 3062 N N . LYS B 1 138 ? 10.219 20.625 -0.653 1 97.31 138 LYS B N 1
ATOM 3063 C CA . LYS B 1 138 ? 8.828 20.609 -1.096 1 97.31 138 LYS B CA 1
ATOM 3064 C C . LYS B 1 138 ? 8.578 19.469 -2.074 1 97.31 138 LYS B C 1
ATOM 3066 O O . LYS B 1 138 ? 9.312 19.297 -3.043 1 97.31 138 LYS B O 1
ATOM 3071 N N . MET B 1 139 ? 7.602 18.672 -1.803 1 96.81 139 MET B N 1
ATOM 3072 C CA . MET B 1 139 ? 7.309 17.516 -2.65 1 96.81 139 MET B CA 1
ATOM 3073 C C . MET B 1 139 ? 5.812 17.219 -2.652 1 96.81 139 MET B C 1
ATOM 3075 O O . MET B 1 139 ? 5.07 17.719 -1.807 1 96.81 139 MET B O 1
ATOM 3079 N N . PRO B 1 140 ? 5.359 16.391 -3.613 1 96.38 140 PRO B N 1
ATOM 3080 C CA . PRO B 1 140 ? 3.949 15.992 -3.564 1 96.38 140 PRO B CA 1
ATOM 3081 C C . PRO B 1 140 ? 3.578 15.289 -2.26 1 96.38 140 PRO B C 1
ATOM 3083 O O . PRO B 1 140 ? 4.285 14.383 -1.823 1 96.38 140 PRO B O 1
ATOM 3086 N N . ALA B 1 141 ? 2.494 15.703 -1.682 1 98.38 141 ALA B N 1
ATOM 3087 C CA . ALA B 1 141 ? 2.07 15.164 -0.394 1 98.38 141 ALA B CA 1
ATOM 3088 C C . ALA B 1 141 ? 1.825 13.656 -0.486 1 98.38 141 ALA B C 1
ATOM 3090 O O . ALA B 1 141 ? 2.186 12.906 0.423 1 98.38 141 ALA B O 1
ATOM 3091 N N . VAL B 1 142 ? 1.222 13.242 -1.582 1 97.69 142 VAL B N 1
ATOM 3092 C CA . VAL B 1 142 ? 0.9 11.836 -1.782 1 97.69 142 VAL B CA 1
ATOM 3093 C C . VAL B 1 142 ? 2.186 11.008 -1.83 1 97.69 142 VAL B C 1
ATOM 3095 O O . VAL B 1 142 ? 2.238 9.898 -1.299 1 97.69 142 VAL B O 1
ATOM 3098 N N . GLU B 1 143 ? 3.252 11.539 -2.412 1 96.06 143 GLU B N 1
ATOM 3099 C CA . GLU B 1 143 ? 4.535 10.852 -2.48 1 96.06 143 GLU B CA 1
ATOM 3100 C C . GLU B 1 143 ? 5.145 10.672 -1.091 1 96.06 143 GLU B C 1
ATOM 3102 O O . GLU B 1 143 ? 5.664 9.602 -0.766 1 96.06 143 GLU B O 1
ATOM 3107 N N . PHE B 1 144 ? 5.094 11.711 -0.362 1 98.5 144 PHE B N 1
ATOM 3108 C CA . PHE B 1 144 ? 5.609 11.633 1 1 98.5 144 PHE B CA 1
ATOM 3109 C C . PHE B 1 144 ? 4.844 10.586 1.803 1 98.5 144 PHE B C 1
ATOM 3111 O O . PHE B 1 144 ? 5.445 9.781 2.516 1 98.5 144 PHE B O 1
ATOM 3118 N N . GLN B 1 145 ? 3.562 10.633 1.709 1 98.75 145 GLN B N 1
ATOM 3119 C CA . GLN B 1 145 ? 2.73 9.648 2.393 1 98.75 145 GLN B CA 1
ATOM 3120 C C . GLN B 1 145 ? 3.115 8.227 1.987 1 98.75 145 GLN B C 1
ATOM 3122 O O . GLN B 1 145 ? 3.24 7.344 2.84 1 98.75 145 GLN B O 1
ATOM 3127 N N . ARG B 1 146 ? 3.312 8.016 0.751 1 97.56 146 ARG B N 1
ATOM 3128 C CA . ARG B 1 146 ? 3.697 6.695 0.253 1 97.56 146 ARG B CA 1
ATOM 3129 C C . ARG B 1 146 ? 5.051 6.273 0.813 1 97.56 146 ARG B C 1
ATOM 3131 O O . ARG B 1 146 ? 5.223 5.133 1.242 1 97.56 146 ARG B O 1
ATOM 3138 N N . ILE B 1 147 ? 5.965 7.148 0.79 1 98.38 147 ILE B N 1
ATOM 3139 C CA . ILE B 1 147 ? 7.312 6.871 1.279 1 98.38 147 ILE B CA 1
ATOM 3140 C C . ILE B 1 147 ? 7.246 6.406 2.732 1 98.38 147 ILE B C 1
ATOM 3142 O O . ILE B 1 147 ? 7.812 5.367 3.084 1 98.38 147 ILE B O 1
ATOM 3146 N N . CYS B 1 148 ? 6.551 7.16 3.531 1 98.75 148 CYS B N 1
ATOM 3147 C CA . CYS B 1 148 ? 6.453 6.828 4.945 1 98.75 148 CYS B CA 1
ATOM 3148 C C . CYS B 1 148 ? 5.762 5.484 5.145 1 98.75 148 CYS B C 1
ATOM 3150 O O . CYS B 1 148 ? 6.211 4.66 5.945 1 98.75 148 CYS B O 1
ATOM 3152 N N . ARG B 1 149 ? 4.699 5.293 4.438 1 98.06 149 ARG B N 1
ATOM 3153 C CA . ARG B 1 149 ? 3.953 4.043 4.527 1 98.06 149 ARG B CA 1
ATOM 3154 C C . ARG B 1 149 ? 4.816 2.857 4.113 1 98.06 149 ARG B C 1
ATOM 3156 O O . ARG B 1 149 ? 4.891 1.855 4.828 1 98.06 149 ARG B O 1
ATOM 3163 N N . ASP B 1 150 ? 5.488 2.926 2.99 1 97.69 150 ASP B N 1
ATOM 3164 C CA . ASP B 1 150 ? 6.297 1.842 2.439 1 97.69 150 ASP B CA 1
ATOM 3165 C C . ASP B 1 150 ? 7.453 1.49 3.373 1 97.69 150 ASP B C 1
ATOM 3167 O O . ASP B 1 150 ? 7.68 0.316 3.674 1 97.69 150 ASP B O 1
ATOM 3171 N N . LEU B 1 151 ? 8.148 2.471 3.822 1 98.44 151 LEU B N 1
ATOM 3172 C CA . LEU B 1 151 ? 9.32 2.229 4.656 1 98.44 151 LEU B CA 1
ATOM 3173 C C . LEU B 1 151 ? 8.906 1.68 6.02 1 98.44 151 LEU B C 1
ATOM 3175 O O . LEU B 1 151 ? 9.703 1.012 6.691 1 98.44 151 LEU B O 1
ATOM 3179 N N . SER B 1 152 ? 7.668 1.954 6.414 1 98 152 SER B N 1
ATOM 3180 C CA . SER B 1 152 ? 7.172 1.407 7.672 1 98 152 SER B CA 1
ATOM 3181 C C . SER B 1 152 ? 7.039 -0.11 7.602 1 98 152 SER B C 1
ATOM 3183 O O . SER B 1 152 ? 6.957 -0.78 8.633 1 98 152 SER B O 1
ATOM 3185 N N . GLN B 1 153 ? 6.949 -0.681 6.367 1 94.88 153 GLN B N 1
ATOM 3186 C CA . GLN B 1 153 ? 6.934 -2.131 6.195 1 94.88 153 GLN B CA 1
ATOM 3187 C C . GLN B 1 153 ? 8.297 -2.736 6.496 1 94.88 153 GLN B C 1
ATOM 3189 O O . GLN B 1 153 ? 8.414 -3.939 6.75 1 94.88 153 GLN B O 1
ATOM 3194 N N . ILE B 1 154 ? 9.312 -1.957 6.402 1 95.75 154 ILE B N 1
ATOM 3195 C CA . ILE B 1 154 ? 10.695 -2.422 6.512 1 95.75 154 ILE B CA 1
ATOM 3196 C C . ILE B 1 154 ? 11.203 -2.201 7.934 1 95.75 154 ILE B C 1
ATOM 3198 O O . ILE B 1 154 ? 11.852 -3.076 8.508 1 95.75 154 ILE B O 1
ATOM 3202 N N . GLY B 1 155 ? 10.883 -1.051 8.469 1 96.69 155 GLY B N 1
ATOM 3203 C CA . GLY B 1 155 ? 11.383 -0.708 9.789 1 96.69 155 GLY B CA 1
ATOM 3204 C C . GLY B 1 155 ? 10.539 0.335 10.5 1 96.69 155 GLY B C 1
ATOM 3205 O O . GLY B 1 155 ? 9.586 0.868 9.922 1 96.69 155 GLY B O 1
ATOM 3206 N N . ASP B 1 156 ? 11.016 0.742 11.742 1 97.81 156 ASP B N 1
ATOM 3207 C CA . ASP B 1 156 ? 10.234 1.632 12.586 1 97.81 156 ASP B CA 1
ATOM 3208 C C . ASP B 1 156 ? 10.711 3.076 12.461 1 97.81 156 ASP B C 1
ATOM 3210 O O . ASP B 1 156 ? 10.023 4.004 12.891 1 97.81 156 ASP B O 1
ATOM 3214 N N . SER B 1 157 ? 11.93 3.258 11.922 1 98.25 157 SER B N 1
ATOM 3215 C CA . SER B 1 157 ? 12.516 4.586 11.797 1 98.25 157 SER B CA 1
ATOM 3216 C C . SER B 1 157 ? 12.945 4.871 10.359 1 98.25 157 SER B C 1
ATOM 3218 O O . SER B 1 157 ? 13.172 3.941 9.578 1 98.25 157 SER B O 1
ATOM 3220 N N . VAL B 1 158 ? 13.016 6.105 10.102 1 98.62 158 VAL B N 1
ATOM 3221 C CA . VAL B 1 158 ? 13.5 6.527 8.789 1 98.62 158 VAL B CA 1
ATOM 3222 C C . VAL B 1 158 ? 14.68 7.484 8.953 1 98.62 158 VAL B C 1
ATOM 3224 O O . VAL B 1 158 ? 14.664 8.352 9.836 1 98.62 158 VAL B O 1
ATOM 3227 N N . VAL B 1 159 ? 15.656 7.27 8.188 1 98.38 159 VAL B N 1
ATOM 3228 C CA . VAL B 1 159 ? 16.781 8.203 8.047 1 98.38 159 VAL B CA 1
ATOM 3229 C C . VAL B 1 159 ? 16.562 9.078 6.816 1 98.38 159 VAL B C 1
ATOM 3231 O O . VAL B 1 159 ? 16.438 8.57 5.699 1 98.38 159 VAL B O 1
ATOM 3234 N N . ILE B 1 160 ? 16.5 10.367 7.004 1 98.5 160 ILE B N 1
ATOM 3235 C CA . ILE B 1 160 ? 16.375 11.32 5.906 1 98.5 160 ILE B CA 1
ATOM 3236 C C . ILE B 1 160 ? 17.719 12.016 5.68 1 98.5 160 ILE B C 1
ATOM 3238 O O . ILE B 1 160 ? 18.219 12.719 6.562 1 98.5 160 ILE B O 1
ATOM 3242 N N . SER B 1 161 ? 18.266 11.805 4.551 1 98 161 SER B N 1
ATOM 3243 C CA . SER B 1 161 ? 19.562 12.367 4.199 1 98 161 SER B CA 1
ATOM 3244 C C . SER B 1 161 ? 19.453 13.258 2.963 1 98 161 SER B C 1
ATOM 3246 O O . SER B 1 161 ? 19.047 12.797 1.893 1 98 161 SER B O 1
ATOM 3248 N N . CYS B 1 162 ? 19.797 14.477 3.129 1 97.19 162 CYS B N 1
ATOM 3249 C CA . CYS B 1 162 ? 19.781 15.414 2.01 1 97.19 162 CYS B CA 1
ATOM 3250 C C . CYS B 1 162 ? 21.188 15.828 1.616 1 97.19 162 CYS B C 1
ATOM 3252 O O . CYS B 1 162 ? 21.984 16.234 2.469 1 97.19 162 CYS B O 1
ATOM 3254 N N . SER B 1 163 ? 21.484 15.625 0.361 1 94.38 163 SER B N 1
ATOM 3255 C CA . SER B 1 163 ? 22.75 16.016 -0.236 1 94.38 163 SER B CA 1
ATOM 3256 C C . SER B 1 163 ? 22.547 16.688 -1.586 1 94.38 163 SER B C 1
ATOM 3258 O O . SER B 1 163 ? 21.422 17.031 -1.951 1 94.38 163 SER B O 1
ATOM 3260 N N . LYS B 1 164 ? 23.594 16.984 -2.324 1 91.25 164 LYS B N 1
ATOM 3261 C CA . LYS B 1 164 ? 23.531 17.625 -3.631 1 91.25 164 LYS B CA 1
ATOM 3262 C C . LYS B 1 164 ? 22.797 16.75 -4.648 1 91.25 164 LYS B C 1
ATOM 3264 O O . LYS B 1 164 ? 22.25 17.266 -5.625 1 91.25 164 LYS B O 1
ATOM 3269 N N . GLU B 1 165 ? 22.812 15.477 -4.395 1 90.25 165 GLU B N 1
ATOM 3270 C CA . GLU B 1 165 ? 22.203 14.531 -5.336 1 90.25 165 GLU B CA 1
ATOM 3271 C C . GLU B 1 165 ? 20.688 14.469 -5.156 1 90.25 165 GLU B C 1
ATOM 3273 O O . GLU B 1 165 ? 19.984 13.969 -6.031 1 90.25 165 GLU B O 1
ATOM 3278 N N . GLY B 1 166 ? 20.219 14.984 -3.979 1 93.88 166 GLY B N 1
ATOM 3279 C CA . GLY B 1 166 ? 18.797 14.906 -3.662 1 93.88 166 GLY B CA 1
ATOM 3280 C C . GLY B 1 166 ? 18.531 14.461 -2.238 1 93.88 166 GLY B C 1
ATOM 3281 O O . GLY B 1 166 ? 19.344 14.68 -1.346 1 93.88 166 GLY B O 1
ATOM 3282 N N . VAL B 1 167 ? 17.375 13.969 -2.094 1 97.69 167 VAL B N 1
ATOM 3283 C CA . VAL B 1 167 ? 17.016 13.5 -0.762 1 97.69 167 VAL B CA 1
ATOM 3284 C C . VAL B 1 167 ? 16.797 11.992 -0.783 1 97.69 167 VAL B C 1
ATOM 3286 O O . VAL B 1 167 ? 16.203 11.453 -1.73 1 97.69 167 VAL B O 1
ATOM 3289 N N . LYS B 1 168 ? 17.328 11.367 0.255 1 98.19 168 LYS B N 1
ATOM 3290 C CA . LYS B 1 168 ? 17.203 9.922 0.415 1 98.19 168 LYS B CA 1
ATOM 3291 C C . LYS B 1 168 ? 16.5 9.57 1.725 1 98.19 168 LYS B C 1
ATOM 3293 O O . LYS B 1 168 ? 16.859 10.086 2.783 1 98.19 168 LYS B O 1
ATOM 3298 N N . PHE B 1 169 ? 15.523 8.719 1.633 1 98.81 169 PHE B N 1
ATOM 3299 C CA . PHE B 1 169 ? 14.836 8.141 2.781 1 98.81 169 PHE B CA 1
ATOM 3300 C C . PHE B 1 169 ? 15.203 6.672 2.949 1 98.81 169 PHE B C 1
ATOM 3302 O O . PHE B 1 169 ? 15.078 5.883 2.006 1 98.81 169 PHE B O 1
ATOM 3309 N N . SER B 1 170 ? 15.617 6.27 4.148 1 98.56 170 SER B N 1
ATOM 3310 C CA . SER B 1 170 ? 16.078 4.898 4.348 1 98.56 170 SER B CA 1
ATOM 3311 C C . SER B 1 170 ? 15.516 4.305 5.633 1 98.56 170 SER B C 1
ATOM 3313 O O . SER B 1 170 ? 15.383 5.004 6.641 1 98.56 170 SER B O 1
ATOM 3315 N N . ALA B 1 171 ? 15.188 3.064 5.582 1 98.31 171 ALA B N 1
ATOM 3316 C CA . ALA B 1 171 ? 14.766 2.307 6.762 1 98.31 171 ALA B CA 1
ATOM 3317 C C . ALA B 1 171 ? 15.414 0.925 6.781 1 98.31 171 ALA B C 1
ATOM 3319 O O . ALA B 1 171 ? 15.719 0.36 5.727 1 98.31 171 ALA B O 1
ATOM 3320 N N . SER B 1 172 ? 15.656 0.405 7.926 1 97.62 172 SER B N 1
ATOM 3321 C CA . SER B 1 172 ? 16.203 -0.934 8.125 1 97.62 172 SER B CA 1
ATOM 3322 C C . SER B 1 172 ? 15.414 -1.692 9.195 1 97.62 172 SER B C 1
ATOM 3324 O O . SER B 1 172 ? 14.922 -1.094 10.148 1 97.62 172 SER B O 1
ATOM 3326 N N . GLY B 1 173 ? 15.289 -3.012 9.023 1 94.88 173 GLY B N 1
ATOM 3327 C CA . GLY B 1 173 ? 14.633 -3.912 9.953 1 94.88 173 GLY B CA 1
ATOM 3328 C C . GLY B 1 173 ? 15 -5.367 9.734 1 94.88 173 GLY B C 1
ATOM 3329 O O . GLY B 1 173 ? 16.016 -5.672 9.109 1 94.88 173 GLY B O 1
ATOM 3330 N N . ASP B 1 174 ? 14.227 -6.301 10.266 1 92.19 174 ASP B N 1
ATOM 3331 C CA . ASP B 1 174 ? 14.492 -7.73 10.203 1 92.19 174 ASP B CA 1
ATOM 3332 C C . ASP B 1 174 ? 14.422 -8.242 8.758 1 92.19 174 ASP B C 1
ATOM 3334 O O . ASP B 1 174 ? 15.141 -9.172 8.391 1 92.19 174 ASP B O 1
ATOM 3338 N N . LEU B 1 175 ? 13.625 -7.574 7.992 1 89.44 175 LEU B N 1
ATOM 3339 C CA . LEU B 1 175 ? 13.438 -7.961 6.598 1 89.44 175 LEU B CA 1
ATOM 3340 C C . LEU B 1 175 ? 14.641 -7.574 5.75 1 89.44 175 LEU B C 1
ATOM 3342 O O . LEU B 1 175 ? 14.969 -8.258 4.781 1 89.44 175 LEU B O 1
ATOM 3346 N N . GLY B 1 176 ? 15.258 -6.484 6.125 1 94.19 176 GLY B N 1
ATOM 3347 C CA . GLY B 1 176 ? 16.328 -5.906 5.332 1 94.19 176 GLY B CA 1
ATOM 3348 C C . GLY B 1 176 ? 16.344 -4.387 5.367 1 94.19 176 GLY B C 1
ATOM 3349 O O . GLY B 1 176 ? 16.125 -3.785 6.418 1 94.19 176 GLY B O 1
ATOM 3350 N N . THR B 1 177 ? 16.766 -3.85 4.203 1 97.5 177 THR B N 1
ATOM 3351 C CA . THR B 1 177 ? 16.875 -2.398 4.102 1 97.5 177 THR B CA 1
ATOM 3352 C C . THR B 1 177 ? 16.109 -1.879 2.896 1 97.5 177 THR B C 1
ATOM 3354 O O . THR B 1 177 ? 16.016 -2.557 1.872 1 97.5 177 THR B O 1
ATOM 3357 N N . GLY B 1 178 ? 15.5 -0.718 3.045 1 98.06 178 GLY B N 1
ATOM 3358 C CA . GLY B 1 178 ? 14.828 -0.001 1.973 1 98.06 178 GLY B CA 1
ATOM 3359 C C . GLY B 1 178 ? 15.328 1.421 1.803 1 98.06 178 GLY B C 1
ATOM 3360 O O . GLY B 1 178 ? 15.594 2.113 2.787 1 98.06 178 GLY B O 1
ATOM 3361 N N . ASN B 1 179 ? 15.508 1.798 0.56 1 98.31 179 ASN B N 1
ATOM 3362 C CA . ASN B 1 179 ? 15.93 3.148 0.208 1 98.31 179 ASN B CA 1
ATOM 3363 C C . ASN B 1 179 ? 15.047 3.748 -0.883 1 98.31 179 ASN B C 1
ATOM 3365 O O . ASN B 1 179 ? 14.734 3.082 -1.871 1 98.31 179 ASN B O 1
ATOM 3369 N N . ILE B 1 180 ? 14.633 4.945 -0.705 1 98.06 180 ILE B N 1
ATOM 3370 C CA . ILE B 1 180 ? 13.922 5.711 -1.721 1 98.06 180 ILE B CA 1
ATOM 3371 C C . ILE B 1 180 ? 14.641 7.031 -1.977 1 98.06 180 ILE B C 1
ATOM 3373 O O . ILE B 1 180 ? 14.859 7.816 -1.05 1 98.06 180 ILE B O 1
ATOM 3377 N N . LYS B 1 181 ? 15 7.281 -3.172 1 96.94 181 LYS B N 1
ATOM 3378 C CA . LYS B 1 181 ? 15.719 8.492 -3.557 1 96.94 181 LYS B CA 1
ATOM 3379 C C . LYS B 1 181 ? 14.867 9.367 -4.473 1 96.94 181 LYS B C 1
ATOM 3381 O O . LYS B 1 181 ? 14.297 8.883 -5.449 1 96.94 181 LYS B O 1
ATOM 3386 N N . LEU B 1 182 ? 14.766 10.633 -4.094 1 95.5 182 LEU B N 1
ATOM 3387 C CA . LEU B 1 182 ? 14.102 11.633 -4.918 1 95.5 182 LEU B CA 1
ATOM 3388 C C . LEU B 1 182 ? 15.102 12.688 -5.398 1 95.5 182 LEU B C 1
ATOM 3390 O O . LEU B 1 182 ? 15.906 13.188 -4.613 1 95.5 182 LEU B O 1
ATOM 3394 N N . SER B 1 183 ? 15.047 12.883 -6.656 1 91.62 183 SER B N 1
ATOM 3395 C CA . SER B 1 183 ? 15.828 13.984 -7.211 1 91.62 183 SER B CA 1
ATOM 3396 C C . SER B 1 183 ? 14.961 15.203 -7.484 1 91.62 183 SER B C 1
ATOM 3398 O O . SER B 1 183 ? 13.742 15.078 -7.652 1 91.62 183 SER B O 1
ATOM 3400 N N . GLN B 1 184 ? 15.586 16.328 -7.422 1 88.62 184 GLN B N 1
ATOM 3401 C CA . GLN B 1 184 ? 14.867 17.562 -7.75 1 88.62 184 GLN B CA 1
ATOM 3402 C C . GLN B 1 184 ? 14.352 17.531 -9.188 1 88.62 184 GLN B C 1
ATOM 3404 O O . GLN B 1 184 ? 15.062 17.078 -10.094 1 88.62 184 GLN B O 1
ATOM 3409 N N . THR B 1 185 ? 13.125 17.859 -9.25 1 82.69 185 THR B N 1
ATOM 3410 C CA . THR B 1 185 ? 12.539 17.844 -10.586 1 82.69 185 THR B CA 1
ATOM 3411 C C . THR B 1 185 ? 12.805 19.172 -11.297 1 82.69 185 THR B C 1
ATOM 3413 O O . THR B 1 185 ? 12.758 20.234 -10.68 1 82.69 185 THR B O 1
ATOM 3416 N N . ALA B 1 186 ? 13.477 19.25 -12.422 1 64.5 186 ALA B N 1
ATOM 3417 C CA . ALA B 1 186 ? 13.75 20.453 -13.211 1 64.5 186 ALA B CA 1
ATOM 3418 C C . ALA B 1 186 ? 12.484 20.953 -13.891 1 64.5 186 ALA B C 1
ATOM 3420 O O . ALA B 1 186 ? 12.242 22.172 -13.938 1 64.5 186 ALA B O 1
ATOM 3421 N N . ASN B 1 187 ? 11.82 20.062 -14.516 1 63.44 187 ASN B N 1
ATOM 3422 C CA . ASN B 1 187 ? 10.773 20.5 -15.43 1 63.44 187 ASN B CA 1
ATOM 3423 C C . ASN B 1 187 ? 9.445 19.797 -15.148 1 63.44 187 ASN B C 1
ATOM 3425 O O . ASN B 1 187 ? 9.305 18.609 -15.398 1 63.44 187 ASN B O 1
ATOM 3429 N N . VAL B 1 188 ? 8.828 20.266 -14.164 1 66.06 188 VAL B N 1
ATOM 3430 C CA . VAL B 1 188 ? 7.527 19.625 -14.047 1 66.06 188 VAL B CA 1
ATOM 3431 C C . VAL B 1 188 ? 6.441 20.547 -14.586 1 66.06 188 VAL B C 1
ATOM 3433 O O . VAL B 1 188 ? 6.496 21.766 -14.391 1 66.06 188 VAL B O 1
ATOM 3436 N N . ASP B 1 189 ? 5.66 20.125 -15.516 1 70.69 189 ASP B N 1
ATOM 3437 C CA . ASP B 1 189 ? 4.512 20.844 -16.062 1 70.69 189 ASP B CA 1
ATOM 3438 C C . ASP B 1 189 ? 3.588 21.328 -14.945 1 70.69 189 ASP B C 1
ATOM 3440 O O . ASP B 1 189 ? 3.029 22.422 -15.023 1 70.69 189 ASP B O 1
ATOM 3444 N N . LYS B 1 190 ? 3.561 20.5 -13.93 1 83.19 190 LYS B N 1
ATOM 3445 C CA . LYS B 1 190 ? 2.666 20.844 -12.828 1 83.19 190 LYS B CA 1
ATOM 3446 C C . LYS B 1 190 ? 3.447 21.078 -11.539 1 83.19 190 LYS B C 1
ATOM 3448 O O . LYS B 1 190 ? 4.109 20.172 -11.039 1 83.19 190 LYS B O 1
ATOM 3453 N N . GLU B 1 191 ? 3.312 22.234 -10.984 1 85.12 191 GLU B N 1
ATOM 3454 C CA . GLU B 1 191 ? 4.004 22.641 -9.766 1 85.12 191 GLU B CA 1
ATOM 3455 C C . GLU B 1 191 ? 3.715 21.672 -8.617 1 85.12 191 GLU B C 1
ATOM 3457 O O . GLU B 1 191 ? 4.598 21.391 -7.809 1 85.12 191 GLU B O 1
ATOM 3462 N N . GLU B 1 192 ? 2.562 21.141 -8.555 1 91.44 192 GLU B N 1
ATOM 3463 C CA . GLU B 1 192 ? 2.131 20.266 -7.469 1 91.44 192 GLU B CA 1
ATOM 3464 C C . GLU B 1 192 ? 2.865 18.922 -7.516 1 91.44 192 GLU B C 1
ATOM 3466 O O . GLU B 1 192 ? 2.9 18.203 -6.523 1 91.44 192 GLU B O 1
ATOM 3471 N N . GLU B 1 193 ? 3.471 18.625 -8.617 1 90.62 193 GLU B N 1
ATOM 3472 C CA . GLU B 1 193 ? 4.172 17.359 -8.773 1 90.62 193 GLU B CA 1
ATOM 3473 C C . GLU B 1 193 ? 5.68 17.531 -8.609 1 90.62 193 GLU B C 1
ATOM 3475 O O . GLU B 1 193 ? 6.426 16.547 -8.609 1 90.62 193 GLU B O 1
ATOM 3480 N N . ALA B 1 194 ? 6.133 18.734 -8.398 1 92.38 194 ALA B N 1
ATOM 3481 C CA . ALA B 1 194 ? 7.559 19.047 -8.367 1 92.38 194 ALA B CA 1
ATOM 3482 C C . ALA B 1 194 ? 8.172 18.656 -7.023 1 92.38 194 ALA B C 1
ATOM 3484 O O . ALA B 1 194 ? 7.496 18.688 -5.992 1 92.38 194 ALA B O 1
ATOM 3485 N N . VAL B 1 195 ? 9.352 18.25 -7.129 1 94.69 195 VAL B N 1
ATOM 3486 C CA . VAL B 1 195 ? 10.211 18.125 -5.957 1 94.69 195 VAL B CA 1
ATOM 3487 C C . VAL B 1 195 ? 11.234 19.25 -5.945 1 94.69 195 VAL B C 1
ATOM 3489 O O . VAL B 1 195 ? 12.055 19.359 -6.863 1 94.69 195 VAL B O 1
ATOM 3492 N N . ILE B 1 196 ? 11.156 20.094 -4.969 1 95.25 196 ILE B N 1
ATOM 3493 C CA . ILE B 1 196 ? 12.047 21.25 -4.832 1 95.25 196 ILE B CA 1
ATOM 3494 C C . ILE B 1 196 ? 12.852 21.125 -3.541 1 95.25 196 ILE B C 1
ATOM 3496 O O . ILE B 1 196 ? 12.281 20.938 -2.463 1 95.25 196 ILE B O 1
ATOM 3500 N N . ILE B 1 197 ? 14.172 21.234 -3.705 1 95.94 197 ILE B N 1
ATOM 3501 C CA . ILE B 1 197 ? 15.062 21.094 -2.557 1 95.94 197 ILE B CA 1
ATOM 3502 C C . ILE B 1 197 ? 15.922 22.344 -2.43 1 95.94 197 ILE B C 1
ATOM 3504 O O . ILE B 1 197 ? 16.672 22.688 -3.354 1 95.94 197 ILE B O 1
ATOM 3508 N N . ASP B 1 198 ? 15.766 23.031 -1.368 1 96.19 198 ASP B N 1
ATOM 3509 C CA . ASP B 1 198 ? 16.641 24.141 -0.981 1 96.19 198 ASP B CA 1
ATOM 3510 C C . ASP B 1 198 ? 17.594 23.719 0.138 1 96.19 198 ASP B C 1
ATOM 3512 O O . ASP B 1 198 ? 17.156 23.5 1.274 1 96.19 198 ASP B O 1
ATOM 3516 N N . MET B 1 199 ? 18.844 23.578 -0.207 1 96.06 199 MET B N 1
ATOM 3517 C CA . MET B 1 199 ? 19.812 23.047 0.745 1 96.06 199 MET B CA 1
ATOM 3518 C C . MET B 1 199 ? 20.953 24.031 0.983 1 96.06 199 MET B C 1
ATOM 3520 O O . MET B 1 199 ? 21.625 24.453 0.04 1 96.06 199 MET B O 1
ATOM 3524 N N . GLN B 1 200 ? 21.141 24.469 2.137 1 96.06 200 GLN B N 1
ATOM 3525 C CA . GLN B 1 200 ? 22.281 25.281 2.527 1 96.06 200 GLN B CA 1
ATOM 3526 C C . GLN B 1 200 ? 23.453 24.406 2.996 1 96.06 200 GLN B C 1
ATOM 3528 O O . GLN B 1 200 ? 24.609 24.688 2.678 1 96.06 200 GLN B O 1
ATOM 3533 N N . GLU B 1 201 ? 23.078 23.438 3.809 1 95.62 201 GLU B N 1
ATOM 3534 C CA . GLU B 1 201 ? 24.031 22.453 4.293 1 95.62 201 GLU B CA 1
ATOM 3535 C C . GLU B 1 201 ? 23.406 21.062 4.328 1 95.62 201 GLU B C 1
ATOM 3537 O O . GLU B 1 201 ? 22.219 20.906 4.617 1 95.62 201 GLU B O 1
ATOM 3542 N N . ALA B 1 202 ? 24.281 20.094 4.07 1 96.12 202 ALA B N 1
ATOM 3543 C CA . ALA B 1 202 ? 23.797 18.719 4.113 1 96.12 202 ALA B CA 1
ATOM 3544 C C . ALA B 1 202 ? 23.344 18.344 5.52 1 96.12 202 ALA B C 1
ATOM 3546 O O . ALA B 1 202 ? 23.953 18.734 6.508 1 96.12 202 ALA B O 1
ATOM 3547 N N . VAL B 1 203 ? 22.25 17.609 5.582 1 96.31 203 VAL B N 1
ATOM 3548 C CA . VAL B 1 203 ? 21.688 17.203 6.867 1 96.31 203 VAL B CA 1
ATOM 3549 C C . VAL B 1 203 ? 21.234 15.75 6.797 1 96.31 203 VAL B C 1
ATOM 3551 O O . VAL B 1 203 ? 20.688 15.312 5.785 1 96.31 203 VAL B O 1
ATOM 3554 N N . THR B 1 204 ? 21.516 14.977 7.809 1 97.06 204 THR B N 1
ATOM 3555 C CA . THR B 1 204 ? 21.016 13.625 8 1 97.06 204 THR B CA 1
ATOM 3556 C C . THR B 1 204 ? 20.406 13.461 9.391 1 97.06 204 THR B C 1
ATOM 3558 O O . THR B 1 204 ? 21.094 13.664 10.398 1 97.06 204 THR B O 1
ATOM 3561 N N . LEU B 1 205 ? 19.156 13.156 9.445 1 97.25 205 LEU B N 1
ATOM 3562 C CA . LEU B 1 205 ? 18.453 12.984 10.711 1 97.25 205 LEU B CA 1
ATOM 3563 C C . LEU B 1 205 ? 17.609 11.711 10.695 1 97.25 205 LEU B C 1
ATOM 3565 O O . LEU B 1 205 ? 17.281 11.195 9.625 1 97.25 205 LEU B O 1
ATOM 3569 N N . THR B 1 206 ? 17.281 11.18 11.859 1 98.06 206 THR B N 1
ATOM 3570 C CA . THR B 1 206 ? 16.469 9.977 12.016 1 98.06 206 THR B CA 1
ATOM 3571 C C . THR B 1 206 ? 15.164 10.297 12.758 1 98.06 206 THR B C 1
ATOM 3573 O O . THR B 1 206 ? 15.18 11.008 13.766 1 98.06 206 THR B O 1
ATOM 3576 N N . PHE B 1 207 ? 14.062 9.781 12.258 1 98.19 207 PHE B N 1
ATOM 3577 C CA . PHE B 1 207 ? 12.766 10.047 12.859 1 98.19 207 PHE B CA 1
ATOM 3578 C C . PHE B 1 207 ? 11.945 8.766 12.977 1 98.19 207 PHE B C 1
ATOM 3580 O O . PHE B 1 207 ? 12.164 7.816 12.227 1 98.19 207 PHE B O 1
ATOM 3587 N N . ALA B 1 208 ? 11.016 8.789 13.922 1 98.12 208 ALA B N 1
ATOM 3588 C CA . ALA B 1 208 ? 10.086 7.676 14.078 1 98.12 208 ALA B CA 1
ATOM 3589 C C . ALA B 1 208 ? 9 7.707 13 1 98.12 208 ALA B C 1
ATOM 3591 O O . ALA B 1 208 ? 8.273 8.695 12.867 1 98.12 208 ALA B O 1
ATOM 3592 N N . LEU B 1 209 ? 8.844 6.566 12.312 1 98.5 209 LEU B N 1
ATOM 3593 C CA . LEU B 1 209 ? 7.902 6.5 11.195 1 98.5 209 LEU B CA 1
ATOM 3594 C C . LEU B 1 209 ? 6.461 6.512 11.703 1 98.5 209 LEU B C 1
ATOM 3596 O O . LEU B 1 209 ? 5.562 6.988 11.008 1 98.5 209 LEU B O 1
ATOM 3600 N N . ARG B 1 210 ? 6.227 6.047 12.922 1 97.94 210 ARG B N 1
ATOM 3601 C CA . ARG B 1 210 ? 4.883 6.062 13.492 1 97.94 210 ARG B CA 1
ATOM 3602 C C . ARG B 1 210 ? 4.305 7.473 13.5 1 97.94 210 ARG B C 1
ATOM 3604 O O . ARG B 1 210 ? 3.154 7.68 13.102 1 97.94 210 ARG B O 1
ATOM 3611 N N . TYR B 1 211 ? 5.07 8.453 13.875 1 98.12 211 TYR B N 1
ATOM 3612 C CA . TYR B 1 211 ? 4.613 9.836 13.914 1 98.12 211 TYR B CA 1
ATOM 3613 C C . TYR B 1 211 ? 4.434 10.398 12.508 1 98.12 211 TYR B C 1
ATOM 3615 O O . TYR B 1 211 ? 3.416 11.023 12.211 1 98.12 211 TYR B O 1
ATOM 3623 N N . LEU B 1 212 ? 5.43 10.156 11.703 1 98.75 212 LEU B N 1
ATOM 3624 C CA . LEU B 1 212 ? 5.332 10.68 10.344 1 98.75 212 LEU B CA 1
ATOM 3625 C C . LEU B 1 212 ? 4.102 10.133 9.633 1 98.75 212 LEU B C 1
ATOM 3627 O O . LEU B 1 212 ? 3.432 10.859 8.891 1 98.75 212 LEU B O 1
ATOM 3631 N N . ASN B 1 213 ? 3.818 8.836 9.828 1 98.75 213 ASN B N 1
ATOM 3632 C CA . ASN B 1 213 ? 2.613 8.266 9.242 1 98.75 213 ASN B CA 1
ATOM 3633 C C . ASN B 1 213 ? 1.353 8.945 9.773 1 98.75 213 ASN B C 1
ATOM 3635 O O . ASN B 1 213 ? 0.374 9.102 9.039 1 98.75 213 ASN B O 1
ATOM 3639 N N . SER B 1 214 ? 1.344 9.344 11 1 98.44 214 SER B N 1
ATOM 3640 C CA . SER B 1 214 ? 0.215 10.094 11.547 1 98.44 214 SER B CA 1
ATOM 3641 C C . SER B 1 214 ? 0.103 11.469 10.891 1 98.44 214 SER B C 1
ATOM 3643 O O . SER B 1 214 ? -0.999 11.922 10.578 1 98.44 214 SER B O 1
ATOM 3645 N N . PHE B 1 215 ? 1.259 12.141 10.711 1 98.81 215 PHE B N 1
ATOM 3646 C CA . PHE B 1 215 ? 1.276 13.469 10.102 1 98.81 215 PHE B CA 1
ATOM 3647 C C . PHE B 1 215 ? 0.688 13.422 8.695 1 98.81 215 PHE B C 1
ATOM 3649 O O . PHE B 1 215 ? -0.01 14.352 8.281 1 98.81 215 PHE B O 1
ATOM 3656 N N . THR B 1 216 ? 0.966 12.328 7.977 1 98.81 216 THR B N 1
ATOM 3657 C CA . THR B 1 216 ? 0.582 12.25 6.57 1 98.81 216 THR B CA 1
ATOM 3658 C C . THR B 1 216 ? -0.931 12.102 6.43 1 98.81 216 THR B C 1
ATOM 3660 O O . THR B 1 216 ? -1.468 12.172 5.324 1 98.81 216 THR B O 1
ATOM 3663 N N . LYS B 1 217 ? -1.658 11.922 7.504 1 98.44 217 LYS B N 1
ATOM 3664 C CA . LYS B 1 217 ? -3.115 11.992 7.449 1 98.44 217 LYS B CA 1
ATOM 3665 C C . LYS B 1 217 ? -3.586 13.359 6.965 1 98.44 217 LYS B C 1
ATOM 3667 O O . LYS B 1 217 ? -4.746 13.516 6.57 1 98.44 217 LYS B O 1
ATOM 3672 N N . ALA B 1 218 ? -2.734 14.328 6.898 1 98.62 218 ALA B N 1
ATOM 3673 C CA . ALA B 1 218 ? -3.043 15.672 6.43 1 98.62 218 ALA B CA 1
ATOM 3674 C C . ALA B 1 218 ? -2.912 15.773 4.91 1 98.62 218 ALA B C 1
ATOM 3676 O O . ALA B 1 218 ? -3.215 16.812 4.32 1 98.62 218 ALA B O 1
ATOM 3677 N N . THR B 1 219 ? -2.521 14.695 4.301 1 98.69 219 THR B N 1
ATOM 3678 C CA . THR B 1 219 ? -2.229 14.68 2.873 1 98.69 219 THR B CA 1
ATOM 3679 C C . THR B 1 219 ? -3.404 15.227 2.07 1 98.69 219 THR B C 1
ATOM 3681 O O . THR B 1 219 ? -3.215 16 1.134 1 98.69 219 THR B O 1
ATOM 3684 N N . PRO B 1 220 ? -4.656 14.93 2.414 1 97.81 220 PRO B N 1
ATOM 3685 C CA . PRO B 1 220 ? -5.781 15.422 1.617 1 97.81 220 PRO B CA 1
ATOM 3686 C C . PRO B 1 220 ? -5.934 16.938 1.682 1 97.81 220 PRO B C 1
ATOM 3688 O O . PRO B 1 220 ? -6.699 17.516 0.906 1 97.81 220 PRO B O 1
ATOM 3691 N N . LEU B 1 221 ? -5.254 17.641 2.533 1 97.38 221 LEU B N 1
ATOM 3692 C CA . LEU B 1 221 ? -5.426 19.062 2.75 1 97.38 221 LEU B CA 1
ATOM 3693 C C . LEU B 1 221 ? -4.59 19.875 1.763 1 97.38 221 LEU B C 1
ATOM 3695 O O . LEU B 1 221 ? -4.805 21.078 1.593 1 97.38 221 LEU B O 1
ATOM 3699 N N . ALA B 1 222 ? -3.652 19.266 1.198 1 97.75 222 ALA B N 1
ATOM 3700 C CA . ALA B 1 222 ? -2.734 20 0.34 1 97.75 222 ALA B CA 1
ATOM 3701 C C . ALA B 1 222 ? -2.115 19.094 -0.719 1 97.75 222 ALA B C 1
ATOM 3703 O O . ALA B 1 222 ? -1.831 17.922 -0.453 1 97.75 222 ALA B O 1
ATOM 3704 N N . ALA B 1 223 ? -1.786 19.672 -1.851 1 96.88 223 ALA B N 1
ATOM 3705 C CA . ALA B 1 223 ? -1.149 18.922 -2.926 1 96.88 223 ALA B CA 1
ATOM 3706 C C . ALA B 1 223 ? 0.328 18.672 -2.627 1 96.88 223 ALA B C 1
ATOM 3708 O O . ALA B 1 223 ? 0.899 17.672 -3.061 1 96.88 223 ALA B O 1
ATOM 3709 N N . GLN B 1 224 ? 0.902 19.625 -1.85 1 97.38 224 GLN B N 1
ATOM 3710 C CA . GLN B 1 224 ? 2.318 19.516 -1.518 1 97.38 224 GLN B CA 1
ATOM 3711 C C . GLN B 1 224 ? 2.535 19.547 -0.007 1 97.38 224 GLN B C 1
ATOM 3713 O O . GLN B 1 224 ? 1.673 20.031 0.737 1 97.38 224 GLN B O 1
ATOM 3718 N N . VAL B 1 225 ? 3.639 18.984 0.354 1 98.62 225 VAL B N 1
ATOM 3719 C CA . VAL B 1 225 ? 4.113 19.062 1.732 1 98.62 225 VAL B CA 1
ATOM 3720 C C . VAL B 1 225 ? 5.523 19.641 1.766 1 98.62 225 VAL B C 1
ATOM 3722 O O . VAL B 1 225 ? 6.297 19.469 0.82 1 98.62 225 VAL B O 1
ATOM 3725 N N . GLN B 1 226 ? 5.777 20.359 2.82 1 98.31 226 GLN B N 1
ATOM 3726 C CA . GLN B 1 226 ? 7.109 20.922 3.016 1 98.31 226 GLN B CA 1
ATOM 3727 C C . GLN B 1 226 ? 7.785 20.328 4.246 1 98.31 226 GLN B C 1
ATOM 3729 O O . GLN B 1 226 ? 7.215 20.344 5.344 1 98.31 226 GLN B O 1
ATOM 3734 N N . LEU B 1 227 ? 8.984 19.797 4.082 1 98.69 227 LEU B N 1
ATOM 3735 C CA . LEU B 1 227 ? 9.836 19.297 5.16 1 98.69 227 LEU B CA 1
ATOM 3736 C C . LEU B 1 227 ? 11 20.25 5.41 1 98.69 227 LEU B C 1
ATOM 3738 O O . LEU B 1 227 ? 11.75 20.578 4.488 1 98.69 227 LEU B O 1
ATOM 3742 N N . SER B 1 228 ? 11.156 20.703 6.633 1 98.25 228 SER B N 1
ATOM 3743 C CA . SER B 1 228 ? 12.266 21.562 7.012 1 98.25 228 SER B CA 1
ATOM 3744 C C . SER B 1 228 ? 13.133 20.922 8.086 1 98.25 228 SER B C 1
ATOM 3746 O O . SER B 1 228 ? 12.633 20.531 9.141 1 98.25 228 SER B O 1
ATOM 3748 N N . MET B 1 229 ? 14.375 20.859 7.758 1 97 229 MET B N 1
ATOM 3749 C CA . MET B 1 229 ? 15.281 20.125 8.633 1 97 229 MET B CA 1
ATOM 3750 C C . MET B 1 229 ? 16.531 20.938 8.93 1 97 229 MET B C 1
ATOM 3752 O O . MET B 1 229 ? 17.047 21.641 8.062 1 97 229 MET B O 1
ATOM 3756 N N . SER B 1 230 ? 16.984 20.859 10.07 1 95.88 230 SER B N 1
ATOM 3757 C CA . SER B 1 230 ? 18.297 21.328 10.531 1 95.88 230 SER B CA 1
ATOM 3758 C C . SER B 1 230 ? 18.844 20.438 11.641 1 95.88 230 SER B C 1
ATOM 3760 O O . SER B 1 230 ? 18.078 19.781 12.344 1 95.88 230 SER B O 1
ATOM 3762 N N . ALA B 1 231 ? 20.156 20.453 11.75 1 91.62 231 ALA B N 1
ATOM 3763 C CA . ALA B 1 231 ? 20.797 19.594 12.742 1 91.62 231 ALA B CA 1
ATOM 3764 C C . ALA B 1 231 ? 20.266 19.891 14.141 1 91.62 231 ALA B C 1
ATOM 3766 O O . ALA B 1 231 ? 20.141 21.047 14.531 1 91.62 231 ALA B O 1
ATOM 3767 N N . ASP B 1 232 ? 19.844 18.828 14.875 1 87 232 ASP B N 1
ATOM 3768 C CA . ASP B 1 232 ? 19.516 18.812 16.297 1 87 232 ASP B CA 1
ATOM 3769 C C . ASP B 1 232 ? 18.266 19.641 16.578 1 87 232 ASP B C 1
ATOM 3771 O O . ASP B 1 232 ? 18.094 20.141 17.688 1 87 232 ASP B O 1
ATOM 3775 N N . VAL B 1 233 ? 17.609 19.984 15.562 1 91 233 VAL B N 1
ATOM 3776 C CA . VAL B 1 233 ? 16.328 20.641 15.789 1 91 233 VAL B CA 1
ATOM 3777 C C . VAL B 1 233 ? 15.195 19.781 15.25 1 91 233 VAL B C 1
ATOM 3779 O O . VAL B 1 233 ? 15.414 18.938 14.375 1 91 233 VAL B O 1
ATOM 3782 N N . PRO B 1 234 ? 13.961 19.969 15.742 1 94.88 234 PRO B N 1
ATOM 3783 C CA . PRO B 1 234 ? 12.828 19.156 15.273 1 94.88 234 PRO B CA 1
ATOM 3784 C C . PRO B 1 234 ? 12.531 19.359 13.789 1 94.88 234 PRO B C 1
ATOM 3786 O O . PRO B 1 234 ? 12.703 20.469 13.266 1 94.88 234 PRO B O 1
ATOM 3789 N N . LEU B 1 235 ? 12.117 18.312 13.188 1 97.31 235 LEU B N 1
ATOM 3790 C CA . LEU B 1 235 ? 11.594 18.359 11.828 1 97.31 235 LEU B CA 1
ATOM 3791 C C . LEU B 1 235 ? 10.281 19.141 11.789 1 97.31 235 LEU B C 1
ATOM 3793 O O . LEU B 1 235 ? 9.406 18.938 12.625 1 97.31 235 LEU B O 1
ATOM 3797 N N . ALA B 1 236 ? 10.188 20.047 10.875 1 97.69 236 ALA B N 1
ATOM 3798 C CA . ALA B 1 236 ? 8.906 20.703 10.633 1 97.69 236 ALA B CA 1
ATOM 3799 C C . ALA B 1 236 ? 8.242 20.172 9.359 1 97.69 236 ALA B C 1
ATOM 3801 O O . ALA B 1 236 ? 8.828 20.219 8.281 1 97.69 236 ALA B O 1
ATOM 3802 N N . VAL B 1 237 ? 7.047 19.609 9.477 1 98.62 237 VAL B N 1
ATOM 3803 C CA . VAL B 1 237 ? 6.234 19.125 8.359 1 98.62 237 VAL B CA 1
ATOM 3804 C C . VAL B 1 237 ? 5.02 20.031 8.188 1 98.62 237 VAL B C 1
ATOM 3806 O O . VAL B 1 237 ? 4.176 20.141 9.078 1 98.62 237 VAL B O 1
ATOM 3809 N N . GLU B 1 238 ? 4.91 20.625 6.992 1 98.25 238 GLU B N 1
ATOM 3810 C CA . GLU B 1 238 ? 3.869 21.641 6.824 1 98.25 238 GLU B CA 1
ATOM 3811 C C . GLU B 1 238 ? 2.992 21.328 5.613 1 98.25 238 GLU B C 1
ATOM 3813 O O . GLU B 1 238 ? 3.5 21.047 4.523 1 98.25 238 GLU B O 1
ATOM 3818 N N . TYR B 1 239 ? 1.695 21.328 5.801 1 98.62 239 TYR B N 1
ATOM 3819 C CA . TYR B 1 239 ? 0.678 21.312 4.758 1 98.62 239 TYR B CA 1
ATOM 3820 C C . TYR B 1 239 ? -0.053 22.641 4.684 1 98.62 239 TYR B C 1
ATOM 3822 O O . TYR B 1 239 ? -0.713 23.047 5.641 1 98.62 239 TYR B O 1
ATOM 3830 N N . LYS B 1 240 ? 0.071 23.297 3.568 1 97.62 240 LYS B N 1
ATOM 3831 C CA . LYS B 1 240 ? -0.663 24.547 3.381 1 97.62 240 LYS B CA 1
ATOM 3832 C C . LYS B 1 240 ? -2.113 24.281 2.994 1 97.62 240 LYS B C 1
ATOM 3834 O O . LYS B 1 240 ? -2.383 23.562 2.025 1 97.62 240 LYS B O 1
ATOM 3839 N N . ILE B 1 241 ? -2.98 24.797 3.785 1 95.81 241 ILE B N 1
ATOM 3840 C CA . ILE B 1 241 ? -4.402 24.609 3.521 1 95.81 241 ILE B CA 1
ATOM 3841 C C . ILE B 1 241 ? -4.91 25.719 2.598 1 95.81 241 ILE B C 1
ATOM 3843 O O . ILE B 1 241 ? -5.324 26.781 3.064 1 95.81 241 ILE B O 1
ATOM 3847 N N . ALA B 1 242 ? -4.883 25.406 1.243 1 85.25 242 ALA B N 1
ATOM 3848 C CA . ALA B 1 242 ? -5.297 26.406 0.256 1 85.25 242 ALA B CA 1
ATOM 3849 C C . ALA B 1 242 ? -4.871 27.812 0.678 1 85.25 242 ALA B C 1
ATOM 3851 O O . ALA B 1 242 ? -3.697 28.047 0.969 1 85.25 242 ALA B O 1
ATOM 3852 N N . ASP B 1 243 ? -5.703 28.766 0.524 1 86.12 243 ASP B N 1
ATOM 3853 C CA . ASP B 1 243 ? -5.398 30.141 0.918 1 86.12 243 ASP B CA 1
ATOM 3854 C C . ASP B 1 243 ? -6.02 30.469 2.273 1 86.12 243 ASP B C 1
ATOM 3856 O O . ASP B 1 243 ? -6.242 31.641 2.59 1 86.12 243 ASP B O 1
ATOM 3860 N N . MET B 1 244 ? -6.148 29.422 3.088 1 93.06 244 MET B N 1
ATOM 3861 C CA . MET B 1 244 ? -6.883 29.625 4.336 1 93.06 244 MET B CA 1
ATOM 3862 C C . MET B 1 244 ? -5.957 29.484 5.539 1 93.06 244 MET B C 1
ATOM 3864 O O . MET B 1 244 ? -6.266 29.984 6.621 1 93.06 244 MET B O 1
ATOM 3868 N N . GLY B 1 245 ? -4.891 28.672 5.41 1 97.06 245 GLY B N 1
ATOM 3869 C CA . GLY B 1 245 ? -4.02 28.469 6.559 1 97.06 245 GLY B CA 1
ATOM 3870 C C . GLY B 1 245 ? -3.062 27.312 6.379 1 97.06 245 GLY B C 1
ATOM 3871 O O . GLY B 1 245 ? -2.512 27.109 5.293 1 97.06 245 GLY B O 1
ATOM 3872 N N . TYR B 1 246 ? -2.746 26.703 7.574 1 97.56 246 TYR B N 1
ATOM 3873 C CA . TYR B 1 246 ? -1.786 25.609 7.48 1 97.56 246 TYR B CA 1
ATOM 3874 C C . TYR B 1 246 ? -1.984 24.609 8.617 1 97.56 246 TYR B C 1
ATOM 3876 O O . TYR B 1 246 ? -2.637 24.922 9.617 1 97.56 246 TYR B O 1
ATOM 3884 N N . MET B 1 247 ? -1.556 23.438 8.375 1 97.62 247 MET B N 1
ATOM 3885 C CA . MET B 1 247 ? -1.236 22.406 9.359 1 97.62 247 MET B CA 1
ATOM 3886 C C . MET B 1 247 ? 0.271 22.203 9.461 1 97.62 247 MET B C 1
ATOM 3888 O O . MET B 1 247 ? 0.936 21.969 8.453 1 97.62 247 MET B O 1
ATOM 3892 N N . LYS B 1 248 ? 0.797 22.312 10.648 1 97.19 248 LYS B N 1
ATOM 3893 C CA . LYS B 1 248 ? 2.229 22.125 10.859 1 97.19 248 LYS B CA 1
ATOM 3894 C C . LYS B 1 248 ? 2.492 21.156 12.008 1 97.19 248 LYS B C 1
ATOM 3896 O O . LYS B 1 248 ? 1.834 21.219 13.047 1 97.19 248 LYS B O 1
ATOM 3901 N N . TYR B 1 249 ? 3.414 20.266 11.773 1 97.75 249 TYR B N 1
ATOM 3902 C CA . TYR B 1 249 ? 3.859 19.312 12.789 1 97.75 249 TYR B CA 1
ATOM 3903 C C . TYR B 1 249 ? 5.348 19.484 13.07 1 97.75 249 TYR B C 1
ATOM 3905 O O . TYR B 1 249 ? 6.137 19.734 12.156 1 97.75 249 TYR B O 1
ATOM 3913 N N . TYR B 1 250 ? 5.723 19.281 14.273 1 96.56 250 TYR B N 1
ATOM 3914 C CA . TYR B 1 250 ? 7.125 19.266 14.68 1 96.56 250 TYR B CA 1
ATOM 3915 C C . TYR B 1 250 ? 7.48 17.953 15.359 1 96.56 250 TYR B C 1
ATOM 3917 O O . TYR B 1 250 ? 6.773 17.516 16.266 1 96.56 250 TYR B O 1
ATOM 3925 N N . LEU B 1 251 ? 8.539 17.359 14.969 1 97 251 LEU B N 1
ATOM 3926 C CA . LEU B 1 251 ? 8.938 16.062 15.492 1 97 251 LEU B CA 1
ATOM 3927 C C . LEU B 1 251 ? 10.406 16.062 15.906 1 97 251 LEU B C 1
ATOM 3929 O O . LEU B 1 251 ? 11.281 16.406 15.102 1 97 251 LEU B O 1
ATOM 3933 N N . ALA B 1 252 ? 10.625 15.68 17.047 1 94.88 252 ALA B N 1
ATOM 3934 C CA . ALA B 1 252 ? 12 15.586 17.547 1 94.88 252 ALA B CA 1
ATOM 3935 C C . ALA B 1 252 ? 12.742 14.43 16.875 1 94.88 252 ALA B C 1
ATOM 3937 O O . ALA B 1 252 ? 12.195 13.344 16.703 1 94.88 252 ALA B O 1
ATOM 3938 N N . PRO B 1 253 ? 14.031 14.664 16.453 1 95.62 253 PRO B N 1
ATOM 3939 C CA . PRO B 1 253 ? 14.812 13.562 15.875 1 95.62 253 PRO B CA 1
ATOM 3940 C C . PRO B 1 253 ? 15.141 12.477 16.906 1 95.62 253 PRO B C 1
ATOM 3942 O O . PRO B 1 253 ? 15.164 12.742 18.109 1 95.62 253 PRO B O 1
ATOM 3945 N N . LYS B 1 254 ? 15.305 11.273 16.438 1 93.69 254 LYS B N 1
ATOM 3946 C CA . LYS B 1 254 ? 15.781 10.18 17.281 1 93.69 254 LYS B CA 1
ATOM 3947 C C . LYS B 1 254 ? 17.281 10.297 17.531 1 93.69 254 LYS B C 1
ATOM 3949 O O . LYS B 1 254 ? 18.031 10.734 16.656 1 93.69 254 LYS B O 1
ATOM 3954 N N . ILE B 1 255 ? 17.719 10.117 18.781 1 77.56 255 ILE B N 1
ATOM 3955 C CA . ILE B 1 255 ? 19.141 10.156 19.109 1 77.56 255 ILE B CA 1
ATOM 3956 C C . ILE B 1 255 ? 19.812 8.836 18.734 1 77.56 255 ILE B C 1
ATOM 3958 O O . ILE B 1 255 ? 19.297 7.762 19.047 1 77.56 255 ILE B O 1
ATOM 3962 N N . GLU B 1 256 ? 20.516 8.75 17.594 1 63.09 256 GLU B N 1
ATOM 3963 C CA . GLU B 1 256 ? 21.266 7.551 17.219 1 63.09 256 GLU B CA 1
ATOM 3964 C C . GLU B 1 256 ? 22.109 7.047 18.391 1 63.09 256 GLU B C 1
ATOM 3966 O O . GLU B 1 256 ? 22.766 7.836 19.078 1 63.09 256 GLU B O 1
ATOM 3971 N N . ASP B 1 257 ? 21.75 6.102 19.172 1 52.12 257 ASP B N 1
ATOM 3972 C CA . ASP B 1 257 ? 22.781 5.559 20.047 1 52.12 257 ASP B CA 1
ATOM 3973 C C . ASP B 1 257 ? 24.062 5.262 19.281 1 52.12 257 ASP B C 1
ATOM 3975 O O . ASP B 1 257 ? 24.031 4.57 18.266 1 52.12 257 ASP B O 1
ATOM 3979 N N . GLY B 1 258 ? 25.062 6.148 19.031 1 42.91 258 GLY B N 1
ATOM 3980 C CA . GLY B 1 258 ? 26.391 5.941 18.484 1 42.91 258 GLY B CA 1
ATOM 3981 C C . GLY B 1 258 ? 26.938 4.551 18.75 1 42.91 258 GLY B C 1
ATOM 3982 O O . GLY B 1 258 ? 28.078 4.254 18.406 1 42.91 258 GLY B O 1
ATOM 3983 N N . ASP B 1 259 ? 26.625 3.762 19.781 1 38.75 259 ASP B N 1
ATOM 3984 C CA . ASP B 1 259 ? 27.594 2.779 20.234 1 38.75 259 ASP B CA 1
ATOM 3985 C C . ASP B 1 259 ? 27.766 1.664 19.203 1 38.75 259 ASP B C 1
ATOM 3987 O O . ASP B 1 259 ? 28.25 0.579 19.531 1 38.75 259 ASP B O 1
ATOM 3991 N N . ASP B 1 260 ? 27.25 1.596 18.062 1 33.56 260 ASP B N 1
ATOM 3992 C CA . ASP B 1 260 ? 27.844 0.407 17.438 1 33.56 260 ASP B CA 1
ATOM 3993 C C . ASP B 1 260 ? 29.297 0.655 17.047 1 33.56 260 ASP B C 1
ATOM 3995 O O . ASP B 1 260 ? 29.594 0.821 15.859 1 33.56 260 ASP B O 1
ATOM 3999 N N . ASN B 1 261 ? 30.141 1.481 17.688 1 28.2 261 ASN B N 1
ATOM 4000 C CA . ASN B 1 261 ? 31.531 1.033 17.625 1 28.2 261 ASN B CA 1
ATOM 4001 C C . ASN B 1 261 ? 31.688 -0.363 18.219 1 28.2 261 ASN B C 1
ATOM 4003 O O . ASN B 1 261 ? 31.047 -0.697 19.219 1 28.2 261 ASN B O 1
#

Organism: Limulus polyphemus (NCBI:txid6850)

Radius of gyration: 29.62 Å; Cα contacts (8 Å, |Δi|>4): 1256; chains: 2; bounding box: 65×88×62 Å

pLDDT: mean 93.14, std 10.33, range [28.2, 98.88]

Foldseek 3Di:
DWKFKAQQLLLVLLVLLLPVVFDFKWKWKQDQQFIKTWDGGPVNQKIKIWTFGRVNTPDTDDPDIDIFMDGSVVVNVVSVPADRRWMWMWDADRPGQKIKIWTADPVNPDIDMDIDGTDDDDDDPDDDDDDDFQKKKKAFLVVLLVLLVVLVVAAFKWKWKQDPQAIKIWHHDPVGIDIDGDGFDPDDPDPLHTIDMDGNDIDIFMFTSVVVNSNSSSNVQARMWMWTHDPQFWIWIWGARPVTIIMIMTGGTDDPPPPPD/DWKFKAQQLLLVLLVLLLPVVFDFKWKWKQDPFFIKTWDGGPVNQKIKIWTFGRVNTPDTDDPDIDIFMDGSVVVNVVSVPADRRWMWMWDDDRPGQKIKIWTAHPVSPDIDMDIDGTDDDDDDDDDDDDDDFQKKKKAFLVVLLVLLVVLVVAAFKWKWKQDPQAIKIKHHDPVGIDIDGDGFDPDDPDPLHTIDMDGNDIDIFMFTSVVVNSNSSSNVQARMWMWTHDPQFWIWIWGARPVTIIMIMTGGTDDPPPPPD

Solvent-accessible surface area (backbone atoms only — not comparable to full-atom values): 26855 Å² total; per-residue (Å²): 68,38,37,41,28,29,63,64,24,40,54,60,46,46,55,47,64,29,40,43,87,46,28,60,62,49,48,40,38,36,38,74,65,22,41,33,34,60,45,55,26,79,84,65,59,34,40,41,39,38,38,40,38,32,85,57,32,78,39,65,46,36,76,52,74,43,76,46,18,36,52,36,63,59,49,46,58,55,51,67,59,46,55,66,68,14,25,32,32,42,38,32,54,77,88,50,61,44,38,36,41,35,34,34,40,83,83,66,47,38,44,31,40,37,38,32,63,50,48,92,66,88,76,68,84,74,82,78,75,92,71,85,57,33,27,40,37,36,30,26,17,67,55,52,38,49,51,44,54,57,38,48,76,37,16,62,40,35,37,42,35,38,52,98,79,27,40,35,42,33,19,53,40,91,86,37,75,48,77,50,77,48,55,65,48,86,81,53,96,47,74,54,68,28,28,47,71,50,72,80,46,73,43,72,50,34,34,54,33,70,56,52,50,48,54,41,50,37,34,88,54,20,60,40,30,34,42,34,36,37,87,97,42,52,35,36,43,36,32,48,32,77,92,28,37,35,41,37,37,36,37,56,59,55,82,76,79,71,66,87,112,67,36,36,40,28,30,63,64,25,40,55,59,49,44,55,46,63,31,40,44,88,48,29,59,63,51,48,40,38,35,36,76,64,22,39,33,35,61,45,56,26,80,84,64,60,33,38,40,38,38,39,40,36,32,86,56,32,78,40,66,44,36,75,53,73,43,76,44,17,37,51,36,64,61,50,47,60,57,52,67,72,48,56,67,66,15,25,33,31,42,36,34,54,77,87,50,61,44,40,36,42,35,35,32,37,81,83,65,78,47,75,49,74,49,77,43,71,49,47,93,64,88,76,69,84,74,82,79,73,90,71,86,56,33,26,38,36,35,31,28,18,66,56,53,38,47,50,42,55,45,37,49,72,37,16,63,40,34,36,43,36,38,53,97,80,27,40,34,42,33,17,53,40,94,58,28,40,38,38,40,37,40,39,64,51,87,79,52,97,45,74,56,69,29,30,47,73,49,72,80,46,75,44,73,52,33,36,56,34,70,58,52,50,48,55,40,51,37,33,88,55,23,61,38,31,36,43,33,37,36,86,98,42,51,35,36,41,36,33,48,30,76,95,28,36,35,41,36,36,35,37,55,58,53,79,74,78,73,67,87,113

Secondary structure (DSSP, 8-state):
-EEEEESSTHHHHHHHHTTTTT-SEEEEEEETTEEEEEEE-TTSSEEEEEEEEGGGSSEEEESS-EEEEEEHHHHHHHHTTS-TT-EEEEEE-TT-SEEEEEEE-TTSSEEEEEEEE-B--------------SEEEEEEHHHHHHHHHHHHTT-SEEEEEEETTEEEEEEE-SS-EEEEEE---S--SSGGG--EEEESS-EEEEEEHHHHHHHGGGGGG-SEEEEEE-TTS-EEEEEEETTTEEEEEEEPPP-------/-EEEEESSTHHHHHHHHTTTTT-SEEEEEEETTEEEEEEE-TTSSEEEEEEEEGGGSSEEEESS-EEEEEEHHHHHHHHTTS-TT-EEEEEE-TT-SEEEEEEE-TTSS-EEEEEEE-B--------------SEEEEEEHHHHHHHHHHHTTT-SEEEEEEETTEEEEEEE-SSEEEEEEEPPPS--SSGGG--EEEESS-EEEEEEHHHHHHHGGGGGG-SEEEEEE-TTS-EEEEEEETTTEEEEEEEPPP-------